Protein AF-0000000076490836 (afdb_homodimer)

Solvent-accessible surface area (backbone atoms only — not comparable to full-atom values): 36967 Å² total; per-residue (Å²): 139,89,66,68,87,55,79,69,68,41,72,25,64,56,75,35,36,38,58,40,69,50,40,54,50,41,48,34,65,55,42,20,59,80,69,51,51,68,46,54,51,51,40,53,52,51,47,42,70,72,69,33,59,68,54,46,70,53,52,45,46,50,48,51,45,45,52,50,45,50,49,47,47,52,34,52,70,63,72,42,79,63,63,78,66,74,75,49,62,52,65,58,53,40,53,67,57,44,74,59,74,85,67,63,65,61,57,55,49,30,70,70,36,69,66,46,39,51,29,46,50,37,19,53,64,11,57,73,65,12,30,50,28,42,54,39,46,52,42,44,51,48,39,37,69,70,40,89,53,60,71,66,62,57,66,65,51,64,71,35,62,42,64,47,101,49,76,52,57,51,53,48,50,45,51,30,51,51,40,49,54,56,65,40,42,35,34,38,33,37,47,42,54,45,28,63,60,55,47,46,47,49,69,43,30,54,93,85,18,38,34,40,34,28,24,71,50,57,70,42,31,57,69,24,42,63,37,34,50,74,66,67,45,49,90,29,54,48,77,44,77,38,55,62,68,62,49,54,50,49,40,52,74,64,68,42,52,47,58,24,36,33,34,42,40,51,65,72,52,82,47,45,60,62,50,49,62,54,44,67,49,28,36,20,75,64,13,39,42,36,37,53,52,61,32,52,52,45,51,68,42,49,66,83,81,52,77,79,58,56,68,73,69,45,66,52,35,56,38,33,48,52,40,52,55,52,57,58,67,40,83,61,40,53,62,37,67,39,58,44,66,38,14,35,31,42,31,32,31,97,139,88,68,71,84,57,79,70,63,38,70,21,62,60,87,30,36,40,56,41,72,50,40,54,49,42,48,33,65,54,42,18,59,82,68,52,50,66,45,55,51,52,40,52,51,50,46,42,68,74,68,33,56,70,51,45,72,59,52,45,46,49,48,50,46,46,51,51,46,49,49,49,47,52,34,50,68,63,72,42,79,61,62,75,65,73,75,48,64,52,64,56,53,42,51,67,60,46,75,59,73,84,69,64,65,58,57,56,48,30,72,70,35,69,66,47,39,52,24,46,52,36,16,56,60,7,51,76,66,19,26,50,31,41,56,39,45,53,40,42,50,47,40,37,69,71,40,89,54,60,70,66,62,56,66,66,51,64,71,37,62,43,64,48,100,49,76,51,58,52,55,47,50,44,51,28,50,50,38,48,54,54,63,38,42,35,35,40,33,37,47,44,52,43,28,63,60,55,46,46,46,48,70,45,29,54,93,83,18,38,34,40,34,28,27,72,51,57,69,41,32,57,69,23,42,63,37,36,50,72,66,68,43,49,90,29,54,47,78,42,75,39,57,64,69,62,51,52,49,49,39,53,75,66,68,42,51,47,57,25,36,34,35,42,38,51,64,70,50,80,46,45,61,63,49,48,61,55,44,64,49,27,36,20,74,64,13,38,41,35,36,54,52,60,32,52,56,45,51,67,43,49,67,82,82,53,79,79,59,56,66,74,69,45,68,51,36,57,37,34,48,53,40,51,55,51,56,58,67,42,83,61,38,53,64,38,68,38,59,42,66,40,14,36,31,43,30,33,31,98

Radius of gyration: 26.85 Å; Cα contacts (8 Å, |Δi|>4): 1106; chains: 2; bounding box: 80×76×58 Å

Organism: Glycine soja (NCBI:txid3848)

Structure (mmCIF, N/CA/C/O backbone):
data_AF-0000000076490836-model_v1
#
loop_
_entity.id
_entity.type
_entity.pdbx_description
1 polymer 'Flavonoid 3,5-methyltransferase'
#
loop_
_atom_site.group_PDB
_atom_site.id
_atom_site.type_symbol
_atom_site.label_atom_id
_atom_site.label_alt_id
_atom_site.label_comp_id
_atom_site.label_asym_id
_atom_site.label_entity_id
_atom_site.label_seq_id
_atom_site.pdbx_PDB_ins_code
_atom_site.Cartn_x
_atom_site.Cartn_y
_atom_site.Cartn_z
_atom_site.occupancy
_atom_site.B_iso_or_equiv
_atom_site.auth_seq_id
_atom_site.auth_comp_id
_atom_site.auth_asym_id
_atom_site.auth_atom_id
_atom_site.pdbx_PDB_model_num
ATOM 1 N N . MET A 1 1 ? 37.094 25.766 -9.523 1 16.77 1 MET A N 1
ATOM 2 C CA . MET A 1 1 ? 36.312 26.891 -9.016 1 16.77 1 MET A CA 1
ATOM 3 C C . MET A 1 1 ? 34.938 26.453 -8.539 1 16.77 1 MET A C 1
ATOM 5 O O . MET A 1 1 ? 34.156 27.25 -7.996 1 16.77 1 MET A O 1
ATOM 9 N N . ASP A 1 2 ? 34.469 25.391 -9.156 1 17.55 2 ASP A N 1
ATOM 10 C CA . ASP A 1 2 ? 33.344 24.484 -9.406 1 17.55 2 ASP A CA 1
ATOM 11 C C . ASP A 1 2 ? 32.938 23.781 -8.117 1 17.55 2 ASP A C 1
ATOM 13 O O . ASP A 1 2 ? 32.156 22.812 -8.164 1 17.55 2 ASP A O 1
ATOM 17 N N . GLU A 1 3 ? 33.625 24.047 -6.965 1 18.22 3 GLU A N 1
ATOM 18 C CA . GLU A 1 3 ? 33.938 23.312 -5.738 1 18.22 3 GLU A CA 1
ATOM 19 C C . GLU A 1 3 ? 32.781 23.391 -4.746 1 18.22 3 GLU A C 1
ATOM 21 O O . GLU A 1 3 ? 32.875 22.891 -3.623 1 18.22 3 GLU A O 1
ATOM 26 N N . LEU A 1 4 ? 32 24.469 -4.859 1 18.47 4 LEU A N 1
ATOM 27 C CA . LEU A 1 4 ? 31.25 25 -3.723 1 18.47 4 LEU A CA 1
ATOM 28 C C . LEU A 1 4 ? 30.188 24.016 -3.254 1 18.47 4 LEU A C 1
ATOM 30 O O . LEU A 1 4 ? 29.797 24.031 -2.086 1 18.47 4 LEU A O 1
ATOM 34 N N . PHE A 1 5 ? 29.328 23.719 -4.238 1 22.41 5 PHE A N 1
ATOM 35 C CA . PHE A 1 5 ? 28.141 22.953 -3.918 1 22.41 5 PHE A CA 1
ATOM 36 C C . PHE A 1 5 ? 28.5 21.609 -3.307 1 22.41 5 PHE A C 1
ATOM 38 O O . PHE A 1 5 ? 27.844 20.594 -3.562 1 22.41 5 PHE A O 1
ATOM 45 N N . SER A 1 6 ? 29.734 21.578 -2.789 1 20.94 6 SER A N 1
ATOM 46 C CA . SER A 1 6 ? 30.281 20.281 -2.404 1 20.94 6 SER A CA 1
ATOM 47 C C . SER A 1 6 ? 29.562 19.734 -1.17 1 20.94 6 SER A C 1
ATOM 49 O O . SER A 1 6 ? 30.078 18.828 -0.507 1 20.94 6 SER A O 1
ATOM 51 N N . ASN A 1 7 ? 28.766 20.625 -0.567 1 22.7 7 ASN A N 1
ATOM 52 C CA . ASN A 1 7 ? 28.328 20.234 0.771 1 22.7 7 ASN A CA 1
ATOM 53 C C . ASN A 1 7 ? 27.594 18.906 0.76 1 22.7 7 ASN A C 1
ATOM 55 O O . ASN A 1 7 ? 26.469 18.812 0.248 1 22.7 7 ASN A O 1
ATOM 59 N N . ARG A 1 8 ? 28.281 17.859 0.769 1 23.92 8 ARG A N 1
ATOM 60 C CA . ARG A 1 8 ? 28.188 16.406 0.656 1 23.92 8 ARG A CA 1
ATOM 61 C C . ARG A 1 8 ? 27.328 15.82 1.763 1 23.92 8 ARG A C 1
ATOM 63 O O . ARG A 1 8 ? 27.844 15.227 2.713 1 23.92 8 ARG A O 1
ATOM 70 N N . GLU A 1 9 ? 26.562 16.688 2.445 1 24.72 9 GLU A N 1
ATOM 71 C CA . GLU A 1 9 ? 25.781 16.156 3.562 1 24.72 9 GLU A CA 1
ATOM 72 C C . GLU A 1 9 ? 25.016 14.906 3.156 1 24.72 9 GLU A C 1
ATOM 74 O O . GLU A 1 9 ? 24.219 14.938 2.225 1 24.72 9 GLU A O 1
ATOM 79 N N . GLY A 1 10 ? 25.719 13.836 3.178 1 25.77 10 GLY A N 1
ATOM 80 C CA . GLY A 1 10 ? 25.406 12.445 2.865 1 25.77 10 GLY A CA 1
ATOM 81 C C . GLY A 1 10 ? 24.062 12 3.389 1 25.77 10 GLY A C 1
ATOM 82 O O . GLY A 1 10 ? 23.938 11.586 4.547 1 25.77 10 GLY A O 1
ATOM 83 N N . SER A 1 11 ? 23.047 12.734 3.18 1 25.17 11 SER A N 1
ATOM 84 C CA . SER A 1 11 ? 21.672 12.398 3.502 1 25.17 11 SER A CA 1
ATOM 85 C C . SER A 1 11 ? 21.375 10.922 3.232 1 25.17 11 SER A C 1
ATOM 87 O O . SER A 1 11 ? 21.484 10.461 2.094 1 25.17 11 SER A O 1
ATOM 89 N N . SER A 1 12 ? 22 10.016 4.125 1 27.31 12 SER A N 1
ATOM 90 C CA . SER A 1 12 ? 21.797 8.57 4.086 1 27.31 12 SER A CA 1
ATOM 91 C C . SER A 1 12 ? 20.391 8.227 3.584 1 27.31 12 SER A C 1
ATOM 93 O O . SER A 1 12 ? 19.406 8.766 4.078 1 27.31 12 SER A O 1
ATOM 95 N N . ALA A 1 13 ? 20.234 7.863 2.441 1 29.39 13 ALA A N 1
ATOM 96 C CA . ALA A 1 13 ? 19.062 7.453 1.688 1 29.39 13 ALA A CA 1
ATOM 97 C C . ALA A 1 13 ? 18.203 6.484 2.498 1 29.39 13 ALA A C 1
ATOM 99 O O . ALA A 1 13 ? 18.656 5.398 2.859 1 29.39 13 ALA A O 1
ATOM 100 N N . GLN A 1 14 ? 17.484 6.672 3.605 1 32.97 14 GLN A N 1
ATOM 101 C CA . GLN A 1 14 ? 16.453 5.922 4.309 1 32.97 14 GLN A CA 1
ATOM 102 C C . GLN A 1 14 ? 15.766 4.922 3.381 1 32.97 14 GLN A C 1
ATOM 104 O O . GLN A 1 14 ? 15.211 5.305 2.348 1 32.97 14 GLN A O 1
ATOM 109 N N . LYS A 1 15 ? 16.359 3.52 3.412 1 39.44 15 LYS A N 1
ATOM 110 C CA . LYS A 1 15 ? 15.922 2.408 2.572 1 39.44 15 LYS A CA 1
ATOM 111 C C . LYS A 1 15 ? 14.406 2.203 2.674 1 39.44 15 LYS A C 1
ATOM 113 O O . LYS A 1 15 ? 13.852 1.319 2.018 1 39.44 15 LYS A O 1
ATOM 118 N N . GLY A 1 16 ? 13.844 2.945 3.055 1 50.78 16 GLY A N 1
ATOM 119 C CA . GLY A 1 16 ? 12.391 2.867 3.02 1 50.78 16 GLY A CA 1
ATOM 120 C C . GLY A 1 16 ? 11.75 4.051 2.32 1 50.78 16 GLY A C 1
ATOM 121 O O . GLY A 1 16 ? 12.438 4.988 1.915 1 50.78 16 GLY A O 1
ATOM 122 N N . LEU A 1 17 ? 10.734 3.65 1.93 1 67.31 17 LEU A N 1
ATOM 123 C CA . LEU A 1 17 ? 9.984 4.68 1.217 1 67.31 17 LEU A CA 1
ATOM 124 C C . LEU A 1 17 ? 9.375 5.68 2.191 1 67.31 17 LEU A C 1
ATOM 126 O O . LEU A 1 17 ? 8.961 6.77 1.789 1 67.31 17 LEU A O 1
ATOM 130 N N . LEU A 1 18 ? 9.523 5.18 3.527 1 70.06 18 LEU A N 1
ATOM 131 C CA . LEU A 1 18 ? 8.766 5.965 4.5 1 70.06 18 LEU A CA 1
ATOM 132 C C . LEU A 1 18 ? 9.641 7.062 5.105 1 70.06 18 LEU A C 1
ATOM 134 O O . LEU A 1 18 ? 10.867 6.953 5.105 1 70.06 18 LEU A O 1
ATOM 138 N N . LYS A 1 19 ? 9.008 8.031 5.652 1 64.44 19 LYS A N 1
ATOM 139 C CA . LYS A 1 19 ? 9.672 9.242 6.117 1 64.44 19 LYS A CA 1
ATOM 140 C C . LYS A 1 19 ? 10.531 8.961 7.348 1 64.44 19 LYS A C 1
ATOM 142 O O . LYS A 1 19 ? 11.492 9.68 7.617 1 64.44 19 LYS A O 1
ATOM 147 N N . SER A 1 20 ? 10.094 7.922 8.125 1 63.91 20 SER A N 1
ATOM 148 C CA . SER A 1 20 ? 10.891 7.598 9.297 1 63.91 20 SER A CA 1
ATOM 149 C C . SER A 1 20 ? 10.93 6.094 9.547 1 63.91 20 SER A C 1
ATOM 151 O O . SER A 1 20 ? 9.945 5.395 9.289 1 63.91 20 SER A O 1
ATOM 153 N N . PRO A 1 21 ? 12.086 5.664 10.008 1 66.62 21 PRO A N 1
ATOM 154 C CA . PRO A 1 21 ? 12.156 4.258 10.406 1 66.62 21 PRO A CA 1
ATOM 155 C C . PRO A 1 21 ? 11.164 3.912 11.516 1 66.62 21 PRO A C 1
ATOM 157 O O . PRO A 1 21 ? 10.695 2.775 11.602 1 66.62 21 PRO A O 1
ATOM 160 N N . ALA A 1 22 ? 10.891 4.887 12.359 1 70.31 22 ALA A N 1
ATOM 161 C CA . ALA A 1 22 ? 9.93 4.676 13.445 1 70.31 22 ALA A CA 1
ATOM 162 C C . ALA A 1 22 ? 8.555 4.309 12.898 1 70.31 22 ALA A C 1
ATOM 164 O O . ALA A 1 22 ? 7.836 3.508 13.5 1 70.31 22 ALA A O 1
ATOM 165 N N . LEU A 1 23 ? 8.266 4.906 11.844 1 80.56 23 LEU A N 1
ATOM 166 C CA . LEU A 1 23 ? 6.973 4.617 11.227 1 80.56 23 LEU A CA 1
ATOM 167 C C . LEU A 1 23 ? 6.926 3.18 10.719 1 80.56 23 LEU A C 1
ATOM 169 O O . LEU A 1 23 ? 5.938 2.473 10.93 1 80.56 23 LEU A O 1
ATOM 173 N N . LEU A 1 24 ? 7.969 2.742 10.07 1 81.88 24 LEU A N 1
ATOM 174 C CA . LEU A 1 24 ? 8.039 1.359 9.609 1 81.88 24 LEU A CA 1
ATOM 175 C C . LEU A 1 24 ? 7.988 0.39 10.781 1 81.88 24 LEU A C 1
ATOM 177 O O . LEU A 1 24 ? 7.27 -0.61 10.742 1 81.88 24 LEU A O 1
ATOM 181 N N . LYS A 1 25 ? 8.75 0.669 11.789 1 78.75 25 LYS A N 1
ATOM 182 C CA . LYS A 1 25 ? 8.734 -0.146 13.008 1 78.75 25 LYS A CA 1
ATOM 183 C C . LYS A 1 25 ? 7.332 -0.234 13.594 1 78.75 25 LYS A C 1
ATOM 185 O O . LYS A 1 25 ? 6.895 -1.309 14.008 1 78.75 25 LYS A O 1
ATOM 190 N N . TYR A 1 26 ? 6.699 0.881 13.656 1 86 26 TYR A N 1
ATOM 191 C CA . TYR A 1 26 ? 5.332 0.913 14.164 1 86 26 TYR A CA 1
ATOM 192 C C . TYR A 1 26 ? 4.438 -0.04 13.375 1 86 26 TYR A C 1
ATOM 194 O O . TYR A 1 26 ? 3.699 -0.833 13.969 1 86 26 TYR A O 1
ATOM 202 N N . ILE A 1 27 ? 4.461 -0.032 12.109 1 88.81 27 ILE A N 1
ATOM 203 C CA . ILE A 1 27 ? 3.639 -0.875 11.25 1 88.81 27 ILE A CA 1
ATOM 204 C C . ILE A 1 27 ? 3.982 -2.344 11.484 1 88.81 27 ILE A C 1
ATOM 206 O O . ILE A 1 27 ? 3.09 -3.182 11.633 1 88.81 27 ILE A O 1
ATOM 210 N N . PHE A 1 28 ? 5.281 -2.674 11.555 1 86.38 28 PHE A N 1
ATOM 211 C CA . PHE A 1 28 ? 5.727 -4.047 11.758 1 86.38 28 PHE A CA 1
ATOM 212 C C . PHE A 1 28 ? 5.262 -4.574 13.109 1 86.38 28 PHE A C 1
ATOM 214 O O . PHE A 1 28 ? 4.719 -5.676 13.195 1 86.38 28 PHE A O 1
ATOM 221 N N . GLU A 1 29 ? 5.391 -3.797 14.109 1 86 29 GLU A N 1
ATOM 222 C CA . GLU A 1 29 ? 5.117 -4.246 15.469 1 86 29 GLU A CA 1
ATOM 223 C C . GLU A 1 29 ? 3.617 -4.258 15.758 1 86 29 GLU A C 1
ATOM 225 O O . GLU A 1 29 ? 3.139 -5.066 16.547 1 86 29 GLU A O 1
ATOM 230 N N . ARG A 1 30 ? 2.916 -3.375 15.094 1 88.06 30 ARG A N 1
ATOM 231 C CA . ARG A 1 30 ? 1.485 -3.264 15.359 1 88.06 30 ARG A CA 1
ATOM 232 C C . ARG A 1 30 ? 0.689 -4.234 14.492 1 88.06 30 ARG A C 1
ATOM 234 O O . ARG A 1 30 ? -0.3 -4.812 14.945 1 88.06 30 ARG A O 1
ATOM 241 N N . SER A 1 31 ? 1.143 -4.43 13.32 1 89.38 31 SER A N 1
ATOM 242 C CA . SER A 1 31 ? 0.328 -5.176 12.367 1 89.38 31 SER A CA 1
ATOM 243 C C . SER A 1 31 ? 1.079 -6.387 11.828 1 89.38 31 SER A C 1
ATOM 245 O O . SER A 1 31 ? 0.502 -7.469 11.688 1 89.38 31 SER A O 1
ATOM 247 N N . GLY A 1 32 ? 2.34 -6.312 11.633 1 88.88 32 GLY A N 1
ATOM 248 C CA . GLY A 1 32 ? 3.105 -7.332 10.93 1 88.88 32 GLY A CA 1
ATOM 249 C C . GLY A 1 32 ? 3.502 -8.5 11.82 1 88.88 32 GLY A C 1
ATOM 250 O O . GLY A 1 32 ? 2.861 -9.547 11.789 1 88.88 32 GLY A O 1
ATOM 251 N N . TYR A 1 33 ? 4.34 -8.273 12.719 1 86.88 33 TYR A N 1
ATOM 252 C CA . TYR A 1 33 ? 5.027 -9.312 13.484 1 86.88 33 TYR A CA 1
ATOM 253 C C . TYR A 1 33 ? 4.043 -10.102 14.344 1 86.88 33 TYR A C 1
ATOM 255 O O . TYR A 1 33 ? 4.129 -11.328 14.43 1 86.88 33 TYR A O 1
ATOM 263 N N . PRO A 1 34 ? 3.053 -9.484 14.953 1 88.19 34 PRO A N 1
ATOM 264 C CA . PRO A 1 34 ? 2.168 -10.258 15.828 1 88.19 34 PRO A CA 1
ATOM 265 C C . PRO A 1 34 ? 1.361 -11.312 15.078 1 88.19 34 PRO A C 1
ATOM 267 O O . PRO A 1 34 ? 0.928 -12.305 15.672 1 88.19 34 PRO A O 1
ATOM 270 N N . LYS A 1 35 ? 1.208 -11.141 13.797 1 91.38 35 LYS A N 1
ATOM 271 C CA . LYS A 1 35 ? 0.373 -12.039 13.016 1 91.38 35 LYS A CA 1
ATOM 272 C C . LYS A 1 35 ? 1.224 -12.922 12.102 1 91.38 35 LYS A C 1
ATOM 274 O O . LYS A 1 35 ? 0.69 -13.688 11.297 1 91.38 35 LYS A O 1
ATOM 279 N N . GLU A 1 36 ? 2.473 -12.797 12.211 1 92.62 36 GLU A N 1
ATOM 280 C CA . GLU A 1 36 ? 3.385 -13.586 11.391 1 92.62 36 GLU A CA 1
ATOM 281 C C . GLU A 1 36 ? 3.387 -15.047 11.82 1 92.62 36 GLU A C 1
ATOM 283 O O . GLU A 1 36 ? 3.568 -15.359 13 1 92.62 36 GLU A O 1
ATOM 288 N N . HIS A 1 37 ? 3.066 -15.977 10.859 1 94.5 37 HIS A N 1
ATOM 289 C CA . HIS A 1 37 ? 3.125 -17.406 11.141 1 94.5 37 HIS A CA 1
ATOM 290 C C . HIS A 1 37 ? 4.484 -17.812 11.711 1 94.5 37 HIS A C 1
ATOM 292 O O . HIS A 1 37 ? 5.52 -17.312 11.258 1 94.5 37 HIS A O 1
ATOM 298 N N . GLU A 1 38 ? 4.441 -18.719 12.586 1 95.25 38 GLU A N 1
ATOM 299 C CA . GLU A 1 38 ? 5.656 -19.094 13.297 1 95.25 38 GLU A CA 1
ATOM 300 C C . GLU A 1 38 ? 6.738 -19.562 12.328 1 95.25 38 GLU A C 1
ATOM 302 O O . GLU A 1 38 ? 7.906 -19.203 12.477 1 95.25 38 GLU A O 1
ATOM 307 N N . GLN A 1 39 ? 6.379 -20.375 11.359 1 95.75 39 GLN A N 1
ATOM 308 C CA . GLN A 1 39 ? 7.363 -20.891 10.406 1 95.75 39 GLN A CA 1
ATOM 309 C C . GLN A 1 39 ? 7.883 -19.781 9.5 1 95.75 39 GLN A C 1
ATOM 311 O O . GLN A 1 39 ? 9.031 -19.812 9.055 1 95.75 39 GLN A O 1
ATOM 316 N N . LEU A 1 40 ? 7.062 -18.766 9.195 1 95.12 40 LEU A N 1
ATOM 317 C CA . LEU A 1 40 ? 7.535 -17.594 8.469 1 95.12 40 LEU A CA 1
ATOM 318 C C . LEU A 1 40 ? 8.562 -16.828 9.297 1 95.12 40 LEU A C 1
ATOM 320 O O . LEU A 1 40 ? 9.594 -16.406 8.766 1 95.12 40 LEU A O 1
ATOM 324 N N . LYS A 1 41 ? 8.273 -16.656 10.57 1 91.62 41 LYS A N 1
ATOM 325 C CA . LYS A 1 41 ? 9.188 -15.953 11.477 1 91.62 41 LYS A CA 1
ATOM 326 C C . LYS A 1 41 ? 10.547 -16.641 11.531 1 91.62 41 LYS A C 1
ATOM 328 O O . LYS A 1 41 ? 11.586 -15.992 11.383 1 91.62 41 LYS A O 1
ATOM 333 N N . GLN A 1 42 ? 10.492 -17.922 11.664 1 91.75 42 GLN A N 1
ATOM 334 C CA . GLN A 1 42 ? 11.734 -18.672 11.742 1 91.75 42 GLN A CA 1
ATOM 335 C C . GLN A 1 42 ? 12.492 -18.625 10.414 1 91.75 42 GLN A C 1
ATOM 337 O O . GLN A 1 42 ? 13.719 -18.531 10.391 1 91.75 42 GLN A O 1
ATOM 342 N N . LEU A 1 43 ? 11.773 -18.766 9.367 1 93.75 43 LEU A N 1
ATOM 343 C CA . LEU A 1 43 ? 12.383 -18.672 8.047 1 93.75 43 LEU A CA 1
ATOM 344 C C . LEU A 1 43 ? 13.039 -17.312 7.844 1 93.75 43 LEU A C 1
ATOM 346 O O . LEU A 1 43 ? 14.148 -17.234 7.309 1 93.75 43 LEU A O 1
ATOM 350 N N . ARG A 1 44 ? 12.328 -16.234 8.188 1 88.69 44 ARG A N 1
ATOM 351 C CA . ARG A 1 44 ? 12.898 -14.898 8.109 1 88.69 44 ARG A CA 1
ATOM 352 C C . ARG A 1 44 ? 14.188 -14.797 8.906 1 88.69 44 ARG A C 1
ATOM 354 O O . ARG A 1 44 ? 15.195 -14.273 8.422 1 88.69 44 ARG A O 1
ATOM 361 N N . GLU A 1 45 ? 14.227 -15.344 10.125 1 82.38 45 GLU A N 1
ATOM 362 C CA . GLU A 1 45 ? 15.383 -15.266 11.008 1 82.38 45 GLU A CA 1
ATOM 363 C C . GLU A 1 45 ? 16.578 -16.031 10.43 1 82.38 45 GLU A C 1
ATOM 365 O O . GLU A 1 45 ? 17.703 -15.531 10.43 1 82.38 45 GLU A O 1
ATOM 370 N N . ILE A 1 46 ? 16.281 -17.234 9.891 1 85.44 46 ILE A N 1
ATOM 371 C CA . ILE A 1 46 ? 17.359 -18.047 9.352 1 85.44 46 ILE A CA 1
ATOM 372 C C . ILE A 1 46 ? 17.906 -17.391 8.078 1 85.44 46 ILE A C 1
ATOM 374 O O . ILE A 1 46 ? 19.094 -17.453 7.797 1 85.44 46 ILE A O 1
ATOM 378 N N . THR A 1 47 ? 16.984 -16.844 7.293 1 85.44 47 THR A N 1
ATOM 379 C CA . THR A 1 47 ? 17.406 -16.141 6.082 1 85.44 47 THR A CA 1
ATOM 380 C C . THR A 1 47 ? 18.391 -15.016 6.418 1 85.44 47 THR A C 1
ATOM 382 O O . THR A 1 47 ? 19.422 -14.875 5.762 1 85.44 47 THR A O 1
ATOM 385 N N . VAL A 1 48 ? 18.094 -14.219 7.434 1 75.56 48 VAL A N 1
ATOM 386 C CA . VAL A 1 48 ? 18.953 -13.117 7.859 1 75.56 48 VAL A CA 1
ATOM 387 C C . VAL A 1 48 ? 20.281 -13.664 8.375 1 75.56 48 VAL A C 1
ATOM 389 O O . VAL A 1 48 ? 21.344 -13.102 8.094 1 75.56 48 VAL A O 1
ATOM 392 N N . GLN A 1 49 ? 20.234 -14.703 9.094 1 75.44 49 GLN A N 1
ATOM 393 C CA . GLN A 1 49 ? 21.438 -15.312 9.656 1 75.44 49 GLN A CA 1
ATOM 394 C C . GLN A 1 49 ? 22.375 -15.789 8.555 1 75.44 49 GLN A C 1
ATOM 396 O O . GLN A 1 49 ? 23.594 -15.586 8.633 1 75.44 49 GLN A O 1
ATOM 401 N N . LYS A 1 50 ? 21.844 -16.391 7.582 1 77.25 50 LYS A N 1
ATOM 402 C CA . LYS A 1 50 ? 22.672 -17.047 6.562 1 77.25 50 LYS A CA 1
ATOM 403 C C . LYS A 1 50 ? 23.062 -16.062 5.469 1 77.25 50 LYS A C 1
ATOM 405 O O . LYS A 1 50 ? 24.172 -16.141 4.934 1 77.25 50 LYS A O 1
ATOM 410 N N . TYR A 1 51 ? 22.203 -15.242 5.098 1 71.88 51 TYR A N 1
ATOM 411 C CA . TYR A 1 51 ? 22.422 -14.438 3.902 1 71.88 51 TYR A CA 1
ATOM 412 C C . TYR A 1 51 ? 22.484 -12.953 4.246 1 71.88 51 TYR A C 1
ATOM 414 O O . TYR A 1 51 ? 22.688 -12.117 3.365 1 71.88 51 TYR A O 1
ATOM 422 N N . GLY A 1 52 ? 22.188 -12.648 5.469 1 59.19 52 GLY A N 1
ATOM 423 C CA . GLY A 1 52 ? 22.203 -11.258 5.891 1 59.19 52 GLY A CA 1
ATOM 424 C C . GLY A 1 52 ? 23.594 -10.656 5.914 1 59.19 52 GLY A C 1
ATOM 425 O O . GLY A 1 52 ? 24.578 -11.383 5.93 1 59.19 52 GLY A O 1
ATOM 426 N N . VAL A 1 53 ? 23.703 -9.383 5.379 1 44.81 53 VAL A N 1
ATOM 427 C CA . VAL A 1 53 ? 24.984 -8.68 5.402 1 44.81 53 VAL A CA 1
ATOM 428 C C . VAL A 1 53 ? 25.609 -8.797 6.789 1 44.81 53 VAL A C 1
ATOM 430 O O . VAL A 1 53 ? 24.984 -8.414 7.789 1 44.81 53 VAL A O 1
ATOM 433 N N . LYS A 1 54 ? 26.594 -9.781 6.863 1 40.81 54 LYS A N 1
ATOM 434 C CA . LYS A 1 54 ? 27.375 -9.883 8.094 1 40.81 54 LYS A CA 1
ATOM 435 C C . LYS A 1 54 ? 28.203 -8.617 8.328 1 40.81 54 LYS A C 1
ATOM 437 O O . LYS A 1 54 ? 28.844 -8.109 7.406 1 40.81 54 LYS A O 1
ATOM 442 N N . LEU A 1 55 ? 27.578 -7.695 9.086 1 36.41 55 LEU A N 1
ATOM 443 C CA . LEU A 1 55 ? 28.5 -6.621 9.43 1 36.41 55 LEU A CA 1
ATOM 444 C C . LEU A 1 55 ? 29.891 -7.18 9.742 1 36.41 55 LEU A C 1
ATOM 446 O O . LEU A 1 55 ? 30.016 -8.094 10.562 1 36.41 55 LEU A O 1
ATOM 450 N N . ASP A 1 56 ? 30.578 -7.188 8.844 1 37.31 56 ASP A N 1
ATOM 451 C CA . ASP A 1 56 ? 31.938 -7.543 9.203 1 37.31 56 ASP A CA 1
ATOM 452 C C . ASP A 1 56 ? 32.312 -7 10.586 1 37.31 56 ASP A C 1
ATOM 454 O O . ASP A 1 56 ? 31.75 -5.992 11.031 1 37.31 56 ASP A O 1
ATOM 458 N N . GLU A 1 57 ? 32.812 -7.871 11.406 1 39.81 57 GLU A N 1
ATOM 459 C CA . GLU A 1 57 ? 33.312 -7.492 12.711 1 39.81 57 GLU A CA 1
ATOM 460 C C . GLU A 1 57 ? 33.875 -6.07 12.695 1 39.81 57 GLU A C 1
ATOM 462 O O . GLU A 1 57 ? 33.688 -5.32 13.664 1 39.81 57 GLU A O 1
ATOM 467 N N . SER A 1 58 ? 34.5 -5.766 11.68 1 38.16 58 SER A N 1
ATOM 468 C CA . SER A 1 58 ? 35.125 -4.461 11.562 1 38.16 58 SER A CA 1
ATOM 469 C C . SER A 1 58 ? 34.094 -3.348 11.398 1 38.16 58 SER A C 1
ATOM 471 O O . SER A 1 58 ? 34.219 -2.293 12.023 1 38.16 58 SER A O 1
ATOM 473 N N . LEU A 1 59 ? 33.062 -3.559 10.672 1 38.94 59 LEU A N 1
ATOM 474 C CA . LEU A 1 59 ? 32.062 -2.543 10.422 1 38.94 59 LEU A CA 1
ATOM 475 C C . LEU A 1 59 ? 31.141 -2.379 11.641 1 38.94 59 LEU A C 1
ATOM 477 O O . LEU A 1 59 ? 30.703 -1.268 11.945 1 38.94 59 LEU A O 1
ATOM 481 N N . SER A 1 60 ? 31 -3.512 12.328 1 39.78 60 SER A N 1
ATOM 482 C CA . SER A 1 60 ? 30.281 -3.484 13.602 1 39.78 60 SER A CA 1
ATOM 483 C C . SER A 1 60 ? 31 -2.605 14.617 1 39.78 60 SER A C 1
ATOM 485 O O . SER A 1 60 ? 30.375 -1.808 15.312 1 39.78 60 SER A O 1
ATOM 487 N N . HIS A 1 61 ? 32.281 -2.82 14.594 1 38.97 61 HIS A N 1
ATOM 488 C CA . HIS A 1 61 ? 33.094 -2.002 15.492 1 38.97 61 HIS A CA 1
ATOM 489 C C . HIS A 1 61 ? 33 -0.527 15.109 1 38.97 61 HIS A C 1
ATOM 491 O O . HIS A 1 61 ? 32.906 0.337 15.984 1 38.97 61 HIS A O 1
ATOM 497 N N . ILE A 1 62 ? 33 -0.32 13.875 1 39.97 62 ILE A N 1
ATOM 498 C CA . ILE A 1 62 ? 32.938 1.059 13.398 1 39.97 62 ILE A CA 1
ATOM 499 C C . ILE A 1 62 ? 31.562 1.649 13.711 1 39.97 62 ILE A C 1
ATOM 501 O O . ILE A 1 62 ? 31.469 2.783 14.188 1 39.97 62 ILE A O 1
ATOM 505 N N . PHE A 1 63 ? 30.625 0.929 13.523 1 41.94 63 PHE A N 1
ATOM 506 C CA . PHE A 1 63 ? 29.266 1.361 13.797 1 41.94 63 PHE A CA 1
ATOM 507 C C . PHE A 1 63 ? 29.078 1.658 15.281 1 41.94 63 PHE A C 1
ATOM 509 O O . PHE A 1 63 ? 28.578 2.725 15.648 1 41.94 63 PHE A O 1
ATOM 516 N N . TRP A 1 64 ? 29.609 0.739 16.078 1 45.12 64 TRP A N 1
ATOM 517 C CA . TRP A 1 64 ? 29.453 0.907 17.516 1 45.12 64 TRP A CA 1
ATOM 518 C C . TRP A 1 64 ? 30.25 2.102 18.016 1 45.12 64 TRP A C 1
ATOM 520 O O . TRP A 1 64 ? 29.828 2.805 18.938 1 45.12 64 TRP A O 1
ATOM 530 N N . ASN A 1 65 ? 31.219 2.201 17.281 1 40.53 65 ASN A N 1
ATOM 531 C CA . ASN A 1 65 ? 32.062 3.342 17.625 1 40.53 65 ASN A CA 1
ATOM 532 C C . ASN A 1 65 ? 31.391 4.664 17.25 1 40.53 65 ASN A C 1
ATOM 534 O O . ASN A 1 65 ? 31.469 5.633 18.016 1 40.53 65 ASN A O 1
ATOM 538 N N . CYS A 1 66 ? 30.672 4.574 16.266 1 41.25 66 CYS A N 1
ATOM 539 C CA . CYS A 1 66 ? 29.984 5.773 15.805 1 41.25 66 CYS A CA 1
ATOM 540 C C . CYS A 1 66 ? 28.781 6.094 16.688 1 41.25 66 CYS A C 1
ATOM 542 O O . CYS A 1 66 ? 28.562 7.258 17.047 1 41.25 66 CYS A O 1
ATOM 544 N N . VAL A 1 67 ? 28.125 5.094 17.078 1 43.81 67 VAL A N 1
ATOM 545 C CA . VAL A 1 67 ? 27 5.258 17.984 1 43.81 67 VAL A CA 1
ATOM 546 C C . VAL A 1 67 ? 27.484 5.809 19.328 1 43.81 67 VAL A C 1
ATOM 548 O O . VAL A 1 67 ? 26.906 6.738 19.875 1 43.81 67 VAL A O 1
ATOM 551 N N . ALA A 1 68 ? 28.578 5.191 19.703 1 41.75 68 ALA A N 1
ATOM 552 C CA . ALA A 1 68 ? 29.156 5.633 20.969 1 41.75 68 ALA A CA 1
ATOM 553 C C . ALA A 1 68 ? 29.578 7.098 20.891 1 41.75 68 ALA A C 1
ATOM 555 O O . ALA A 1 68 ? 29.344 7.867 21.828 1 41.75 68 ALA A O 1
ATOM 556 N N . LEU A 1 69 ? 30.031 7.391 19.812 1 41.44 69 LEU A N 1
ATOM 557 C CA . LEU A 1 69 ? 30.516 8.758 19.656 1 41.44 69 LEU A CA 1
ATOM 558 C C . LEU A 1 69 ? 29.359 9.742 19.578 1 41.44 69 LEU A C 1
ATOM 560 O O . LEU A 1 69 ? 29.406 10.82 20.172 1 41.44 69 LEU A O 1
ATOM 564 N N . THR A 1 70 ? 28.344 9.32 18.828 1 41.5 70 THR A N 1
ATOM 565 C CA . THR A 1 70 ? 27.172 10.172 18.703 1 41.5 70 THR A CA 1
ATOM 566 C C . THR A 1 70 ? 26.516 10.367 20.078 1 41.5 70 THR A C 1
ATOM 568 O O . THR A 1 70 ? 26.109 11.477 20.422 1 41.5 70 THR A O 1
ATOM 571 N N . LEU A 1 71 ? 26.484 9.266 20.703 1 42.06 71 LEU A N 1
ATOM 572 C CA . LEU A 1 71 ? 25.922 9.344 22.047 1 42.06 71 LEU A CA 1
ATOM 573 C C . LEU A 1 71 ? 26.781 10.219 22.953 1 42.06 71 LEU A C 1
ATOM 575 O O . LEU A 1 71 ? 26.25 11 23.75 1 42.06 71 LEU A O 1
ATOM 579 N N . ALA A 1 72 ? 28.047 10.062 22.719 1 41.62 72 ALA A N 1
ATOM 580 C CA . ALA A 1 72 ? 28.953 10.883 23.5 1 41.62 72 ALA A CA 1
ATOM 581 C C . ALA A 1 72 ? 28.781 12.367 23.188 1 41.62 72 ALA A C 1
ATOM 583 O O . ALA A 1 72 ? 28.766 13.203 24.078 1 41.62 72 ALA A O 1
ATOM 584 N N . GLN A 1 73 ? 28.562 12.562 21.953 1 39.34 73 GLN A N 1
ATOM 585 C CA . GLN A 1 73 ? 28.406 13.953 21.547 1 39.34 73 GLN A CA 1
ATOM 586 C C . GLN A 1 73 ? 27.078 14.516 22.031 1 39.34 73 GLN A C 1
ATOM 588 O O . GLN A 1 73 ? 27 15.664 22.484 1 39.34 73 GLN A O 1
ATOM 593 N N . LEU A 1 74 ? 26.109 13.719 21.828 1 39.28 74 LEU A N 1
ATOM 594 C CA . LEU A 1 74 ? 24.797 14.117 22.328 1 39.28 74 LEU A CA 1
ATOM 595 C C . LEU A 1 74 ? 24.844 14.375 23.844 1 39.28 74 LEU A C 1
ATOM 597 O O . LEU A 1 74 ? 24.266 15.336 24.328 1 39.28 74 LEU A O 1
ATOM 601 N N . TRP A 1 75 ? 25.562 13.453 24.422 1 38 75 TRP A N 1
ATOM 602 C CA . TRP A 1 75 ? 25.719 13.625 25.859 1 38 75 TRP A CA 1
ATOM 603 C C . TRP A 1 75 ? 26.453 14.922 26.172 1 38 75 TRP A C 1
ATOM 605 O O . TRP A 1 75 ? 26.094 15.641 27.109 1 38 75 TRP A O 1
ATOM 615 N N . LYS A 1 76 ? 27.453 15.148 25.406 1 42.88 76 LYS A N 1
ATOM 616 C CA . LYS A 1 76 ? 28.188 16.391 25.625 1 42.88 76 LYS A CA 1
ATOM 617 C C . LYS A 1 76 ? 27.281 17.609 25.438 1 42.88 76 LYS A C 1
ATOM 619 O O . LYS A 1 76 ? 27.406 18.594 26.156 1 42.88 76 LYS A O 1
ATOM 624 N N . SER A 1 77 ? 26.422 17.453 24.516 1 37.16 77 SER A N 1
ATOM 625 C CA . SER A 1 77 ? 25.562 18.609 24.266 1 37.16 77 SER A CA 1
ATOM 626 C C . SER A 1 77 ? 24.531 18.797 25.375 1 37.16 77 SER A C 1
ATOM 628 O O . SER A 1 77 ? 24.016 19.891 25.562 1 37.16 77 SER A O 1
ATOM 630 N N . LEU A 1 78 ? 24.188 17.672 26.031 1 38.31 78 LEU A N 1
ATOM 631 C CA . LEU A 1 78 ? 23.234 17.734 27.141 1 38.31 78 LEU A CA 1
ATOM 632 C C . LEU A 1 78 ? 23.922 18.234 28.406 1 38.31 78 LEU A C 1
ATOM 634 O O . LEU A 1 78 ? 23.25 18.453 29.422 1 38.31 78 LEU A O 1
ATOM 638 N N . ASN A 1 79 ? 24.984 18.969 28.234 1 37.94 79 ASN A N 1
ATOM 639 C CA . ASN A 1 79 ? 25.766 19.516 29.344 1 37.94 79 ASN A CA 1
ATOM 640 C C . ASN A 1 79 ? 25.766 18.578 30.547 1 37.94 79 ASN A C 1
ATOM 642 O O . ASN A 1 79 ? 25.672 19.031 31.688 1 37.94 79 ASN A O 1
ATOM 646 N N . VAL A 1 80 ? 25.406 17.406 30.484 1 34.5 80 VAL A N 1
ATOM 647 C CA . VAL A 1 80 ? 25.547 16.484 31.609 1 34.5 80 VAL A CA 1
ATOM 648 C C . VAL A 1 80 ? 26.922 15.812 31.531 1 34.5 80 VAL A C 1
ATOM 650 O O . VAL A 1 80 ? 27.5 15.672 30.453 1 34.5 80 VAL A O 1
ATOM 653 N N . PRO A 1 81 ? 27.656 15.875 32.688 1 36.09 81 PRO A N 1
ATOM 654 C CA . PRO A 1 81 ? 28.969 15.227 32.719 1 36.09 81 PRO A CA 1
ATOM 655 C C . PRO A 1 81 ? 28.984 13.898 31.953 1 36.09 81 PRO A C 1
ATOM 657 O O . PRO A 1 81 ? 27.984 13.188 31.938 1 36.09 81 PRO A O 1
ATOM 660 N N . PRO A 1 82 ? 29.812 13.914 30.891 1 37.41 82 PRO A N 1
ATOM 661 C CA . PRO A 1 82 ? 29.844 12.672 30.125 1 37.41 82 PRO A CA 1
ATOM 662 C C . PRO A 1 82 ? 29.875 11.43 31.016 1 37.41 82 PRO A C 1
ATOM 664 O O . PRO A 1 82 ? 30.5 11.445 32.094 1 37.41 82 PRO A O 1
ATOM 667 N N . PRO A 1 83 ? 28.938 10.695 31.047 1 32.38 83 PRO A N 1
ATOM 668 C CA . PRO A 1 83 ? 29.234 9.516 31.859 1 32.38 83 PRO A CA 1
ATOM 669 C C . PRO A 1 83 ? 30.641 8.977 31.625 1 32.38 83 PRO A C 1
ATOM 671 O O . PRO A 1 83 ? 31.266 9.281 30.594 1 32.38 83 PRO A O 1
ATOM 674 N N . ASP A 1 84 ? 31.391 8.469 32.594 1 30.84 84 ASP A N 1
ATOM 675 C CA . ASP A 1 84 ? 32.719 7.871 32.562 1 30.84 84 ASP A CA 1
ATOM 676 C C . ASP A 1 84 ? 32.906 7.09 31.25 1 30.84 84 ASP A C 1
ATOM 678 O O . ASP A 1 84 ? 33.844 6.297 31.125 1 30.84 84 ASP A O 1
ATOM 682 N N . PHE A 1 85 ? 32.062 7.129 30.375 1 31.89 85 PHE A N 1
ATOM 683 C CA . PHE A 1 85 ? 32.25 6.391 29.125 1 31.89 85 PHE A CA 1
ATOM 684 C C . PHE A 1 85 ? 33.469 6.953 28.359 1 31.89 85 PHE A C 1
ATOM 686 O O . PHE A 1 85 ? 33.938 6.332 27.406 1 31.89 85 PHE A O 1
ATOM 693 N N . TYR A 1 86 ? 33.906 8.141 28.547 1 30.67 86 TYR A N 1
ATOM 694 C CA . TYR A 1 86 ? 35.094 8.734 27.938 1 30.67 86 TYR A CA 1
ATOM 695 C C . TYR A 1 86 ? 36.344 7.988 28.359 1 30.67 86 TYR A C 1
ATOM 697 O O . TYR A 1 86 ? 37.375 8.086 27.703 1 30.67 86 TYR A O 1
ATOM 705 N N . GLN A 1 87 ? 36.406 7.574 29.594 1 31.05 87 GLN A N 1
ATOM 706 C CA . GLN A 1 87 ? 37.656 6.883 30 1 31.05 87 GLN A CA 1
ATOM 707 C C . GLN A 1 87 ? 37.812 5.566 29.234 1 31.05 87 GLN A C 1
ATOM 709 O O . GLN A 1 87 ? 38.812 4.883 29.375 1 31.05 87 GLN A O 1
ATOM 714 N N . LEU A 1 88 ? 36.75 4.949 28.703 1 29.86 88 LEU A N 1
ATOM 715 C CA . LEU A 1 88 ? 37.031 3.705 28 1 29.86 88 LEU A CA 1
ATOM 716 C C . LEU A 1 88 ? 37.719 3.984 26.672 1 29.86 88 LEU A C 1
ATOM 718 O O . LEU A 1 88 ? 37.406 4.973 26 1 29.86 88 LEU A O 1
ATOM 722 N N . ASP A 1 89 ? 38.969 3.521 26.484 1 31.34 89 ASP A N 1
ATOM 723 C CA . ASP A 1 89 ? 39.844 3.398 25.328 1 31.34 89 ASP A CA 1
ATOM 724 C C . ASP A 1 89 ? 39.031 3.162 24.047 1 31.34 89 ASP A C 1
ATOM 726 O O . ASP A 1 89 ? 39.156 2.098 23.438 1 31.34 89 ASP A O 1
ATOM 730 N N . VAL A 1 90 ? 37.875 3.529 24.062 1 32.25 90 VAL A N 1
ATOM 731 C CA . VAL A 1 90 ? 37.031 3.305 22.891 1 32.25 90 VAL A CA 1
ATOM 732 C C . VAL A 1 90 ? 37.625 3.979 21.672 1 32.25 90 VAL A C 1
ATOM 734 O O . VAL A 1 90 ? 37.625 3.416 20.562 1 32.25 90 VAL A O 1
ATOM 737 N N . LYS A 1 91 ? 38.281 5.082 21.828 1 33.59 91 LYS A N 1
ATOM 738 C CA . LYS A 1 91 ? 39.031 5.66 20.719 1 33.59 91 LYS A CA 1
ATOM 739 C C . LYS A 1 91 ? 40.156 4.734 20.266 1 33.59 91 LYS A C 1
ATOM 741 O O . LYS A 1 91 ? 40.312 4.484 19.078 1 33.59 91 LYS A O 1
ATOM 746 N N . GLU A 1 92 ? 41 4.332 21.203 1 35.47 92 GLU A N 1
ATOM 747 C CA . GLU A 1 92 ? 42.125 3.465 20.875 1 35.47 92 GLU A CA 1
ATOM 748 C C . GLU A 1 92 ? 41.656 2.117 20.344 1 35.47 92 GLU A C 1
ATOM 750 O O . GLU A 1 92 ? 42.219 1.582 19.391 1 35.47 92 GLU A O 1
ATOM 755 N N . ARG A 1 93 ? 40.594 1.565 20.875 1 32.88 93 ARG A N 1
ATOM 756 C CA . ARG A 1 93 ? 40.094 0.28 20.391 1 32.8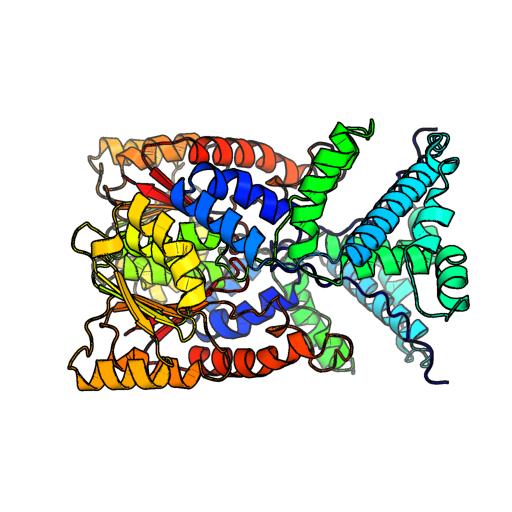8 93 ARG A CA 1
ATOM 757 C C . ARG A 1 93 ? 39.406 0.434 19.031 1 32.88 93 ARG A C 1
ATOM 759 O O . ARG A 1 93 ? 39.531 -0.424 18.156 1 32.88 93 ARG A O 1
ATOM 766 N N . ILE A 1 94 ? 38.75 1.545 18.828 1 34.88 94 ILE A N 1
ATOM 767 C CA . ILE A 1 94 ? 38.156 1.833 17.516 1 34.88 94 ILE A CA 1
ATOM 768 C C . ILE A 1 94 ? 39.312 2.045 16.5 1 34.88 94 ILE A C 1
ATOM 770 O O . ILE A 1 94 ? 39.25 1.507 15.398 1 34.88 94 ILE A O 1
ATOM 774 N N . PHE A 1 95 ? 40.219 2.828 16.891 1 34.88 95 PHE A N 1
ATOM 775 C CA . PHE A 1 95 ? 41.312 3.115 15.977 1 34.88 95 PHE A CA 1
ATOM 776 C C . PHE A 1 95 ? 42.125 1.859 15.695 1 34.88 95 PHE A C 1
ATOM 778 O O . PHE A 1 95 ? 42.656 1.683 14.594 1 34.88 95 PHE A O 1
ATOM 785 N N . LYS A 1 96 ? 42.375 1.121 16.734 1 34.78 96 LYS A N 1
ATOM 786 C CA . LYS A 1 96 ? 43.219 -0.045 16.484 1 34.78 96 LYS A CA 1
ATOM 787 C C . LYS A 1 96 ? 42.531 -1.027 15.547 1 34.78 96 LYS A C 1
ATOM 789 O O . LYS A 1 96 ? 43.188 -1.703 14.758 1 34.78 96 LYS A O 1
ATOM 794 N N . ASN A 1 97 ? 41.25 -1.197 15.727 1 30.64 97 ASN A N 1
ATOM 795 C CA . ASN A 1 97 ? 40.625 -2.227 14.898 1 30.64 97 ASN A CA 1
ATOM 796 C C . ASN A 1 97 ? 40.125 -1.65 13.586 1 30.64 97 ASN A C 1
ATOM 798 O O . ASN A 1 97 ? 39.625 -2.391 12.727 1 30.64 97 ASN A O 1
ATOM 802 N N . ILE A 1 98 ? 39.781 -0.329 13.508 1 31.2 98 ILE A N 1
ATOM 803 C CA . ILE A 1 98 ? 39.5 0.223 12.195 1 31.2 98 ILE A CA 1
ATOM 804 C C . ILE A 1 98 ? 40.75 0.305 11.359 1 31.2 98 ILE A C 1
ATOM 806 O O . ILE A 1 98 ? 41.656 1.085 11.672 1 31.2 98 ILE A O 1
ATOM 810 N N . ARG A 1 99 ? 41.125 -0.695 10.836 1 27.64 99 ARG A N 1
ATOM 811 C CA . ARG A 1 99 ? 42.094 -0.561 9.758 1 27.64 99 ARG A CA 1
ATOM 812 C C . ARG A 1 99 ? 41.594 0.406 8.688 1 27.64 99 ARG A C 1
ATOM 814 O O . ARG A 1 99 ? 40.844 0.013 7.785 1 27.64 99 ARG A O 1
ATOM 821 N N . PHE A 1 100 ? 41.125 1.606 9.086 1 29.06 100 PHE A N 1
ATOM 822 C CA . PHE A 1 100 ? 40.938 2.525 7.969 1 29.06 100 PHE A CA 1
ATOM 823 C C . PHE A 1 100 ? 42.188 2.547 7.082 1 29.06 100 PHE A C 1
ATOM 825 O O . PHE A 1 100 ? 43.312 2.373 7.566 1 29.06 100 PHE A O 1
ATOM 832 N N . PRO A 1 101 ? 42.031 2.223 5.781 1 27.98 101 PRO A N 1
ATOM 833 C CA . PRO A 1 101 ? 43.312 2.525 5.133 1 27.98 101 PRO A CA 1
ATOM 834 C C . PRO A 1 101 ? 43.969 3.809 5.656 1 27.98 101 PRO A C 1
ATOM 836 O O . PRO A 1 101 ? 43.281 4.641 6.258 1 27.98 101 PRO A O 1
ATOM 839 N N . SER A 1 102 ? 45.25 4.082 5.449 1 27.77 102 SER A N 1
ATOM 840 C CA . SER A 1 102 ? 46.281 5.059 5.816 1 27.77 102 SER A CA 1
ATOM 841 C C . SER A 1 102 ? 45.75 6.484 5.688 1 27.77 102 SER A C 1
ATOM 843 O O . SER A 1 102 ? 46.5 7.445 5.762 1 27.77 102 SER A O 1
ATOM 845 N N . HIS A 1 103 ? 44.5 6.789 5.137 1 26.28 103 HIS A N 1
ATOM 846 C CA . HIS A 1 103 ? 44.531 8.242 4.98 1 26.28 103 HIS A CA 1
ATOM 847 C C . HIS A 1 103 ? 44.156 8.938 6.281 1 26.28 103 HIS A C 1
ATOM 849 O O . HIS A 1 103 ? 42.969 8.93 6.68 1 26.28 103 HIS A O 1
ATOM 855 N N . PRO A 1 104 ? 45.031 9.258 7.211 1 31.64 104 PRO A N 1
ATOM 856 C CA . PRO A 1 104 ? 45.062 9.906 8.523 1 31.64 104 PRO A CA 1
ATOM 857 C C . PRO A 1 104 ? 44.188 11.156 8.578 1 31.64 104 PRO A C 1
ATOM 859 O O . PRO A 1 104 ? 43.5 11.391 9.586 1 31.64 104 PRO A O 1
ATOM 862 N N . PRO A 1 105 ? 44.25 12.039 7.508 1 30.55 105 PRO A N 1
ATOM 863 C CA . PRO A 1 105 ? 43.688 13.383 7.656 1 30.55 105 PRO A CA 1
ATOM 864 C C . PRO A 1 105 ? 42.156 13.383 7.715 1 30.55 105 PRO A C 1
ATOM 866 O O . PRO A 1 105 ? 41.562 14.297 8.289 1 30.55 105 PRO A O 1
ATOM 869 N N . LEU A 1 106 ? 41.562 12.352 7.137 1 31.41 106 LEU A N 1
ATOM 870 C CA . LEU A 1 106 ? 40.094 12.438 7.086 1 31.41 106 LEU A CA 1
ATOM 871 C C . LEU A 1 106 ? 39.5 12.242 8.477 1 31.41 106 LEU A C 1
ATOM 873 O O . LEU A 1 106 ? 38.531 12.922 8.836 1 31.41 106 LEU A O 1
ATOM 877 N N . LEU A 1 107 ? 40.156 11.414 9.266 1 32.84 107 LEU A N 1
ATOM 878 C CA . LEU A 1 107 ? 39.625 11.164 10.594 1 32.84 107 LEU A CA 1
ATOM 879 C C . LEU A 1 107 ? 39.781 12.391 11.492 1 32.84 107 LEU A C 1
ATOM 881 O O . LEU A 1 107 ? 38.875 12.734 12.25 1 32.84 107 LEU A O 1
ATOM 885 N N . ASP A 1 108 ? 40.938 13.016 11.406 1 32.72 108 ASP A N 1
ATOM 886 C CA . ASP A 1 108 ? 41.188 14.219 12.203 1 32.72 108 ASP A CA 1
ATOM 887 C C . ASP A 1 108 ? 40.188 15.32 11.867 1 32.72 108 ASP A C 1
ATOM 889 O O . ASP A 1 108 ? 39.719 16.031 12.75 1 32.72 108 ASP A O 1
ATOM 893 N N . THR A 1 109 ? 39.875 15.484 10.547 1 30.03 109 THR A N 1
ATOM 894 C CA . THR A 1 109 ? 38.938 16.516 10.125 1 30.03 109 THR A CA 1
ATOM 895 C C . THR A 1 109 ? 37.531 16.156 10.57 1 30.03 109 THR A C 1
ATOM 897 O O . THR A 1 109 ? 36.781 17.031 11.008 1 30.03 109 THR A O 1
ATOM 900 N N . ILE A 1 110 ? 37.188 14.906 10.547 1 36.78 110 ILE A N 1
ATOM 901 C CA . ILE A 1 110 ? 35.844 14.516 10.961 1 36.78 110 ILE A CA 1
ATOM 902 C C . ILE A 1 110 ? 35.656 14.797 12.453 1 36.78 110 ILE A C 1
ATOM 904 O O . ILE A 1 110 ? 34.625 15.305 12.875 1 36.78 110 ILE A O 1
ATOM 908 N N . PHE A 1 111 ? 36.688 14.523 13.211 1 35.53 111 PHE A N 1
ATOM 909 C CA . PHE A 1 111 ? 36.594 14.719 14.656 1 35.53 111 PHE A CA 1
ATOM 910 C C . PHE A 1 111 ? 36.719 16.203 15.008 1 35.53 111 PHE A C 1
ATOM 912 O O . PHE A 1 111 ? 36.312 16.609 16.094 1 35.53 111 PHE A O 1
ATOM 919 N N . SER A 1 112 ? 37.438 16.938 14.219 1 31.91 112 SER A N 1
ATOM 920 C CA . SER A 1 112 ? 37.625 18.344 14.562 1 31.91 112 SER A CA 1
ATOM 921 C C . SER A 1 112 ? 36.375 19.172 14.188 1 31.91 112 SER A C 1
ATOM 923 O O . SER A 1 112 ? 36.219 20.297 14.648 1 31.91 112 SER A O 1
ATOM 925 N N . TRP A 1 113 ? 35.594 18.812 13.07 1 28.81 113 TRP A N 1
ATOM 926 C CA . TRP A 1 113 ? 34.406 19.594 12.734 1 28.81 113 TRP A CA 1
ATOM 927 C C . TRP A 1 113 ? 33.156 18.812 13.055 1 28.81 113 TRP A C 1
ATOM 929 O O . TRP A 1 113 ? 32.875 17.75 12.469 1 28.81 113 TRP A O 1
ATOM 939 N N . PRO A 1 114 ? 32.469 19.094 14.227 1 32.38 114 PRO A N 1
ATOM 940 C CA . PRO A 1 114 ? 31.219 18.484 14.711 1 32.38 114 PRO A CA 1
ATOM 941 C C . PRO A 1 114 ? 30.219 18.219 13.578 1 32.38 114 PRO A C 1
ATOM 943 O O . PRO A 1 114 ? 29.531 17.203 13.586 1 32.38 114 PRO A O 1
ATOM 946 N N . SER A 1 115 ? 30.344 19.094 12.586 1 31.02 115 SER A N 1
ATOM 947 C CA . SER A 1 115 ? 29.406 18.969 11.477 1 31.02 115 SER A CA 1
ATOM 948 C C . SER A 1 115 ? 29.703 17.75 10.617 1 31.02 115 SER A C 1
ATOM 950 O O . SER A 1 115 ? 28.797 17.094 10.117 1 31.02 115 SER A O 1
ATOM 952 N N . LEU A 1 116 ? 31 17.469 10.461 1 34.19 116 LEU A N 1
ATOM 953 C CA . LEU A 1 116 ? 31.359 16.344 9.594 1 34.19 116 LEU A CA 1
ATOM 954 C C . LEU A 1 116 ? 31.062 15.016 10.273 1 34.19 116 LEU A C 1
ATOM 956 O O . LEU A 1 116 ? 30.656 14.055 9.617 1 34.19 116 LEU A O 1
ATOM 960 N N . PHE A 1 117 ? 31.25 15.031 11.609 1 36.31 117 PHE A N 1
ATOM 961 C CA . PHE A 1 117 ? 30.922 13.836 12.375 1 36.31 117 PHE A CA 1
ATOM 962 C C . PHE A 1 117 ? 29.438 13.523 12.273 1 36.31 117 PHE A C 1
ATOM 964 O O . PHE A 1 117 ? 29.062 12.383 12.008 1 36.31 117 PHE A O 1
ATOM 971 N N . VAL A 1 118 ? 28.656 14.523 12.461 1 33.81 118 VAL A N 1
ATOM 972 C CA . VAL A 1 118 ? 27.203 14.391 12.32 1 33.81 118 VAL A CA 1
ATOM 973 C C . VAL A 1 118 ? 26.875 13.938 10.898 1 33.81 118 VAL A C 1
ATOM 975 O O . VAL A 1 118 ? 26.016 13.062 10.711 1 33.81 118 VAL A O 1
ATOM 978 N N . ALA A 1 119 ? 27.719 14.422 10.039 1 33.38 119 ALA A N 1
ATOM 979 C CA . ALA A 1 119 ? 27.484 14.039 8.656 1 33.38 119 ALA A CA 1
ATOM 980 C C . ALA A 1 119 ? 27.875 12.586 8.414 1 33.38 119 ALA A C 1
ATOM 982 O O . ALA A 1 119 ? 27.172 11.844 7.727 1 33.38 119 ALA A O 1
ATOM 983 N N . ALA A 1 120 ? 28.953 12.133 9.016 1 35.91 120 ALA A N 1
ATOM 984 C CA . ALA A 1 120 ? 29.391 10.75 8.844 1 35.91 120 ALA A CA 1
ATOM 985 C C . ALA A 1 120 ? 28.422 9.781 9.523 1 35.91 120 ALA A C 1
ATOM 987 O O . ALA A 1 120 ? 28.062 8.75 8.953 1 35.91 120 ALA A O 1
ATOM 988 N N . VAL A 1 121 ? 28.016 10.188 10.766 1 37.72 121 VAL A N 1
ATOM 989 C CA . VAL A 1 121 ? 27.016 9.391 11.469 1 37.72 121 VAL A CA 1
ATOM 990 C C . VAL A 1 121 ? 25.703 9.383 10.664 1 37.72 121 VAL A C 1
ATOM 992 O O . VAL A 1 121 ? 25.062 8.344 10.523 1 37.72 121 VAL A O 1
ATOM 995 N N . TYR A 1 122 ? 25.422 10.57 10.188 1 33.16 122 TYR A N 1
ATOM 996 C CA . TYR A 1 122 ? 24.266 10.711 9.32 1 33.16 122 TYR A CA 1
ATOM 997 C C . TYR A 1 122 ? 24.438 9.891 8.047 1 33.16 122 TYR A C 1
ATOM 999 O O . TYR A 1 122 ? 23.5 9.203 7.617 1 33.16 122 TYR A O 1
ATOM 1007 N N . GLU A 1 123 ? 25.688 10.008 7.445 1 33.41 123 GLU A N 1
ATOM 1008 C CA . GLU A 1 123 ? 25.953 9.211 6.25 1 33.41 123 GLU A CA 1
ATOM 1009 C C . GLU A 1 123 ? 25.969 7.723 6.578 1 33.41 123 GLU A C 1
ATOM 1011 O O . GLU A 1 123 ? 25.453 6.906 5.812 1 33.41 123 GLU A O 1
ATOM 1016 N N . ILE A 1 124 ? 26.703 7.426 7.555 1 35.12 124 ILE A N 1
ATOM 1017 C CA . ILE A 1 124 ? 26.688 6.027 7.98 1 35.12 124 ILE A CA 1
ATOM 1018 C C . ILE A 1 124 ? 25.266 5.605 8.32 1 35.12 124 ILE A C 1
ATOM 1020 O O . ILE A 1 124 ? 24.844 4.5 7.973 1 35.12 124 ILE A O 1
ATOM 1024 N N . TRP A 1 125 ? 24.578 6.52 9.047 1 33.12 125 TRP A N 1
ATOM 1025 C CA . TRP A 1 125 ? 23.156 6.312 9.281 1 33.12 125 TRP A CA 1
ATOM 1026 C C . TRP A 1 125 ? 22.391 6.262 7.965 1 33.12 125 TRP A C 1
ATOM 1028 O O . TRP A 1 125 ? 21.5 5.422 7.789 1 33.12 125 TRP A O 1
ATOM 1038 N N . HIS A 1 126 ? 22.656 7.18 7.145 1 30.62 126 HIS A N 1
ATOM 1039 C CA . HIS A 1 126 ? 22.031 7.277 5.84 1 30.62 126 HIS A CA 1
ATOM 1040 C C . HIS A 1 126 ? 22.531 6.191 4.895 1 30.62 126 HIS A C 1
ATOM 1042 O O . HIS A 1 126 ? 21.844 5.832 3.934 1 30.62 126 HIS A O 1
ATOM 1048 N N . MET A 1 127 ? 23.875 6.004 4.832 1 27.92 127 MET A N 1
ATOM 1049 C CA . MET A 1 127 ? 24.344 4.957 3.92 1 27.92 127 MET A CA 1
ATOM 1050 C C . MET A 1 127 ? 23.656 3.629 4.23 1 27.92 127 MET A C 1
ATOM 1052 O O . MET A 1 127 ? 23.172 2.953 3.328 1 27.92 127 MET A O 1
ATOM 1056 N N . ARG A 1 128 ? 24.562 2.619 4.891 1 28.44 128 ARG A N 1
ATOM 1057 C CA . ARG A 1 128 ? 24.359 1.188 4.68 1 28.44 128 ARG A CA 1
ATOM 1058 C C . ARG A 1 128 ? 23.031 0.72 5.27 1 28.44 128 ARG A C 1
ATOM 1060 O O . ARG A 1 128 ? 22.484 1.377 6.148 1 28.44 128 ARG A O 1
ATOM 1067 N N . ASN A 1 129 ? 22.812 -0.885 5.094 1 28.64 129 ASN A N 1
ATOM 1068 C CA . ASN A 1 129 ? 21.984 -2.088 5.027 1 28.64 129 ASN A CA 1
ATOM 1069 C C . ASN A 1 129 ? 21.312 -2.383 6.363 1 28.64 129 ASN A C 1
ATOM 1071 O O . ASN A 1 129 ? 21.844 -2.031 7.422 1 28.64 129 ASN A O 1
ATOM 1075 N N . TYR A 1 130 ? 20.141 -2.955 6.23 1 28.78 130 TYR A N 1
ATOM 1076 C CA . TYR A 1 130 ? 19.281 -3.773 7.078 1 28.78 130 TYR A CA 1
ATOM 1077 C C . TYR A 1 130 ? 20.109 -4.578 8.078 1 28.78 130 TYR A C 1
ATOM 1079 O O . TYR A 1 130 ? 19.625 -4.938 9.148 1 28.78 130 TYR A O 1
ATOM 1087 N N . ILE A 1 131 ? 21.281 -5.023 7.66 1 28.31 131 ILE A N 1
ATOM 1088 C CA . ILE A 1 131 ? 22.031 -6.043 8.383 1 28.31 131 ILE A CA 1
ATOM 1089 C C . ILE A 1 131 ? 22.594 -5.449 9.68 1 28.31 131 ILE A C 1
ATOM 1091 O O . ILE A 1 131 ? 22.625 -6.117 10.719 1 28.31 131 ILE A O 1
ATOM 1095 N N . VAL A 1 132 ? 23.047 -4.359 9.641 1 31.06 132 VAL A N 1
ATOM 1096 C CA . VAL A 1 132 ? 23.781 -3.875 10.812 1 31.06 132 VAL A CA 1
ATOM 1097 C C . VAL A 1 132 ? 22.797 -3.555 11.938 1 31.06 132 VAL A C 1
ATOM 1099 O O . VAL A 1 132 ? 23.141 -3.639 13.117 1 31.06 132 VAL A O 1
ATOM 1102 N N . TYR A 1 133 ? 21.594 -3.422 11.523 1 32.03 133 TYR A N 1
ATOM 1103 C CA . TYR A 1 133 ? 20.609 -2.994 12.523 1 32.03 133 TYR A CA 1
ATOM 1104 C C . TYR A 1 133 ? 20.25 -4.141 13.461 1 32.03 133 TYR A C 1
ATOM 1106 O O . TYR A 1 133 ? 20.188 -3.959 14.68 1 32.03 133 TYR A O 1
ATOM 1114 N N . SER A 1 134 ? 20.031 -5.316 12.797 1 31.31 134 SER A N 1
ATOM 1115 C CA . SER A 1 134 ? 19.688 -6.469 13.625 1 31.31 134 SER A CA 1
ATOM 1116 C C . SER A 1 134 ? 20.797 -6.758 14.641 1 31.31 134 SER A C 1
ATOM 1118 O O . SER A 1 134 ? 20.5 -7.035 15.812 1 31.31 134 SER A O 1
ATOM 1120 N N . GLN A 1 135 ? 21.891 -6.766 14.148 1 30.95 135 GLN A N 1
ATOM 1121 C CA . GLN A 1 135 ? 23 -7.113 15.031 1 30.95 135 GLN A CA 1
ATOM 1122 C C . GLN A 1 135 ? 23.266 -6.012 16.047 1 30.95 135 GLN A C 1
ATOM 1124 O O . GLN A 1 135 ? 23.641 -6.289 17.188 1 30.95 135 GLN A O 1
ATOM 1129 N N . MET A 1 136 ? 22.75 -4.855 15.695 1 34.12 136 MET A N 1
ATOM 1130 C CA . MET A 1 136 ? 22.922 -3.766 16.656 1 34.12 136 MET A CA 1
ATOM 1131 C C . MET A 1 136 ? 21.938 -3.895 17.812 1 34.12 136 MET A C 1
ATOM 1133 O O . MET A 1 136 ? 22.297 -3.703 18.969 1 34.12 136 MET A O 1
ATOM 1137 N N . GLN A 1 137 ? 20.797 -4.227 17.344 1 35.16 137 GLN A N 1
ATOM 1138 C CA . GLN A 1 137 ? 19.812 -4.453 18.391 1 35.16 137 GLN A CA 1
ATOM 1139 C C . GLN A 1 137 ? 20.266 -5.555 19.344 1 35.16 137 GLN A C 1
ATOM 1141 O O . GLN A 1 137 ? 20.141 -5.418 20.562 1 35.16 137 GLN A O 1
ATOM 1146 N N . TYR A 1 138 ? 20.641 -6.613 18.672 1 34.31 138 TYR A N 1
ATOM 1147 C CA . TYR A 1 138 ? 21.125 -7.727 19.469 1 34.31 138 TYR A CA 1
ATOM 1148 C C . TYR A 1 138 ? 22.297 -7.289 20.344 1 34.31 138 TYR A C 1
ATOM 1150 O O . TYR A 1 138 ? 22.328 -7.602 21.547 1 34.31 138 TYR A O 1
ATOM 1158 N N . ASN A 1 139 ? 23.125 -6.543 19.797 1 33.56 139 ASN A N 1
ATOM 1159 C CA . ASN A 1 139 ? 24.312 -6.191 20.578 1 33.56 139 ASN A CA 1
ATOM 1160 C C . ASN A 1 139 ? 24.031 -5.082 21.578 1 33.56 139 ASN A C 1
ATOM 1162 O O . ASN A 1 139 ? 24.547 -5.094 22.703 1 33.56 139 ASN A O 1
ATOM 1166 N N . VAL A 1 140 ? 23.172 -4.152 21.141 1 36.78 140 VAL A N 1
ATOM 1167 C CA . VAL A 1 140 ? 22.781 -3.156 22.125 1 36.78 140 VAL A CA 1
ATOM 1168 C C . VAL A 1 140 ? 22.062 -3.838 23.297 1 36.78 140 VAL A C 1
ATOM 1170 O O . VAL A 1 140 ? 22.312 -3.514 24.453 1 36.78 140 VAL A O 1
ATOM 1173 N N . GLU A 1 141 ? 21.172 -4.711 22.812 1 36.56 141 GLU A N 1
ATOM 1174 C CA . GLU A 1 141 ? 20.547 -5.496 23.891 1 36.56 141 GLU A CA 1
ATOM 1175 C C . GLU A 1 141 ? 21.609 -6.215 24.719 1 36.56 141 GLU A C 1
ATOM 1177 O O . GLU A 1 141 ? 21.5 -6.273 25.953 1 36.56 141 GLU A O 1
ATOM 1182 N N . ARG A 1 142 ? 22.531 -6.77 24.016 1 33.94 142 ARG A N 1
ATOM 1183 C CA . ARG A 1 142 ? 23.594 -7.465 24.734 1 33.94 142 ARG A CA 1
ATOM 1184 C C . ARG A 1 142 ? 24.469 -6.48 25.516 1 33.94 142 ARG A C 1
ATOM 1186 O O . ARG A 1 142 ? 24.875 -6.766 26.641 1 33.94 142 ARG A O 1
ATOM 1193 N N . ILE A 1 143 ? 24.719 -5.402 24.781 1 33.62 143 ILE A N 1
ATOM 1194 C CA . ILE A 1 143 ? 25.516 -4.398 25.469 1 33.62 143 ILE A CA 1
ATOM 1195 C C . ILE A 1 143 ? 24.672 -3.744 26.562 1 33.62 143 ILE A C 1
ATOM 1197 O O . ILE A 1 143 ? 25.172 -3.461 27.656 1 33.62 143 ILE A O 1
ATOM 1201 N N . SER A 1 144 ? 23.438 -3.459 26.188 1 34.22 144 SER A N 1
ATOM 1202 C CA . SER A 1 144 ? 22.578 -2.928 27.25 1 34.22 144 SER A CA 1
ATOM 1203 C C . SER A 1 144 ? 22.516 -3.875 28.438 1 34.22 144 SER A C 1
ATOM 1205 O O . SER A 1 144 ? 22.5 -3.432 29.594 1 34.22 144 SER A O 1
ATOM 1207 N N . LYS A 1 145 ? 22.344 -5.09 28.109 1 36.81 145 LYS A N 1
ATOM 1208 C CA . LYS A 1 145 ? 22.375 -6.031 29.219 1 36.81 145 LYS A CA 1
ATOM 1209 C C . LYS A 1 145 ? 23.703 -5.969 29.953 1 36.81 145 LYS A C 1
ATOM 1211 O O . LYS A 1 145 ? 23.75 -6.148 31.172 1 36.81 145 LYS A O 1
ATOM 1216 N N . SER A 1 146 ? 24.703 -5.996 29.141 1 34.03 146 SER A N 1
ATOM 1217 C CA . SER A 1 146 ? 25.984 -6.035 29.875 1 34.03 146 SER A CA 1
ATOM 1218 C C . SER A 1 146 ? 26.328 -4.664 30.438 1 34.03 146 SER A C 1
ATOM 1220 O O . SER A 1 146 ? 27.031 -4.57 31.453 1 34.03 146 SER A O 1
ATOM 1222 N N . HIS A 1 147 ? 26.234 -3.566 29.562 1 33.38 147 HIS A N 1
ATOM 1223 C CA . HIS A 1 147 ? 26.562 -2.266 30.125 1 33.38 147 HIS A CA 1
ATOM 1224 C C . HIS A 1 147 ? 25.312 -1.46 30.453 1 33.38 147 HIS A C 1
ATOM 1226 O O . HIS A 1 147 ? 24.266 -1.665 29.844 1 33.38 147 HIS A O 1
ATOM 1232 N N . ALA A 1 148 ? 25.109 -0.834 31.625 1 31.64 148 ALA A N 1
ATOM 1233 C CA . ALA A 1 148 ? 24.047 -0.002 32.156 1 31.64 148 ALA A CA 1
ATOM 1234 C C . ALA A 1 148 ? 23.562 1.024 31.141 1 31.64 148 ALA A C 1
ATOM 1236 O O . ALA A 1 148 ? 23.922 2.203 31.234 1 31.64 148 ALA A O 1
ATOM 1237 N N . ALA A 1 149 ? 23.688 0.848 29.922 1 34.75 149 ALA A N 1
ATOM 1238 C CA . ALA A 1 149 ? 23.203 1.844 28.969 1 34.75 149 ALA A CA 1
ATOM 1239 C C . ALA A 1 149 ? 21.734 2.176 29.219 1 34.75 149 ALA A C 1
ATOM 1241 O O . ALA A 1 149 ? 20.938 1.289 29.547 1 34.75 149 ALA A O 1
ATOM 1242 N N . PRO A 1 150 ? 21.406 3.539 29.531 1 32.94 150 PRO A N 1
ATOM 1243 C CA . PRO A 1 150 ? 20 3.855 29.812 1 32.94 150 PRO A CA 1
ATOM 1244 C C . PRO A 1 150 ? 19.047 3.338 28.734 1 32.94 150 PRO A C 1
ATOM 1246 O O . PRO A 1 150 ? 19.438 3.225 27.562 1 32.94 150 PRO A O 1
ATOM 1249 N N . PRO A 1 151 ? 17.984 2.717 29.141 1 36.16 151 PRO A N 1
ATOM 1250 C CA . PRO A 1 151 ? 16.953 2.201 28.25 1 36.16 151 PRO A CA 1
ATOM 1251 C C . PRO A 1 151 ? 16.609 3.172 27.125 1 36.16 151 PRO A C 1
ATOM 1253 O O . PRO A 1 151 ? 16.172 2.748 26.047 1 36.16 151 PRO A O 1
ATOM 1256 N N . SER A 1 152 ? 16.891 4.398 27.406 1 33.94 152 SER A N 1
ATOM 1257 C CA . SER A 1 152 ? 16.5 5.422 26.438 1 33.94 152 SER A CA 1
ATOM 1258 C C . SER A 1 152 ? 17.328 5.336 25.172 1 33.94 152 SER A C 1
ATOM 1260 O O . SER A 1 152 ? 16.859 5.68 24.078 1 33.94 152 SER A O 1
ATOM 1262 N N . LEU A 1 153 ? 18.594 5.035 25.359 1 34.78 153 LEU A N 1
ATOM 1263 C CA . LEU A 1 153 ? 19.469 4.926 24.188 1 34.78 153 LEU A CA 1
ATOM 1264 C C . LEU A 1 153 ? 19.016 3.777 23.281 1 34.78 153 LEU A C 1
ATOM 1266 O O . LEU A 1 153 ? 19.156 3.855 22.062 1 34.78 153 LEU A O 1
ATOM 1270 N N . ILE A 1 154 ? 18.453 2.793 23.984 1 35.47 154 ILE A N 1
ATOM 1271 C CA . ILE A 1 154 ? 17.969 1.606 23.297 1 35.47 154 ILE A CA 1
ATOM 1272 C C . ILE A 1 154 ? 16.828 1.994 22.359 1 35.47 154 ILE A C 1
ATOM 1274 O O . ILE A 1 154 ? 16.688 1.417 21.281 1 35.47 154 ILE A O 1
ATOM 1278 N N . ARG A 1 155 ? 16.156 2.896 22.828 1 33.69 155 ARG A N 1
ATOM 1279 C CA . ARG A 1 155 ? 14.984 3.305 22.062 1 33.69 155 ARG A CA 1
ATOM 1280 C C . ARG A 1 155 ? 15.406 4.02 20.781 1 33.69 155 ARG A C 1
ATOM 1282 O O . ARG A 1 155 ? 14.594 4.203 19.875 1 33.69 155 ARG A O 1
ATOM 1289 N N . LEU A 1 156 ? 16.625 4.477 20.859 1 32.62 156 LEU A N 1
ATOM 1290 C CA . LEU A 1 156 ? 17.062 5.262 19.719 1 32.62 156 LEU A CA 1
ATOM 1291 C C . LEU A 1 156 ? 17.484 4.355 18.562 1 32.62 156 LEU A C 1
ATOM 1293 O O . LEU A 1 156 ? 17.688 4.824 17.453 1 32.62 156 LEU A O 1
ATOM 1297 N N . VAL A 1 157 ? 17.766 3.1 19.031 1 32.12 157 VAL A N 1
ATOM 1298 C CA . VAL A 1 157 ? 18.234 2.232 17.953 1 32.12 157 VAL A CA 1
ATOM 1299 C C . VAL A 1 157 ? 17.047 1.656 17.203 1 32.12 157 VAL A C 1
ATOM 1301 O O . VAL A 1 157 ? 16.203 0.962 17.781 1 32.12 157 VAL A O 1
ATOM 1304 N N . PRO A 1 158 ? 16.594 2.348 16.234 1 33.62 158 PRO A N 1
ATOM 1305 C CA . PRO A 1 158 ? 15.469 1.727 15.523 1 33.62 158 PRO A CA 1
ATOM 1306 C C . PRO A 1 158 ? 15.68 0.235 15.273 1 33.62 158 PRO A C 1
ATOM 1308 O O . PRO A 1 158 ? 16.828 -0.225 15.211 1 33.62 158 PRO A O 1
ATOM 1311 N N . PRO A 1 159 ? 14.812 -0.569 15.531 1 32.81 159 PRO A N 1
ATOM 1312 C CA . PRO A 1 159 ? 14.898 -2.006 15.258 1 32.81 159 PRO A CA 1
ATOM 1313 C C . PRO A 1 159 ? 15.562 -2.314 13.922 1 32.81 159 PRO A C 1
ATOM 1315 O O . PRO A 1 159 ? 15.555 -1.48 13.016 1 32.81 159 PRO A O 1
ATOM 1318 N N . PRO A 1 160 ? 16.5 -3.309 13.852 1 31.64 160 PRO A N 1
ATOM 1319 C CA . PRO A 1 160 ? 17.141 -3.779 12.625 1 31.64 160 PRO A CA 1
ATOM 1320 C C . PRO A 1 160 ? 16.172 -3.871 11.453 1 31.64 160 PRO A C 1
ATOM 1322 O O . PRO A 1 160 ? 15.133 -4.535 11.547 1 31.64 160 PRO A O 1
ATOM 1325 N N . ILE A 1 161 ? 15.852 -2.822 10.812 1 35.38 161 ILE A N 1
ATOM 1326 C CA . ILE A 1 161 ? 15.141 -3.076 9.562 1 35.38 161 ILE A CA 1
ATOM 1327 C C . ILE A 1 161 ? 16.047 -3.822 8.594 1 35.38 161 ILE A C 1
ATOM 1329 O O . ILE A 1 161 ? 16.984 -3.242 8.039 1 35.38 161 ILE A O 1
ATOM 1333 N N . GLY A 1 162 ? 16.812 -4.867 8.875 1 33.72 162 GLY A N 1
ATOM 1334 C CA . GLY A 1 162 ? 17.594 -5.688 7.957 1 33.72 162 GLY A CA 1
ATOM 1335 C C . GLY A 1 162 ? 17 -5.73 6.562 1 33.72 162 GLY A C 1
ATOM 1336 O O . GLY A 1 162 ? 15.781 -5.797 6.398 1 33.72 162 GLY A O 1
ATOM 1337 N N . SER A 1 163 ? 17.734 -4.926 5.586 1 40.09 163 SER A N 1
ATOM 1338 C CA . SER A 1 163 ? 17.438 -5.105 4.172 1 40.09 163 SER A CA 1
ATOM 1339 C C . SER A 1 163 ? 17.234 -6.578 3.832 1 40.09 163 SER A C 1
ATOM 1341 O O . SER A 1 163 ? 18.188 -7.352 3.805 1 40.09 163 SER A O 1
ATOM 1343 N N . THR A 1 164 ? 16.5 -7.309 4.508 1 50.16 164 THR A N 1
ATOM 1344 C CA . THR A 1 164 ? 16.328 -8.703 4.121 1 50.16 164 THR A CA 1
ATOM 1345 C C . THR A 1 164 ? 15.82 -8.812 2.689 1 50.16 164 THR A C 1
ATOM 1347 O O . THR A 1 164 ? 14.922 -8.07 2.289 1 50.16 164 THR A O 1
ATOM 1350 N N . MET A 1 165 ? 16.812 -9.312 1.739 1 58.5 165 MET A N 1
ATOM 1351 C CA . MET A 1 165 ? 16.469 -9.742 0.385 1 58.5 165 MET A CA 1
ATOM 1352 C C . MET A 1 165 ? 15.086 -10.375 0.341 1 58.5 165 MET A C 1
ATOM 1354 O O . MET A 1 165 ? 14.57 -10.672 -0.737 1 58.5 165 MET A O 1
ATOM 1358 N N . SER A 1 166 ? 14.555 -10.391 1.539 1 75.06 166 SER A N 1
ATOM 1359 C CA . SER A 1 166 ? 13.234 -11.016 1.559 1 75.06 166 SER A CA 1
ATOM 1360 C C . SER A 1 166 ? 12.125 -9.977 1.645 1 75.06 166 SER A C 1
ATOM 1362 O O . SER A 1 166 ? 12.359 -8.844 2.072 1 75.06 166 SER A O 1
ATOM 1364 N N . VAL A 1 167 ? 10.992 -10.383 1.144 1 88.62 167 VAL A N 1
ATOM 1365 C CA . VAL A 1 167 ? 9.789 -9.562 1.252 1 88.62 167 VAL A CA 1
ATOM 1366 C C . VAL A 1 167 ? 9.531 -9.211 2.717 1 88.62 167 VAL A C 1
ATOM 1368 O O . VAL A 1 167 ? 9.57 -10.086 3.586 1 88.62 167 VAL A O 1
ATOM 1371 N N . PRO A 1 168 ? 9.414 -7.914 3.02 1 87.75 168 PRO A N 1
ATOM 1372 C CA . PRO A 1 168 ? 9.117 -7.539 4.402 1 87.75 168 PRO A CA 1
ATOM 1373 C C . PRO A 1 168 ? 7.73 -7.996 4.852 1 87.75 168 PRO A C 1
ATOM 1375 O O . PRO A 1 168 ? 6.863 -8.258 4.02 1 87.75 168 PRO A O 1
ATOM 1378 N N . VAL A 1 169 ? 7.516 -8.055 6.145 1 89.88 169 VAL A N 1
ATOM 1379 C CA . VAL A 1 169 ? 6.352 -8.68 6.762 1 89.88 169 VAL A CA 1
ATOM 1380 C C . VAL A 1 169 ? 5.086 -7.926 6.363 1 89.88 169 VAL A C 1
ATOM 1382 O O . VAL A 1 169 ? 4.027 -8.531 6.172 1 89.88 169 VAL A O 1
ATOM 1385 N N . ASP A 1 170 ? 5.105 -6.613 6.277 1 90.88 170 ASP A N 1
ATOM 1386 C CA . ASP A 1 170 ? 3.918 -5.848 5.922 1 90.88 170 ASP A CA 1
ATOM 1387 C C . ASP A 1 170 ? 3.488 -6.141 4.484 1 90.88 170 ASP A C 1
ATOM 1389 O O . ASP A 1 170 ? 2.299 -6.316 4.211 1 90.88 170 ASP A O 1
ATOM 1393 N N . GLU A 1 171 ? 4.434 -6.227 3.598 1 93.94 171 GLU A N 1
ATOM 1394 C CA . GLU A 1 171 ? 4.133 -6.594 2.215 1 93.94 171 GLU A CA 1
ATOM 1395 C C . GLU A 1 171 ? 3.568 -8.008 2.129 1 93.94 171 GLU A C 1
ATOM 1397 O O . GLU A 1 171 ? 2.586 -8.25 1.427 1 93.94 171 GLU A O 1
ATOM 1402 N N . ALA A 1 172 ? 4.191 -8.953 2.848 1 95.38 172 ALA A N 1
ATOM 1403 C CA . ALA A 1 172 ? 3.709 -10.328 2.852 1 95.38 172 ALA A CA 1
ATOM 1404 C C . ALA A 1 172 ? 2.281 -10.414 3.385 1 95.38 172 ALA A C 1
ATOM 1406 O O . ALA A 1 172 ? 1.45 -11.141 2.84 1 95.38 172 ALA A O 1
ATOM 1407 N N . GLN A 1 173 ? 2.023 -9.719 4.406 1 95.44 173 GLN A N 1
ATOM 1408 C CA . GLN A 1 173 ? 0.691 -9.695 5 1 95.44 173 GLN A CA 1
ATOM 1409 C C . GLN A 1 173 ? -0.34 -9.156 4.012 1 95.44 173 GLN A C 1
ATOM 1411 O O . GLN A 1 173 ? -1.419 -9.734 3.855 1 95.44 173 GLN A O 1
ATOM 1416 N N . PHE A 1 174 ? 0.002 -8.078 3.4 1 97.25 174 PHE A N 1
ATOM 1417 C CA . PHE A 1 174 ? -0.881 -7.492 2.4 1 97.25 174 PHE A CA 1
ATOM 1418 C C . PHE A 1 174 ? -1.15 -8.477 1.27 1 97.25 174 PHE A C 1
ATOM 1420 O O . PHE A 1 174 ? -2.305 -8.711 0.909 1 97.25 174 PHE A O 1
ATOM 1427 N N . LEU A 1 175 ? -0.116 -9.031 0.719 1 97.88 175 LEU A N 1
ATOM 1428 C CA . LEU A 1 175 ? -0.261 -9.945 -0.408 1 97.88 175 LEU A CA 1
ATOM 1429 C C . LEU A 1 175 ? -1.049 -11.188 -0.003 1 97.88 175 LEU A C 1
ATOM 1431 O O . LEU A 1 175 ? -1.798 -11.742 -0.81 1 97.88 175 LEU A O 1
ATOM 1435 N N . SER A 1 176 ? -0.86 -11.656 1.195 1 97.88 176 SER A N 1
ATOM 1436 C CA . SER A 1 176 ? -1.638 -12.781 1.706 1 97.88 176 SER A CA 1
ATOM 1437 C C . SER A 1 176 ? -3.131 -12.477 1.684 1 97.88 176 SER A C 1
ATOM 1439 O O . SER A 1 176 ? -3.93 -13.289 1.218 1 97.88 176 SER A O 1
ATOM 1441 N N . ILE A 1 177 ? -3.508 -11.32 2.131 1 97.5 177 ILE A N 1
ATOM 1442 C CA . ILE A 1 177 ? -4.91 -10.914 2.15 1 97.5 177 ILE A CA 1
ATOM 1443 C C . ILE A 1 177 ? -5.426 -10.773 0.72 1 97.5 177 ILE A C 1
ATOM 1445 O O . ILE A 1 177 ? -6.547 -11.188 0.411 1 97.5 177 ILE A O 1
ATOM 1449 N N . LEU A 1 178 ? -4.605 -10.203 -0.134 1 98.38 178 LEU A N 1
ATOM 1450 C CA . LEU A 1 178 ? -4.977 -10.047 -1.536 1 98.38 178 LEU A CA 1
ATOM 1451 C C . LEU A 1 178 ? -5.293 -11.398 -2.168 1 98.38 178 LEU A C 1
ATOM 1453 O O . LEU A 1 178 ? -6.297 -11.531 -2.873 1 98.38 178 LEU A O 1
ATOM 1457 N N . LEU A 1 179 ? -4.457 -12.414 -1.894 1 98.56 179 LEU A N 1
ATOM 1458 C CA . LEU A 1 179 ? -4.66 -13.758 -2.436 1 98.56 179 LEU A CA 1
ATOM 1459 C C . LEU A 1 179 ? -5.992 -14.336 -1.967 1 98.56 179 LEU A C 1
ATOM 1461 O O . LEU A 1 179 ? -6.691 -14.992 -2.738 1 98.56 179 LEU A O 1
ATOM 1465 N N . LYS A 1 180 ? -6.324 -14.102 -0.782 1 98 180 LYS A N 1
ATOM 1466 C CA . LYS A 1 180 ? -7.566 -14.617 -0.218 1 98 180 LYS A CA 1
ATOM 1467 C C . LYS A 1 180 ? -8.781 -13.906 -0.809 1 98 180 LYS A C 1
ATOM 1469 O O . LYS A 1 180 ? -9.797 -14.539 -1.096 1 98 180 LYS A O 1
ATOM 1474 N N . ILE A 1 181 ? -8.617 -12.602 -0.965 1 97 181 ILE A N 1
ATOM 1475 C CA . ILE A 1 181 ? -9.68 -11.82 -1.599 1 97 181 ILE A CA 1
ATOM 1476 C C . ILE A 1 181 ? -9.93 -12.344 -3.012 1 97 181 ILE A C 1
ATOM 1478 O O . ILE A 1 181 ? -11.078 -12.445 -3.447 1 97 181 ILE A O 1
ATOM 1482 N N . MET A 1 182 ? -8.922 -12.758 -3.689 1 97 182 MET A N 1
ATOM 1483 C CA . MET A 1 182 ? -8.969 -13.234 -5.07 1 97 182 MET A CA 1
ATOM 1484 C C . MET A 1 182 ? -9.5 -14.664 -5.141 1 97 182 MET A C 1
ATOM 1486 O O . MET A 1 182 ? -9.844 -15.148 -6.219 1 97 182 MET A O 1
ATOM 1490 N N . ASN A 1 183 ? -9.5 -15.328 -4.074 1 96.88 183 ASN A N 1
ATOM 1491 C CA . ASN A 1 183 ? -9.703 -16.766 -4.078 1 96.88 183 ASN A CA 1
ATOM 1492 C C . ASN A 1 183 ? -8.734 -17.469 -5.016 1 96.88 183 ASN A C 1
ATOM 1494 O O . ASN A 1 183 ? -9.141 -18.297 -5.836 1 96.88 183 ASN A O 1
ATOM 1498 N N . ALA A 1 184 ? -7.449 -17.094 -4.879 1 98.31 184 ALA A N 1
ATOM 1499 C CA . ALA A 1 184 ? -6.426 -17.625 -5.773 1 98.31 184 ALA A CA 1
ATOM 1500 C C . ALA A 1 184 ? -6.164 -19.109 -5.488 1 98.31 184 ALA A C 1
ATOM 1502 O O . ALA A 1 184 ? -6.137 -19.516 -4.328 1 98.31 184 ALA A O 1
ATOM 1503 N N . LYS A 1 185 ? -5.898 -19.844 -6.59 1 98.62 185 LYS A N 1
ATOM 1504 C CA . LYS A 1 185 ? -5.645 -21.281 -6.457 1 98.62 185 LYS A CA 1
ATOM 1505 C C . LYS A 1 185 ? -4.348 -21.688 -7.148 1 98.62 185 LYS A C 1
ATOM 1507 O O . LYS A 1 185 ? -3.604 -22.531 -6.648 1 98.62 185 LYS A O 1
ATOM 1512 N N . LYS A 1 186 ? -4.145 -21.172 -8.32 1 98.81 186 LYS A N 1
ATOM 1513 C CA . LYS A 1 186 ? -2.934 -21.453 -9.086 1 98.81 186 LYS A CA 1
ATOM 1514 C C . LYS A 1 186 ? -2.07 -20.203 -9.234 1 98.81 186 LYS A C 1
ATOM 1516 O O . LYS A 1 186 ? -2.488 -19.219 -9.859 1 98.81 186 LYS A O 1
ATOM 1521 N N . THR A 1 187 ? -0.86 -20.266 -8.633 1 98.88 187 THR A N 1
ATOM 1522 C CA . THR A 1 187 ? -0.013 -19.078 -8.625 1 98.88 187 THR A CA 1
ATOM 1523 C C . THR A 1 187 ? 1.398 -19.406 -9.094 1 98.88 187 THR A C 1
ATOM 1525 O O . THR A 1 187 ? 1.751 -20.578 -9.219 1 98.88 187 THR A O 1
ATOM 1528 N N . LEU A 1 188 ? 2.154 -18.391 -9.438 1 98.88 188 LEU A N 1
ATOM 1529 C CA . LEU A 1 188 ? 3.523 -18.484 -9.93 1 98.88 188 LEU A CA 1
ATOM 1530 C C . LEU A 1 188 ? 4.422 -17.469 -9.242 1 98.88 188 LEU A C 1
ATOM 1532 O O . LEU A 1 188 ? 4.02 -16.312 -9.031 1 98.88 188 LEU A O 1
ATOM 1536 N N . GLU A 1 189 ? 5.582 -17.906 -8.82 1 98.75 189 GLU A N 1
ATOM 1537 C CA . GLU A 1 189 ? 6.574 -17.016 -8.227 1 98.75 189 GLU A CA 1
ATOM 1538 C C . GLU A 1 189 ? 7.891 -17.062 -9 1 98.75 189 GLU A C 1
ATOM 1540 O O . GLU A 1 189 ? 8.469 -18.141 -9.188 1 98.75 189 GLU A O 1
ATOM 1545 N N . ILE A 1 190 ? 8.281 -15.922 -9.492 1 98.62 190 ILE A N 1
ATOM 1546 C CA . ILE A 1 190 ? 9.578 -15.758 -10.148 1 98.62 190 ILE A CA 1
ATOM 1547 C C . ILE A 1 190 ? 10.562 -15.102 -9.188 1 98.62 190 ILE A C 1
ATOM 1549 O O . ILE A 1 190 ? 10.414 -13.93 -8.836 1 98.62 190 ILE A O 1
ATOM 1553 N N . GLY A 1 191 ? 11.656 -15.773 -8.82 1 97.31 191 GLY A N 1
ATOM 1554 C CA . GLY A 1 191 ? 12.539 -15.344 -7.746 1 97.31 191 GLY A CA 1
ATOM 1555 C C . GLY A 1 191 ? 12.062 -15.789 -6.375 1 97.31 191 GLY A C 1
ATOM 1556 O O . GLY A 1 191 ? 11.242 -15.117 -5.75 1 97.31 191 GLY A O 1
ATOM 1557 N N . VAL A 1 192 ? 12.656 -16.953 -5.914 1 96.69 192 VAL A N 1
ATOM 1558 C CA . VAL A 1 192 ? 12.164 -17.562 -4.688 1 96.69 192 VAL A CA 1
ATOM 1559 C C . VAL A 1 192 ? 13.102 -17.25 -3.531 1 96.69 192 VAL A C 1
ATOM 1561 O O . VAL A 1 192 ? 12.656 -16.969 -2.416 1 96.69 192 VAL A O 1
ATOM 1564 N N . PHE A 1 193 ? 14.453 -17.312 -3.779 1 93.94 193 PHE A N 1
ATOM 1565 C CA . PHE A 1 193 ? 15.453 -17.188 -2.73 1 93.94 193 PHE A CA 1
ATOM 1566 C C . PHE A 1 193 ? 15.211 -18.188 -1.613 1 93.94 193 PHE A C 1
ATOM 1568 O O . PHE A 1 193 ? 15.141 -19.391 -1.862 1 93.94 193 PHE A O 1
ATOM 1575 N N . THR A 1 194 ? 15.078 -17.781 -0.389 1 93.56 194 THR A N 1
ATOM 1576 C CA . THR A 1 194 ? 14.898 -18.75 0.691 1 93.56 194 THR A CA 1
ATOM 1577 C C . THR A 1 194 ? 13.43 -19.125 0.83 1 93.56 194 THR A C 1
ATOM 1579 O O . THR A 1 194 ? 13.094 -20.094 1.52 1 93.56 194 THR A O 1
ATOM 1582 N N . GLY A 1 195 ? 12.547 -18.438 0.252 1 96.81 195 GLY A N 1
ATOM 1583 C CA . GLY A 1 195 ? 11.164 -18.891 0.125 1 96.81 195 GLY A CA 1
ATOM 1584 C C . GLY A 1 195 ? 10.227 -18.203 1.093 1 96.81 195 GLY A C 1
ATOM 1585 O O . GLY A 1 195 ? 9.156 -18.734 1.416 1 96.81 195 GLY A O 1
ATOM 1586 N N . TYR A 1 196 ? 10.531 -17 1.59 1 95.38 196 TYR A N 1
ATOM 1587 C CA . TYR A 1 196 ? 9.641 -16.312 2.52 1 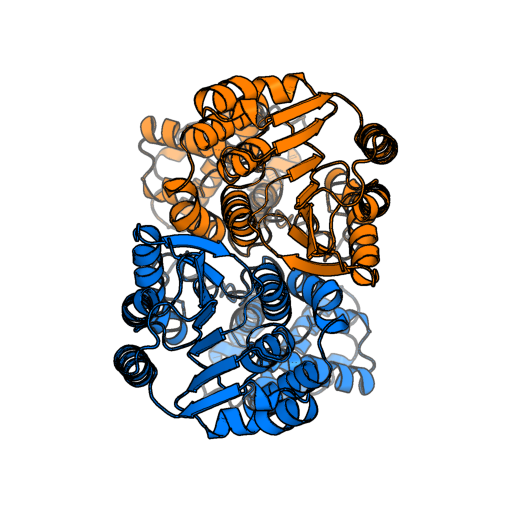95.38 196 TYR A CA 1
ATOM 1588 C C . TYR A 1 196 ? 8.312 -15.977 1.854 1 95.38 196 TYR A C 1
ATOM 1590 O O . TYR A 1 196 ? 7.246 -16.312 2.375 1 95.38 196 TYR A O 1
ATOM 1598 N N . SER A 1 197 ? 8.375 -15.305 0.69 1 97.06 197 SER A N 1
ATOM 1599 C CA . SER A 1 197 ? 7.141 -14.977 -0.02 1 97.06 197 SER A CA 1
ATOM 1600 C C . SER A 1 197 ? 6.445 -16.234 -0.525 1 97.06 197 SER A C 1
ATOM 1602 O O . SER A 1 197 ? 5.215 -16.297 -0.549 1 97.06 197 SER A O 1
ATOM 1604 N N . LEU A 1 198 ? 7.176 -17.234 -0.876 1 98.19 198 LEU A N 1
ATOM 1605 C CA . LEU A 1 198 ? 6.625 -18.5 -1.333 1 98.19 198 LEU A CA 1
ATOM 1606 C C . LEU A 1 198 ? 5.809 -19.172 -0.23 1 98.19 198 LEU A C 1
ATOM 1608 O O . LEU A 1 198 ? 4.68 -19.609 -0.465 1 98.19 198 LEU A O 1
ATOM 1612 N N . LEU A 1 199 ? 6.402 -19.266 0.907 1 98.44 199 LEU A N 1
ATOM 1613 C CA . LEU A 1 199 ? 5.715 -19.844 2.055 1 98.44 199 LEU A CA 1
ATOM 1614 C C . LEU A 1 199 ? 4.48 -19.031 2.42 1 98.44 199 LEU A C 1
ATOM 1616 O O . LEU A 1 199 ? 3.42 -19.594 2.699 1 98.44 199 LEU A O 1
ATOM 1620 N N . SER A 1 200 ? 4.629 -17.688 2.453 1 98.25 200 SER A N 1
ATOM 1621 C CA . SER A 1 200 ? 3.486 -16.828 2.73 1 98.25 200 SER A CA 1
ATOM 1622 C C . SER A 1 200 ? 2.338 -17.094 1.764 1 98.25 200 SER A C 1
ATOM 1624 O O . SER A 1 200 ? 1.183 -17.203 2.178 1 98.25 200 SER A O 1
ATOM 1626 N N . THR A 1 201 ? 2.656 -17.219 0.492 1 98.69 201 THR A N 1
ATOM 1627 C CA . THR A 1 201 ? 1.659 -17.516 -0.529 1 98.69 201 THR A CA 1
ATOM 1628 C C . THR A 1 201 ? 1.021 -18.891 -0.28 1 98.69 201 THR A C 1
ATOM 1630 O O . THR A 1 201 ? -0.205 -19.016 -0.305 1 98.69 201 THR A O 1
ATOM 1633 N N . ALA A 1 202 ? 1.823 -19.859 -0.027 1 98.75 202 ALA A N 1
ATOM 1634 C CA . ALA A 1 202 ? 1.317 -21.203 0.2 1 98.75 202 ALA A CA 1
ATOM 1635 C C . ALA A 1 202 ? 0.344 -21.234 1.375 1 98.75 202 ALA A C 1
ATOM 1637 O O . ALA A 1 202 ? -0.688 -21.906 1.317 1 98.75 202 ALA A O 1
ATOM 1638 N N . LEU A 1 203 ? 0.676 -20.531 2.396 1 98.31 203 LEU A N 1
ATOM 1639 C CA . LEU A 1 203 ? -0.164 -20.484 3.588 1 98.31 203 LEU A CA 1
ATOM 1640 C C . LEU A 1 203 ? -1.483 -19.781 3.293 1 98.31 203 LEU A C 1
ATOM 1642 O O . LEU A 1 203 ? -2.502 -20.062 3.924 1 98.31 203 LEU A O 1
ATOM 1646 N N . ALA A 1 204 ? -1.464 -18.859 2.375 1 98.25 204 ALA A N 1
ATOM 1647 C CA . ALA A 1 204 ? -2.652 -18.078 2.049 1 98.25 204 ALA A CA 1
ATOM 1648 C C . ALA A 1 204 ? -3.586 -18.859 1.126 1 98.25 204 ALA A C 1
ATOM 1650 O O . ALA A 1 204 ? -4.793 -18.609 1.099 1 98.25 204 ALA A O 1
ATOM 1651 N N . LEU A 1 205 ? -3.092 -19.812 0.368 1 98.56 205 LEU A N 1
ATOM 1652 C CA . LEU A 1 205 ? -3.881 -20.578 -0.598 1 98.56 205 LEU A CA 1
ATOM 1653 C C . LEU A 1 205 ? -4.73 -21.625 0.102 1 98.56 205 LEU A C 1
ATOM 1655 O O . LEU A 1 205 ? -4.383 -22.078 1.194 1 98.56 205 LEU A O 1
ATOM 1659 N N . PRO A 1 206 ? -5.859 -22 -0.54 1 98.06 206 PRO A N 1
ATOM 1660 C CA . PRO A 1 206 ? -6.613 -23.141 -0.013 1 98.06 206 PRO A CA 1
ATOM 1661 C C . PRO A 1 206 ? -5.828 -24.453 -0.086 1 98.06 206 PRO A C 1
ATOM 1663 O O . PRO A 1 206 ? -4.746 -24.5 -0.677 1 98.06 206 PRO A O 1
ATOM 1666 N N . SER A 1 207 ? -6.387 -25.469 0.447 1 97.62 207 SER A N 1
ATOM 1667 C CA . SER A 1 207 ? -5.668 -26.719 0.596 1 97.62 207 SER A CA 1
ATOM 1668 C C . SER A 1 207 ? -5.309 -27.328 -0.761 1 97.62 207 SER A C 1
ATOM 1670 O O . SER A 1 207 ? -4.293 -28.016 -0.894 1 97.62 207 SER A O 1
ATOM 1672 N N . ASP A 1 208 ? -6.062 -26.984 -1.719 1 98 208 ASP A N 1
ATOM 1673 C CA . ASP A 1 208 ? -5.816 -27.547 -3.043 1 98 208 ASP A CA 1
ATOM 1674 C C . ASP A 1 208 ? -5.098 -26.547 -3.939 1 98 208 ASP A C 1
ATOM 1676 O O . ASP A 1 208 ? -4.98 -26.75 -5.148 1 98 208 ASP A O 1
ATOM 1680 N N . GLY A 1 209 ? -4.676 -25.438 -3.346 1 98.56 209 GLY A N 1
ATOM 1681 C CA . GLY A 1 209 ? -3.922 -24.453 -4.105 1 98.56 209 GLY A CA 1
ATOM 1682 C C . GLY A 1 209 ? -2.555 -24.953 -4.535 1 98.56 209 GLY A C 1
ATOM 1683 O O . GLY A 1 209 ? -1.996 -25.859 -3.92 1 98.56 209 GLY A O 1
ATOM 1684 N N . LYS A 1 210 ? -2.035 -24.391 -5.648 1 98.69 210 LYS A N 1
ATOM 1685 C CA . LYS A 1 210 ? -0.734 -24.766 -6.191 1 98.69 210 LYS A CA 1
ATOM 1686 C C . LYS A 1 210 ? 0.112 -23.531 -6.5 1 98.69 210 LYS A C 1
ATOM 1688 O O . LYS A 1 210 ? -0.405 -22.531 -6.977 1 98.69 210 LYS A O 1
ATOM 1693 N N . ILE A 1 211 ? 1.393 -23.734 -6.285 1 98.75 211 ILE A N 1
ATOM 1694 C CA . ILE A 1 211 ? 2.354 -22.688 -6.59 1 98.75 211 ILE A CA 1
ATOM 1695 C C . ILE A 1 211 ? 3.537 -23.266 -7.355 1 98.75 211 ILE A C 1
ATOM 1697 O O . ILE A 1 211 ? 4.133 -24.266 -6.926 1 98.75 211 ILE A O 1
ATOM 1701 N N . ILE A 1 212 ? 3.861 -22.672 -8.43 1 98.81 212 ILE A N 1
ATOM 1702 C CA . ILE A 1 212 ? 5.129 -22.938 -9.102 1 98.81 212 ILE A CA 1
ATOM 1703 C C . ILE A 1 212 ? 6.145 -21.859 -8.742 1 98.81 212 ILE A C 1
ATOM 1705 O O . ILE A 1 212 ? 5.875 -20.672 -8.898 1 98.81 212 ILE A O 1
ATOM 1709 N N . GLY A 1 213 ? 7.219 -22.25 -8.094 1 98.75 213 GLY A N 1
ATOM 1710 C CA . GLY A 1 213 ? 8.312 -21.344 -7.785 1 98.75 213 GLY A CA 1
ATOM 1711 C C . GLY A 1 213 ? 9.531 -21.562 -8.664 1 98.75 213 GLY A C 1
ATOM 1712 O O . GLY A 1 213 ? 10.008 -22.688 -8.812 1 98.75 213 GLY A O 1
ATOM 1713 N N . ILE A 1 214 ? 10.023 -20.5 -9.234 1 98.69 214 ILE A N 1
ATOM 1714 C CA . ILE A 1 214 ? 11.148 -20.578 -10.148 1 98.69 214 ILE A CA 1
ATOM 1715 C C . ILE A 1 214 ? 12.336 -19.797 -9.578 1 98.69 214 ILE A C 1
ATOM 1717 O O . ILE A 1 214 ? 12.203 -18.641 -9.211 1 98.69 214 ILE A O 1
ATOM 1721 N N . ASP A 1 215 ? 13.438 -20.438 -9.508 1 97.88 215 ASP A N 1
ATOM 1722 C CA . ASP A 1 215 ? 14.688 -19.812 -9.109 1 97.88 215 ASP A CA 1
ATOM 1723 C C . ASP A 1 215 ? 15.891 -20.594 -9.617 1 97.88 215 ASP A C 1
ATOM 1725 O O . ASP A 1 215 ? 15.812 -21.812 -9.797 1 97.88 215 ASP A O 1
ATOM 1729 N N . VAL A 1 216 ? 16.984 -19.875 -9.805 1 96.5 216 VAL A N 1
ATOM 1730 C CA . VAL A 1 216 ? 18.188 -20.531 -10.273 1 96.5 216 VAL A CA 1
ATOM 1731 C C . VAL A 1 216 ? 18.953 -21.109 -9.078 1 96.5 216 VAL A C 1
ATOM 1733 O O . VAL A 1 216 ? 19.797 -22 -9.242 1 96.5 216 VAL A O 1
ATOM 1736 N N . ASP A 1 217 ? 18.672 -20.609 -7.918 1 94.19 217 ASP A N 1
ATOM 1737 C CA . ASP A 1 217 ? 19.422 -20.969 -6.719 1 94.19 217 ASP A CA 1
ATOM 1738 C C . ASP A 1 217 ? 18.656 -21.969 -5.859 1 94.19 217 ASP A C 1
ATOM 1740 O O . ASP A 1 217 ? 17.953 -21.562 -4.918 1 94.19 217 ASP A O 1
ATOM 1744 N N . ARG A 1 218 ? 18.875 -23.266 -6.043 1 96.38 218 ARG A N 1
ATOM 1745 C CA . ARG A 1 218 ? 18.203 -24.281 -5.262 1 96.38 218 ARG A CA 1
ATOM 1746 C C . ARG A 1 218 ? 18.703 -24.312 -3.822 1 96.38 218 ARG A C 1
ATOM 1748 O O . ARG A 1 218 ? 17.938 -24.594 -2.896 1 96.38 218 ARG A O 1
ATOM 1755 N N . GLN A 1 219 ? 19.953 -24.016 -3.676 1 94.25 219 GLN A N 1
ATOM 1756 C CA . GLN A 1 219 ? 20.531 -24.016 -2.332 1 94.25 219 GLN A CA 1
ATOM 1757 C C . GLN A 1 219 ? 19.812 -23.031 -1.422 1 94.25 219 GLN A C 1
ATOM 1759 O O . GLN A 1 219 ? 19.547 -23.328 -0.256 1 94.25 219 GLN A O 1
ATOM 1764 N N . ALA A 1 220 ? 19.547 -21.875 -1.901 1 92.75 220 ALA A N 1
ATOM 1765 C CA . ALA A 1 220 ? 18.797 -20.891 -1.121 1 92.75 220 ALA A CA 1
ATOM 1766 C C . ALA A 1 220 ? 17.422 -21.406 -0.756 1 92.75 220 ALA A C 1
ATOM 1768 O O . ALA A 1 220 ? 17 -21.328 0.399 1 92.75 220 ALA A O 1
ATOM 1769 N N . TYR A 1 221 ? 16.766 -22.031 -1.69 1 96.56 221 TYR A N 1
ATOM 1770 C CA . TYR A 1 221 ? 15.445 -22.578 -1.457 1 96.56 221 TYR A CA 1
ATOM 1771 C C . TYR A 1 221 ? 15.484 -23.656 -0.38 1 96.56 221 TYR A C 1
ATOM 1773 O O . TYR A 1 221 ? 14.602 -23.734 0.477 1 96.56 221 TYR A O 1
ATOM 1781 N N . GLU A 1 222 ? 16.438 -24.422 -0.422 1 97.25 222 GLU A N 1
ATOM 1782 C CA . GLU A 1 222 ? 16.562 -25.531 0.515 1 97.25 222 GLU A CA 1
ATOM 1783 C C . GLU A 1 222 ? 16.766 -25.031 1.941 1 97.25 222 GLU A C 1
ATOM 1785 O O . GLU A 1 222 ? 16.5 -25.766 2.904 1 97.25 222 GLU A O 1
ATOM 1790 N N . THR A 1 223 ? 17.266 -23.812 2.016 1 93.69 223 THR A N 1
ATOM 1791 C CA . THR A 1 223 ? 17.359 -23.203 3.332 1 93.69 223 THR A CA 1
ATOM 1792 C C . THR A 1 223 ? 15.984 -23.031 3.957 1 93.69 223 THR A C 1
ATOM 1794 O O . THR A 1 223 ? 15.82 -23.188 5.168 1 93.69 223 THR A O 1
ATOM 1797 N N . GLY A 1 224 ? 15.016 -22.719 3.188 1 96.56 224 GLY A N 1
ATOM 1798 C CA . GLY A 1 224 ? 13.68 -22.469 3.688 1 96.56 224 GLY A CA 1
ATOM 1799 C C . GLY A 1 224 ? 12.797 -23.703 3.689 1 96.56 224 GLY A C 1
ATOM 1800 O O . GLY A 1 224 ? 11.766 -23.734 4.367 1 96.56 224 GLY A O 1
ATOM 1801 N N . LEU A 1 225 ? 13.195 -24.797 3.039 1 97.88 225 LEU A N 1
ATOM 1802 C CA . LEU A 1 225 ? 12.383 -25.984 2.809 1 97.88 225 LEU A CA 1
ATOM 1803 C C . LEU A 1 225 ? 11.953 -26.609 4.133 1 97.88 225 LEU A C 1
ATOM 1805 O O . LEU A 1 225 ? 10.797 -27.016 4.285 1 97.88 225 LEU A O 1
ATOM 1809 N N . PRO A 1 226 ? 12.781 -26.688 5.156 1 97.94 226 PRO A N 1
ATOM 1810 C CA . PRO A 1 226 ? 12.352 -27.281 6.418 1 97.94 226 PRO A CA 1
ATOM 1811 C C . PRO A 1 226 ? 11.164 -26.547 7.047 1 97.94 226 PRO A C 1
ATOM 1813 O O . PRO A 1 226 ? 10.297 -27.172 7.656 1 97.94 226 PRO A O 1
ATOM 1816 N N . PHE A 1 227 ? 11.141 -25.25 6.891 1 97.19 227 PHE A N 1
ATOM 1817 C CA . PHE A 1 227 ? 10.055 -24.469 7.457 1 97.19 227 PHE A CA 1
ATOM 1818 C C . PHE A 1 227 ? 8.773 -24.641 6.652 1 97.19 227 PHE A C 1
ATOM 1820 O O . PHE A 1 227 ? 7.676 -24.672 7.219 1 97.19 227 PHE A O 1
ATOM 1827 N N . ILE A 1 228 ? 8.938 -24.797 5.383 1 98.31 228 ILE A N 1
ATOM 1828 C CA . ILE A 1 228 ? 7.805 -25.078 4.504 1 98.31 228 ILE A CA 1
ATOM 1829 C C . ILE A 1 228 ? 7.195 -26.422 4.879 1 98.31 228 ILE A C 1
ATOM 1831 O O . ILE A 1 228 ? 5.973 -26.547 4.992 1 98.31 228 ILE A O 1
ATOM 1835 N N . GLN A 1 229 ? 8.047 -27.391 5.066 1 98.56 229 GLN A N 1
ATOM 1836 C CA . GLN A 1 229 ? 7.605 -28.719 5.449 1 98.56 229 GLN A CA 1
ATOM 1837 C C . GLN A 1 229 ? 6.934 -28.703 6.82 1 98.56 229 GLN A C 1
ATOM 1839 O O . GLN A 1 229 ? 5.867 -29.297 6.996 1 98.56 229 GLN A O 1
ATOM 1844 N N . LYS A 1 230 ? 7.516 -28.016 7.727 1 98.44 230 LYS A N 1
ATOM 1845 C CA . LYS A 1 230 ? 6.953 -27.938 9.07 1 98.44 230 LYS A CA 1
ATOM 1846 C C . LYS A 1 230 ? 5.602 -27.219 9.055 1 98.44 230 LYS A C 1
ATOM 1848 O O . LYS A 1 230 ? 4.723 -27.547 9.859 1 98.44 230 LYS A O 1
ATOM 1853 N N . ALA A 1 231 ? 5.457 -26.297 8.148 1 98.19 231 ALA A N 1
ATOM 1854 C CA . ALA A 1 231 ? 4.195 -25.562 8.023 1 98.19 231 ALA A CA 1
ATOM 1855 C C . ALA A 1 231 ? 3.121 -26.438 7.391 1 98.19 231 ALA A C 1
ATOM 1857 O O . ALA A 1 231 ? 1.94 -26.094 7.387 1 98.19 231 ALA A O 1
ATOM 1858 N N . GLY A 1 232 ? 3.494 -27.562 6.762 1 98.25 232 GLY A N 1
ATOM 1859 C CA . GLY A 1 232 ? 2.549 -28.516 6.207 1 98.25 232 GLY A CA 1
ATOM 1860 C C . GLY A 1 232 ? 2.018 -28.109 4.848 1 98.25 232 GLY A C 1
ATOM 1861 O O . GLY A 1 232 ? 0.91 -28.5 4.465 1 98.25 232 GLY A O 1
ATOM 1862 N N . VAL A 1 233 ? 2.785 -27.344 4.074 1 98.56 233 VAL A N 1
ATOM 1863 C CA . VAL A 1 233 ? 2.221 -26.828 2.826 1 98.56 233 VAL A CA 1
ATOM 1864 C C . VAL A 1 233 ? 3.135 -27.203 1.659 1 98.56 233 VAL A C 1
ATOM 1866 O O . VAL A 1 233 ? 3.002 -26.656 0.562 1 98.56 233 VAL A O 1
ATOM 1869 N N . GLU A 1 234 ? 4.082 -28.047 1.811 1 98.38 234 GLU A N 1
ATOM 1870 C CA . GLU A 1 234 ? 5.004 -28.438 0.749 1 98.38 234 GLU A CA 1
ATOM 1871 C C . GLU A 1 234 ? 4.254 -29.031 -0.447 1 98.38 234 GLU A C 1
ATOM 1873 O O . GLU A 1 234 ? 4.664 -28.844 -1.594 1 98.38 234 GLU A O 1
ATOM 1878 N N . HIS A 1 235 ? 3.18 -29.688 -0.162 1 98.5 235 HIS A N 1
ATOM 1879 C CA . HIS A 1 235 ? 2.412 -30.344 -1.215 1 98.5 235 HIS A CA 1
ATOM 1880 C C . HIS A 1 235 ? 1.854 -29.328 -2.205 1 98.5 235 HIS A C 1
ATOM 1882 O O . HIS A 1 235 ? 1.479 -29.688 -3.324 1 98.5 235 HIS A O 1
ATOM 1888 N N . LYS A 1 236 ? 1.751 -28.078 -1.866 1 98.75 236 LYS A N 1
ATOM 1889 C CA . LYS A 1 236 ? 1.22 -27.031 -2.736 1 98.75 236 LYS A CA 1
ATOM 1890 C C . LYS A 1 236 ? 2.303 -26.484 -3.664 1 98.75 236 LYS A C 1
ATOM 1892 O O . LYS A 1 236 ? 2.002 -25.781 -4.629 1 98.75 236 LYS A O 1
ATOM 1897 N N . ILE A 1 237 ? 3.59 -26.766 -3.381 1 98.81 237 ILE A N 1
ATOM 1898 C CA . ILE A 1 237 ? 4.688 -26.047 -4.008 1 98.81 237 ILE A CA 1
ATOM 1899 C C . ILE A 1 237 ? 5.422 -26.953 -4.988 1 98.81 237 ILE A C 1
ATOM 1901 O O . ILE A 1 237 ? 5.812 -28.078 -4.629 1 98.81 237 ILE A O 1
ATOM 1905 N N . ASP A 1 238 ? 5.566 -26.547 -6.203 1 98.56 238 ASP A N 1
ATOM 1906 C CA . ASP A 1 238 ? 6.449 -27.141 -7.207 1 98.56 238 ASP A CA 1
ATOM 1907 C C . ASP A 1 238 ? 7.617 -26.203 -7.523 1 98.56 238 ASP A C 1
ATOM 1909 O O . ASP A 1 238 ? 7.449 -25.203 -8.227 1 98.56 238 ASP A O 1
ATOM 1913 N N . PHE A 1 239 ? 8.789 -26.516 -7.02 1 98.62 239 PHE A N 1
ATOM 1914 C CA . PHE A 1 239 ? 9.969 -25.688 -7.238 1 98.62 239 PHE A CA 1
ATOM 1915 C C . PHE A 1 239 ? 10.727 -26.141 -8.477 1 98.62 239 PHE A C 1
ATOM 1917 O O . PHE A 1 239 ? 11.047 -27.328 -8.617 1 98.62 239 PHE A O 1
ATOM 1924 N N . ILE A 1 240 ? 11.023 -25.219 -9.352 1 98.25 240 ILE A N 1
ATOM 1925 C CA . ILE A 1 240 ? 11.766 -25.469 -10.586 1 98.25 240 ILE A CA 1
ATOM 1926 C C . ILE A 1 240 ? 13.07 -24.672 -10.578 1 98.25 240 ILE A C 1
ATOM 1928 O O . ILE A 1 240 ? 13.055 -23.453 -10.477 1 98.25 240 ILE A O 1
ATOM 1932 N N . GLN A 1 241 ? 14.172 -25.375 -10.641 1 98.38 241 GLN A N 1
ATOM 1933 C CA . GLN A 1 241 ? 15.477 -24.734 -10.727 1 98.38 241 GLN A CA 1
ATOM 1934 C C . GLN A 1 241 ? 15.852 -24.422 -12.172 1 98.38 241 GLN A C 1
ATOM 1936 O O . GLN A 1 241 ? 16.375 -25.281 -12.875 1 98.38 241 GLN A O 1
ATOM 1941 N N . THR A 1 242 ? 15.633 -23.266 -12.578 1 97.81 242 THR A N 1
ATOM 1942 C CA . THR A 1 242 ? 15.977 -22.812 -13.922 1 97.81 242 THR A CA 1
ATOM 1943 C C . THR A 1 242 ? 15.891 -21.281 -14.016 1 97.81 242 THR A C 1
ATOM 1945 O O . THR A 1 242 ? 15.508 -20.625 -13.055 1 97.81 242 THR A O 1
ATOM 1948 N N . ASP A 1 243 ? 16.391 -20.766 -15.094 1 97.06 243 ASP A N 1
ATOM 1949 C CA . ASP A 1 243 ? 16.203 -19.344 -15.328 1 97.06 243 ASP A CA 1
ATOM 1950 C C . ASP A 1 243 ? 14.75 -19.016 -15.68 1 97.06 243 ASP A C 1
ATOM 1952 O O . ASP A 1 243 ? 14.062 -19.844 -16.297 1 97.06 243 ASP A O 1
ATOM 1956 N N . ALA A 1 244 ? 14.297 -17.891 -15.375 1 97.88 244 ALA A N 1
ATOM 1957 C CA . ALA A 1 244 ? 12.883 -17.5 -15.422 1 97.88 244 ALA A CA 1
ATOM 1958 C C . ALA A 1 244 ? 12.367 -17.5 -16.859 1 97.88 244 ALA A C 1
ATOM 1960 O O . ALA A 1 244 ? 11.273 -18 -17.125 1 97.88 244 ALA A O 1
ATOM 1961 N N . LEU A 1 245 ? 13.156 -16.938 -17.766 1 98.19 245 LEU A N 1
ATOM 1962 C CA . LEU A 1 245 ? 12.688 -16.844 -19.141 1 98.19 245 LEU A CA 1
ATOM 1963 C C . LEU A 1 245 ? 12.469 -18.219 -19.734 1 98.19 245 LEU A C 1
ATOM 1965 O O . LEU A 1 245 ? 11.438 -18.469 -20.375 1 98.19 245 LEU A O 1
ATOM 1969 N N . SER A 1 246 ? 13.406 -19.125 -19.516 1 97.94 246 SER A N 1
ATOM 1970 C CA . SER A 1 246 ? 13.266 -20.5 -19.984 1 97.94 246 SER A CA 1
ATOM 1971 C C . SER A 1 246 ? 12.047 -21.172 -19.375 1 97.94 246 SER A C 1
ATOM 1973 O O . SER A 1 246 ? 11.281 -21.828 -20.094 1 97.94 246 SER A O 1
ATOM 1975 N N . ALA A 1 247 ? 11.867 -20.984 -18.125 1 98 247 ALA A N 1
ATOM 1976 C CA . ALA A 1 247 ? 10.727 -21.594 -17.453 1 98 247 ALA A CA 1
ATOM 1977 C C . ALA A 1 247 ? 9.414 -21.062 -18 1 98 247 ALA A C 1
ATOM 1979 O O . ALA A 1 247 ? 8.469 -21.828 -18.203 1 98 247 ALA A O 1
ATOM 1980 N N . LEU A 1 248 ? 9.297 -19.75 -18.234 1 98.56 248 LEU A N 1
ATOM 1981 C CA . LEU A 1 248 ? 8.07 -19.141 -18.734 1 98.56 248 LEU A CA 1
ATOM 1982 C C . LEU A 1 248 ? 7.738 -19.656 -20.125 1 98.56 248 LEU A C 1
ATOM 1984 O O . LEU A 1 248 ? 6.578 -19.938 -20.438 1 98.56 248 LEU A O 1
ATOM 1988 N N . HIS A 1 249 ? 8.789 -19.828 -20.922 1 98.12 249 HIS A N 1
ATOM 1989 C CA . HIS A 1 249 ? 8.57 -20.406 -22.25 1 98.12 249 HIS A CA 1
ATOM 1990 C C . HIS A 1 249 ? 8.07 -21.844 -22.141 1 98.12 249 HIS A C 1
ATOM 1992 O O . HIS A 1 249 ? 7.164 -22.25 -22.875 1 98.12 249 HIS A O 1
ATOM 1998 N N . ASP A 1 250 ? 8.648 -22.562 -21.266 1 98.06 250 ASP A N 1
ATOM 1999 C CA . ASP A 1 250 ? 8.234 -23.938 -21.078 1 98.06 250 ASP A CA 1
ATOM 2000 C C . ASP A 1 250 ? 6.781 -24.016 -20.609 1 98.06 250 ASP A C 1
ATOM 2002 O O . ASP A 1 250 ? 6.039 -24.906 -21.031 1 98.06 250 ASP A O 1
ATOM 2006 N N . LEU A 1 251 ? 6.41 -23.125 -19.734 1 98.06 251 LEU A N 1
ATOM 2007 C CA . LEU A 1 251 ? 5.035 -23.109 -19.234 1 98.06 251 LEU A CA 1
ATOM 2008 C C . LEU A 1 251 ? 4.059 -22.797 -20.359 1 98.06 251 LEU A C 1
ATOM 2010 O O . LEU A 1 251 ? 2.98 -23.375 -20.438 1 98.06 251 LEU A O 1
ATOM 2014 N N . ILE A 1 252 ? 4.434 -21.844 -21.203 1 97.69 252 ILE A N 1
ATOM 2015 C CA . ILE A 1 252 ? 3.586 -21.5 -22.344 1 97.69 252 ILE A CA 1
ATOM 2016 C C . ILE A 1 252 ? 3.473 -22.688 -23.281 1 97.69 252 ILE A C 1
ATOM 2018 O O . ILE A 1 252 ? 2.371 -23.047 -23.703 1 97.69 252 ILE A O 1
ATOM 2022 N N . ASN A 1 253 ? 4.586 -23.328 -23.547 1 96.25 253 ASN A N 1
ATOM 2023 C CA . ASN A 1 253 ? 4.609 -24.5 -24.422 1 96.25 253 ASN A CA 1
ATOM 2024 C C . ASN A 1 253 ? 3.846 -25.672 -23.812 1 96.25 253 ASN A C 1
ATOM 2026 O O . ASN A 1 253 ? 3.289 -26.5 -24.547 1 96.25 253 ASN A O 1
ATOM 2030 N N . GLY A 1 254 ? 3.828 -25.719 -22.516 1 94.5 254 GLY A N 1
ATOM 2031 C CA . GLY A 1 254 ? 3.139 -26.781 -21.797 1 94.5 254 GLY A CA 1
ATOM 2032 C C . GLY A 1 254 ? 1.659 -26.5 -21.609 1 94.5 254 GLY A C 1
ATOM 2033 O O . GLY A 1 254 ? 1.018 -27.109 -20.75 1 94.5 254 GLY A O 1
ATOM 2034 N N . LYS A 1 255 ? 1.113 -25.562 -22.219 1 92.62 255 LYS A N 1
ATOM 2035 C CA . LYS A 1 255 ? -0.309 -25.234 -22.281 1 92.62 255 LYS A CA 1
ATOM 2036 C C . LYS A 1 255 ? -0.812 -24.719 -20.938 1 92.62 255 LYS A C 1
ATOM 2038 O O . LYS A 1 255 ? -1.881 -25.125 -20.469 1 92.62 255 LYS A O 1
ATOM 2043 N N . HIS A 1 256 ? -0.047 -23.938 -20.297 1 94 256 HIS A N 1
ATOM 2044 C CA . HIS A 1 256 ? -0.468 -23.281 -19.062 1 94 256 HIS A CA 1
ATOM 2045 C C . HIS A 1 256 ? -0.997 -21.875 -19.328 1 94 256 HIS A C 1
ATOM 2047 O O . HIS A 1 256 ? -1.093 -21.062 -18.422 1 94 256 HIS A O 1
ATOM 2053 N N . GLU A 1 257 ? -1.378 -21.625 -20.547 1 95.25 257 GLU A N 1
ATOM 2054 C CA . GLU A 1 257 ? -1.866 -20.297 -20.891 1 95.25 257 GLU A CA 1
ATOM 2055 C C . GLU A 1 257 ? -3.166 -19.969 -20.156 1 95.25 257 GLU A C 1
ATOM 2057 O O . GLU A 1 257 ? -4.035 -20.828 -20.016 1 95.25 257 GLU A O 1
ATOM 2062 N N . GLU A 1 258 ? -3.207 -18.766 -19.672 1 96.75 258 GLU A N 1
ATOM 2063 C CA . GLU A 1 258 ? -4.383 -18.203 -19 1 96.75 258 GLU A CA 1
ATOM 2064 C C . GLU A 1 258 ? -4.879 -19.125 -17.891 1 96.75 258 GLU A C 1
ATOM 2066 O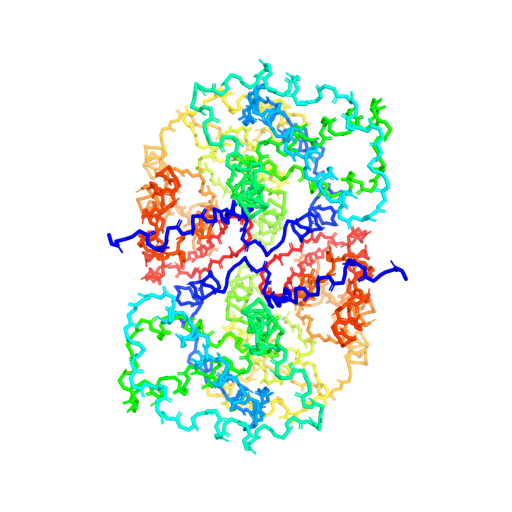 O . GLU A 1 258 ? -6.078 -19.391 -17.797 1 96.75 258 GLU A O 1
ATOM 2071 N N . THR A 1 259 ? -3.922 -19.625 -17.094 1 98 259 THR A N 1
ATOM 2072 C CA . THR A 1 259 ? -4.352 -20.531 -16.047 1 98 259 THR A CA 1
ATOM 2073 C C . THR A 1 259 ? -3.977 -20 -14.664 1 98 259 THR A C 1
ATOM 2075 O O . THR A 1 259 ? -4.484 -20.469 -13.641 1 98 259 THR A O 1
ATOM 2078 N N . PHE A 1 260 ? -3.09 -19.062 -14.625 1 98.81 260 PHE A N 1
ATOM 2079 C CA . PHE A 1 260 ? -2.617 -18.578 -13.336 1 98.81 260 PHE A CA 1
ATOM 2080 C C . PHE A 1 260 ? -3.5 -17.438 -12.828 1 98.81 260 PHE A C 1
ATOM 2082 O O . PHE A 1 260 ? -3.836 -16.531 -13.586 1 98.81 260 PHE A O 1
ATOM 2089 N N . ASP A 1 261 ? -3.859 -17.516 -11.562 1 98.81 261 ASP A N 1
ATOM 2090 C CA . ASP A 1 261 ? -4.625 -16.453 -10.914 1 98.81 261 ASP A CA 1
ATOM 2091 C C . ASP A 1 261 ? -3.729 -15.289 -10.523 1 98.81 261 ASP A C 1
ATOM 2093 O O . ASP A 1 261 ? -4.176 -14.141 -10.508 1 98.81 261 ASP A O 1
ATOM 2097 N N . TYR A 1 262 ? -2.537 -15.641 -10.18 1 98.81 262 TYR A N 1
ATOM 2098 C CA . TYR A 1 262 ? -1.639 -14.688 -9.547 1 98.81 262 TYR A CA 1
ATOM 2099 C C . TYR A 1 262 ? -0.182 -15.039 -9.812 1 98.81 262 TYR A C 1
ATOM 2101 O O . TYR A 1 262 ? 0.188 -16.219 -9.805 1 98.81 262 TYR A O 1
ATOM 2109 N N . VAL A 1 263 ? 0.635 -14.008 -10.086 1 98.94 263 VAL A N 1
ATOM 2110 C CA . VAL A 1 263 ? 2.076 -14.172 -10.242 1 98.94 263 VAL A CA 1
ATOM 2111 C C . VAL A 1 263 ? 2.811 -13.109 -9.422 1 98.94 263 VAL A C 1
ATOM 2113 O O . VAL A 1 263 ? 2.434 -11.938 -9.43 1 98.94 263 VAL A O 1
ATOM 2116 N N . PHE A 1 264 ? 3.799 -13.531 -8.68 1 98.81 264 PHE A N 1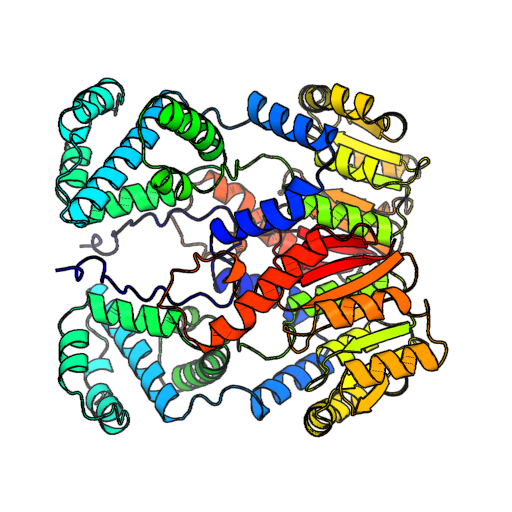
ATOM 2117 C CA . PHE A 1 264 ? 4.695 -12.633 -7.969 1 98.81 264 PHE A CA 1
ATOM 2118 C C . PHE A 1 264 ? 6.078 -12.617 -8.609 1 98.81 264 PHE A C 1
ATOM 2120 O O . PHE A 1 264 ? 6.688 -13.672 -8.797 1 98.81 264 PHE A O 1
ATOM 2127 N N . VAL A 1 265 ? 6.566 -11.438 -8.953 1 98.56 265 VAL A N 1
ATOM 2128 C CA . VAL A 1 265 ? 7.844 -11.305 -9.648 1 98.56 265 VAL A CA 1
ATOM 2129 C C . VAL A 1 265 ? 8.828 -10.531 -8.781 1 98.56 265 VAL A C 1
ATOM 2131 O O . VAL A 1 265 ? 8.648 -9.336 -8.547 1 98.56 265 VAL A O 1
ATOM 2134 N N . ASP A 1 266 ? 9.805 -11.117 -8.273 1 96.19 266 ASP A N 1
ATOM 2135 C CA . ASP A 1 266 ? 10.914 -10.547 -7.531 1 96.19 266 ASP A CA 1
ATOM 2136 C C . ASP A 1 266 ? 12.25 -11.094 -8.031 1 96.19 266 ASP A C 1
ATOM 2138 O O . ASP A 1 266 ? 12.875 -11.93 -7.375 1 96.19 266 ASP A O 1
ATOM 2142 N N . ALA A 1 267 ? 12.672 -10.578 -9.172 1 93.94 267 ALA A N 1
ATOM 2143 C CA . ALA A 1 267 ? 13.836 -11.094 -9.875 1 93.94 267 ALA A CA 1
ATOM 2144 C C . ALA A 1 267 ? 14.656 -9.961 -10.484 1 93.94 267 ALA A C 1
ATOM 2146 O O . ALA A 1 267 ? 14.672 -8.852 -9.961 1 93.94 267 ALA A O 1
ATOM 2147 N N . ASP A 1 268 ? 15.516 -10.328 -11.484 1 91.75 268 ASP A N 1
ATOM 2148 C CA . ASP A 1 268 ? 16.359 -9.312 -12.109 1 91.75 268 ASP A CA 1
ATOM 2149 C C . ASP A 1 268 ? 15.508 -8.273 -12.836 1 91.75 268 ASP A C 1
ATOM 2151 O O . ASP A 1 268 ? 14.711 -8.617 -13.703 1 91.75 268 ASP A O 1
ATOM 2155 N N . LYS A 1 269 ? 15.734 -7.008 -12.531 1 92.5 269 LYS A N 1
ATOM 2156 C CA . LYS A 1 269 ? 14.898 -5.906 -13.008 1 92.5 269 LYS A CA 1
ATOM 2157 C C . LYS A 1 269 ? 15.039 -5.715 -14.516 1 92.5 269 LYS A C 1
ATOM 2159 O O . LYS A 1 269 ? 14.078 -5.355 -15.188 1 92.5 269 LYS A O 1
ATOM 2164 N N . LYS A 1 270 ? 16.172 -6.039 -15.07 1 93.69 270 LYS A N 1
ATOM 2165 C CA . LYS A 1 270 ? 16.469 -5.82 -16.484 1 93.69 270 LYS A CA 1
ATOM 2166 C C . LYS A 1 270 ? 15.531 -6.641 -17.375 1 93.69 270 LYS A C 1
ATOM 2168 O O . LYS A 1 270 ? 15.273 -6.273 -18.531 1 93.69 270 LYS A O 1
ATOM 2173 N N . ASN A 1 271 ? 14.953 -7.699 -16.859 1 96.81 271 ASN A N 1
ATOM 2174 C CA . ASN A 1 271 ? 14.141 -8.594 -17.688 1 96.81 271 ASN A CA 1
ATOM 2175 C C . ASN A 1 271 ? 12.656 -8.438 -17.359 1 96.81 271 ASN A C 1
ATOM 2177 O O . ASN A 1 271 ? 11.828 -9.203 -17.875 1 96.81 271 ASN A O 1
ATOM 2181 N N . PHE A 1 272 ? 12.234 -7.469 -16.609 1 98.06 272 PHE A N 1
ATOM 2182 C CA . PHE A 1 272 ? 10.859 -7.316 -16.156 1 98.06 272 PHE A CA 1
ATOM 2183 C C . PHE A 1 272 ? 9.922 -7.16 -17.359 1 98.06 272 PHE A C 1
ATOM 2185 O O . PHE A 1 272 ? 8.836 -7.75 -17.375 1 98.06 272 PHE A O 1
ATOM 2192 N N . ILE A 1 273 ? 10.336 -6.395 -18.344 1 98.56 273 ILE A N 1
ATOM 2193 C CA . ILE A 1 273 ? 9.477 -6.172 -19.5 1 98.56 273 ILE A CA 1
ATOM 2194 C C . ILE A 1 273 ? 9.289 -7.48 -20.266 1 98.56 273 ILE A C 1
ATOM 2196 O O . ILE A 1 273 ? 8.172 -7.816 -20.672 1 98.56 273 ILE A O 1
ATOM 2200 N N . LYS A 1 274 ? 10.359 -8.234 -20.391 1 98.5 274 LYS A N 1
ATOM 2201 C CA . LYS A 1 274 ? 10.266 -9.531 -21.047 1 98.5 274 LYS A CA 1
ATOM 2202 C C . LYS A 1 274 ? 9.375 -10.484 -20.266 1 98.5 274 LYS A C 1
ATOM 2204 O O . LYS A 1 274 ? 8.539 -11.188 -20.828 1 98.5 274 LYS A O 1
ATOM 2209 N N . TYR A 1 275 ? 9.57 -10.547 -18.953 1 98.75 275 TYR A N 1
ATOM 2210 C CA . TYR A 1 275 ? 8.688 -11.352 -18.109 1 98.75 275 TYR A CA 1
ATOM 2211 C C . TYR A 1 275 ? 7.23 -10.961 -18.312 1 98.75 275 TYR A C 1
ATOM 2213 O O . TYR A 1 275 ? 6.363 -11.828 -18.469 1 98.75 275 TYR A O 1
ATOM 2221 N N . HIS A 1 276 ? 6.969 -9.656 -18.344 1 98.81 276 HIS A N 1
ATOM 2222 C CA . HIS A 1 276 ? 5.609 -9.133 -18.422 1 98.81 276 HIS A CA 1
ATOM 2223 C C . HIS A 1 276 ? 4.906 -9.625 -19.688 1 98.81 276 HIS A C 1
ATOM 2225 O O . HIS A 1 276 ? 3.766 -10.094 -19.625 1 98.81 276 HIS A O 1
ATOM 2231 N N . GLU A 1 277 ? 5.641 -9.617 -20.781 1 98.75 277 GLU A N 1
ATOM 2232 C CA . GLU A 1 277 ? 5.07 -10.047 -22.047 1 98.75 277 GLU A CA 1
ATOM 2233 C C . GLU A 1 277 ? 4.688 -11.523 -22 1 98.75 277 GLU A C 1
ATOM 2235 O O . GLU A 1 277 ? 3.631 -11.914 -22.516 1 98.75 277 GLU A O 1
ATOM 2240 N N . LEU A 1 278 ? 5.469 -12.312 -21.438 1 98.75 278 LEU A N 1
ATOM 2241 C CA . LEU A 1 278 ? 5.191 -13.734 -21.328 1 98.75 278 LEU A CA 1
ATOM 2242 C C . LEU A 1 278 ? 4.109 -14.008 -20.297 1 98.75 278 LEU A C 1
ATOM 2244 O O . LEU A 1 278 ? 3.238 -14.859 -20.516 1 98.75 278 LEU A O 1
ATOM 2248 N N . LEU A 1 279 ? 4.141 -13.281 -19.234 1 98.88 279 LEU A N 1
ATOM 2249 C CA . LEU A 1 279 ? 3.195 -13.5 -18.141 1 98.88 279 LEU A CA 1
ATOM 2250 C C . LEU A 1 279 ? 1.782 -13.117 -18.562 1 98.88 279 LEU A C 1
ATOM 2252 O O . LEU A 1 279 ? 0.808 -13.727 -18.125 1 98.88 279 LEU A O 1
ATOM 2256 N N . LEU A 1 280 ? 1.643 -12.102 -19.469 1 98.69 280 LEU A N 1
ATOM 2257 C CA . LEU A 1 280 ? 0.327 -11.711 -19.969 1 98.69 280 LEU A CA 1
ATOM 2258 C C . LEU A 1 280 ? -0.346 -12.875 -20.688 1 98.69 280 LEU A C 1
ATOM 2260 O O . LEU A 1 280 ? -1.575 -12.938 -20.766 1 98.69 280 LEU A O 1
ATOM 2264 N N . LYS A 1 281 ? 0.476 -13.852 -21.125 1 98.44 281 LYS A N 1
ATOM 2265 C CA . LYS A 1 281 ? -0.073 -15.031 -21.797 1 98.44 281 LYS A CA 1
ATOM 2266 C C . LYS A 1 281 ? -0.463 -16.094 -20.781 1 98.44 281 LYS A C 1
ATOM 2268 O O . LYS A 1 281 ? -1.308 -16.953 -21.062 1 98.44 281 LYS A O 1
ATOM 2273 N N . LEU A 1 282 ? 0.093 -16.062 -19.656 1 98.81 282 LEU A N 1
ATOM 2274 C CA . LEU A 1 282 ? -0.048 -17.156 -18.688 1 98.81 282 LEU A CA 1
ATOM 2275 C C . LEU A 1 282 ? -1.141 -16.828 -17.672 1 98.81 282 LEU A C 1
ATOM 2277 O O . LEU A 1 282 ? -1.788 -17.75 -17.156 1 98.81 282 LEU A O 1
ATOM 2281 N N . VAL A 1 283 ? -1.361 -15.555 -17.359 1 98.81 283 VAL A N 1
ATOM 2282 C CA . VAL A 1 283 ? -2.279 -15.141 -16.312 1 98.81 283 VAL A CA 1
ATOM 2283 C C . VAL A 1 283 ? -3.691 -15.008 -16.875 1 98.81 283 VAL A C 1
ATOM 2285 O O . VAL A 1 283 ? -3.877 -14.484 -17.984 1 98.81 283 VAL A O 1
ATOM 2288 N N . LYS A 1 284 ? -4.66 -15.398 -16.094 1 98.12 284 LYS A N 1
ATOM 2289 C CA . LYS A 1 284 ? -6.059 -15.312 -16.5 1 98.12 284 LYS A CA 1
ATOM 2290 C C . LYS A 1 284 ? -6.527 -13.867 -16.547 1 98.12 284 LYS A C 1
ATOM 2292 O O . LYS A 1 284 ? -5.934 -12.992 -15.914 1 98.12 284 LYS A O 1
ATOM 2297 N N . LYS A 1 285 ? -7.652 -13.727 -17.328 1 97.62 285 LYS A N 1
ATOM 2298 C CA . LYS A 1 285 ? -8.336 -12.438 -17.219 1 97.62 285 LYS A CA 1
ATOM 2299 C C . LYS A 1 285 ? -8.789 -12.172 -15.797 1 97.62 285 LYS A C 1
ATOM 2301 O O . LYS A 1 285 ? -9.367 -13.047 -15.148 1 97.62 285 LYS A O 1
ATOM 2306 N N . GLY A 1 286 ? -8.484 -10.992 -15.344 1 97.56 286 GLY A N 1
ATOM 2307 C CA . GLY A 1 286 ? -8.812 -10.648 -13.969 1 97.56 286 GLY A CA 1
ATOM 2308 C C . GLY A 1 286 ? -7.738 -11.039 -12.977 1 97.56 286 GLY A C 1
ATOM 2309 O O . GLY A 1 286 ? -7.781 -10.633 -11.812 1 97.56 286 GLY A O 1
ATOM 2310 N N . GLY A 1 287 ? -6.793 -11.883 -13.453 1 98.62 287 GLY A N 1
ATOM 2311 C CA . GLY A 1 287 ? -5.68 -12.258 -12.602 1 98.62 287 GLY A CA 1
ATOM 2312 C C . GLY A 1 287 ? -4.723 -11.117 -12.328 1 98.62 287 GLY A C 1
ATOM 2313 O O . GLY A 1 287 ? -4.848 -10.039 -12.922 1 98.62 287 GLY A O 1
ATOM 2314 N N . ILE A 1 288 ? -3.752 -11.32 -11.383 1 98.88 288 ILE A N 1
ATOM 2315 C CA . ILE A 1 288 ? -2.865 -10.25 -10.953 1 98.88 288 ILE A CA 1
ATOM 2316 C C . ILE A 1 288 ? -1.41 -10.664 -11.164 1 98.88 288 ILE A C 1
ATOM 2318 O O . ILE A 1 288 ? -1.034 -11.797 -10.867 1 98.88 288 ILE A O 1
ATOM 2322 N N . ILE A 1 289 ? -0.665 -9.789 -11.75 1 98.94 289 ILE A N 1
ATOM 2323 C CA . ILE A 1 289 ? 0.791 -9.859 -11.695 1 98.94 289 ILE A CA 1
ATOM 2324 C C . ILE A 1 289 ? 1.326 -8.797 -10.742 1 98.94 289 ILE A C 1
ATOM 2326 O O . ILE A 1 289 ? 1.066 -7.602 -10.922 1 98.94 289 ILE A O 1
ATOM 2330 N N . ALA A 1 290 ? 1.991 -9.195 -9.711 1 98.81 290 ALA A N 1
ATOM 2331 C CA . ALA A 1 290 ? 2.605 -8.281 -8.75 1 98.81 290 ALA A CA 1
ATOM 2332 C C . ALA A 1 290 ? 4.117 -8.219 -8.945 1 98.81 290 ALA A C 1
ATOM 2334 O O . ALA A 1 290 ? 4.805 -9.242 -8.883 1 98.81 290 ALA A O 1
ATOM 2335 N N . TYR A 1 291 ? 4.648 -7.043 -9.195 1 98.44 291 TYR A N 1
ATOM 2336 C CA . TYR A 1 291 ? 6.082 -6.812 -9.359 1 98.44 291 TYR A CA 1
ATOM 2337 C C . TYR A 1 291 ? 6.668 -6.145 -8.117 1 98.44 291 TYR A C 1
ATOM 2339 O O . TYR A 1 291 ? 6.164 -5.113 -7.664 1 98.44 291 TYR A O 1
ATOM 2347 N N . ASP A 1 292 ? 7.719 -6.695 -7.617 1 95.88 292 ASP A N 1
ATOM 2348 C CA . ASP A 1 292 ? 8.352 -6.203 -6.398 1 95.88 292 ASP A CA 1
ATOM 2349 C C . ASP A 1 292 ? 9.453 -5.195 -6.719 1 95.88 292 ASP A C 1
ATOM 2351 O O . ASP A 1 292 ? 9.984 -5.184 -7.832 1 95.88 292 ASP A O 1
ATOM 2355 N N . ASN A 1 293 ? 9.773 -4.254 -5.777 1 92 293 ASN A N 1
ATOM 2356 C CA . ASN A 1 293 ? 10.883 -3.303 -5.773 1 92 293 ASN A CA 1
ATOM 2357 C C . ASN A 1 293 ? 10.773 -2.312 -6.93 1 92 293 ASN A C 1
ATOM 2359 O O . ASN A 1 293 ? 11.773 -1.979 -7.562 1 92 293 ASN A O 1
ATOM 2363 N N . THR A 1 294 ? 9.594 -1.849 -7.211 1 95.38 294 THR A N 1
ATOM 2364 C CA . THR A 1 294 ? 9.406 -1.03 -8.406 1 95.38 294 THR A CA 1
ATOM 2365 C C . THR A 1 294 ? 9.633 0.445 -8.094 1 95.38 294 THR A C 1
ATOM 2367 O O . THR A 1 294 ? 9.539 1.297 -8.977 1 95.38 294 THR A O 1
ATOM 2370 N N . LEU A 1 295 ? 9.906 0.805 -6.832 1 90.38 295 LEU A N 1
ATOM 2371 C CA . LEU A 1 295 ? 10.289 2.176 -6.512 1 90.38 295 LEU A CA 1
ATOM 2372 C C . LEU A 1 295 ? 11.781 2.268 -6.199 1 90.38 295 LEU A C 1
ATOM 2374 O O . LEU A 1 295 ? 12.336 3.365 -6.117 1 90.38 295 LEU A O 1
ATOM 2378 N N . TRP A 1 296 ? 12.391 1.189 -6.078 1 87.81 296 TRP A N 1
ATOM 2379 C CA . TRP A 1 296 ? 13.836 1.001 -5.977 1 87.81 296 TRP A CA 1
ATOM 2380 C C . TRP A 1 296 ? 14.445 2.004 -5.004 1 87.81 296 TRP A C 1
ATOM 2382 O O . TRP A 1 296 ? 15.234 2.865 -5.402 1 87.81 296 TRP A O 1
ATOM 2392 N N . LEU A 1 297 ? 14.008 1.787 -3.756 1 75.56 297 LEU A N 1
ATOM 2393 C CA . LEU A 1 297 ? 14.516 2.576 -2.639 1 75.56 297 LEU A CA 1
ATOM 2394 C C . LEU A 1 297 ? 14.266 4.062 -2.865 1 75.56 297 LEU A C 1
ATOM 2396 O O . LEU A 1 297 ? 14.992 4.906 -2.332 1 75.56 297 LEU A O 1
ATOM 2400 N N . GLY A 1 298 ? 13.344 4.371 -3.699 1 79.56 298 GLY A N 1
ATOM 2401 C CA . GLY A 1 298 ? 12.969 5.754 -3.945 1 79.56 298 GLY A CA 1
ATOM 2402 C C . GLY A 1 298 ? 13.828 6.426 -5 1 79.56 298 GLY A C 1
ATOM 2403 O O . GLY A 1 298 ? 13.586 7.574 -5.371 1 79.56 298 GLY A O 1
ATOM 2404 N N . THR A 1 299 ? 14.766 5.73 -5.602 1 78.62 299 THR A N 1
ATOM 2405 C CA . THR A 1 299 ? 15.711 6.328 -6.535 1 78.62 299 THR A CA 1
ATOM 2406 C C . THR A 1 299 ? 15.031 6.68 -7.852 1 78.62 299 THR A C 1
ATOM 2408 O O . THR A 1 299 ? 15.531 7.504 -8.617 1 78.62 299 THR A O 1
ATOM 2411 N N . VAL A 1 300 ? 13.992 6.074 -8.148 1 86.44 300 VAL A N 1
ATOM 2412 C CA . VAL A 1 300 ? 13.266 6.352 -9.383 1 86.44 300 VAL A CA 1
ATOM 2413 C C . VAL A 1 300 ? 12.836 7.816 -9.406 1 86.44 300 VAL A C 1
ATOM 2415 O O . VAL A 1 300 ? 12.562 8.367 -10.477 1 86.44 300 VAL A O 1
ATOM 2418 N N . ALA A 1 301 ? 12.781 8.445 -8.258 1 80.19 301 ALA A N 1
ATOM 2419 C CA . ALA A 1 301 ? 12.312 9.82 -8.172 1 80.19 301 ALA A CA 1
ATOM 2420 C C . ALA A 1 301 ? 13.477 10.797 -8.07 1 80.19 301 ALA A C 1
ATOM 2422 O O . ALA A 1 301 ? 13.281 12.008 -7.996 1 80.19 301 ALA A O 1
ATOM 2423 N N . MET A 1 302 ? 14.664 10.258 -8.039 1 73.19 302 MET A N 1
ATOM 2424 C CA . MET A 1 302 ? 15.836 11.109 -7.879 1 73.19 302 MET A CA 1
ATOM 2425 C C . MET A 1 302 ? 16.344 11.602 -9.234 1 73.19 302 MET A C 1
ATOM 2427 O O . MET A 1 302 ? 16.141 10.938 -10.25 1 73.19 302 MET A O 1
ATOM 2431 N N . SER A 1 303 ? 16.828 12.852 -9.203 1 65.69 303 SER A N 1
ATOM 2432 C CA . SER A 1 303 ? 17.391 13.391 -10.43 1 65.69 303 SER A CA 1
ATOM 2433 C C . SER A 1 303 ? 18.656 12.625 -10.844 1 65.69 303 SER A C 1
ATOM 2435 O O . SER A 1 303 ? 19.344 12.062 -9.992 1 65.69 303 SER A O 1
ATOM 2437 N N . GLU A 1 304 ? 18.734 12.289 -12.117 1 59.69 304 GLU A N 1
ATOM 2438 C CA . GLU A 1 304 ? 19.859 11.547 -12.688 1 59.69 304 GLU A CA 1
ATOM 2439 C C . GLU A 1 304 ? 21.188 12.133 -12.242 1 59.69 304 GLU A C 1
ATOM 2441 O O . GLU A 1 304 ? 22.188 11.414 -12.156 1 59.69 304 GLU A O 1
ATOM 2446 N N . ASN A 1 305 ? 21.234 13.414 -12.109 1 49.88 305 ASN A N 1
ATOM 2447 C CA . ASN A 1 305 ? 22.516 14.047 -11.867 1 49.88 305 ASN A CA 1
ATOM 2448 C C . ASN A 1 305 ? 23.047 13.734 -10.477 1 49.88 305 ASN A C 1
ATOM 2450 O O . ASN A 1 305 ? 24 14.367 -10.008 1 49.88 305 ASN A O 1
ATOM 2454 N N . ASN A 1 306 ? 22.328 12.945 -9.867 1 48.97 306 ASN A N 1
ATOM 2455 C CA . ASN A 1 306 ? 22.812 12.734 -8.508 1 48.97 306 ASN A CA 1
ATOM 2456 C C . ASN A 1 306 ? 23.984 11.766 -8.469 1 48.97 306 ASN A C 1
ATOM 2458 O O . ASN A 1 306 ? 23.781 10.547 -8.453 1 48.97 306 ASN A O 1
ATOM 2462 N N . ASP A 1 307 ? 25.125 12.18 -8.906 1 44.62 307 ASP A N 1
ATOM 2463 C CA . ASP A 1 307 ? 26.422 11.531 -8.938 1 44.62 307 ASP A CA 1
ATOM 2464 C C . ASP A 1 307 ? 26.688 10.75 -7.652 1 44.62 307 ASP A C 1
ATOM 2466 O O . ASP A 1 307 ? 27.656 9.984 -7.57 1 44.62 307 ASP A O 1
ATOM 2470 N N . LYS A 1 308 ? 25.953 11.117 -6.59 1 44.41 308 LYS A N 1
ATOM 2471 C CA . LYS A 1 308 ? 26.469 10.578 -5.336 1 44.41 308 LYS A CA 1
ATOM 2472 C C . LYS A 1 308 ? 25.812 9.25 -4.992 1 44.41 308 LYS A C 1
ATOM 2474 O O . LYS A 1 308 ? 26.031 8.695 -3.914 1 44.41 308 LYS A O 1
ATOM 2479 N N . ILE A 1 309 ? 24.875 8.82 -5.844 1 50.91 309 ILE A N 1
ATOM 2480 C CA . ILE A 1 309 ? 24.297 7.551 -5.422 1 50.91 309 ILE A CA 1
ATOM 2481 C C . ILE A 1 309 ? 25.203 6.398 -5.859 1 50.91 309 ILE A C 1
ATOM 2483 O O . ILE A 1 309 ? 25.781 6.434 -6.949 1 50.91 309 ILE A O 1
ATOM 2487 N N . GLU A 1 310 ? 25.562 5.559 -4.918 1 50.31 310 GLU A N 1
ATOM 2488 C CA . GLU A 1 310 ? 26.422 4.398 -5.145 1 50.31 310 GLU A CA 1
ATOM 2489 C C . GLU A 1 310 ? 26.031 3.666 -6.426 1 50.31 310 GLU A C 1
ATOM 2491 O O . GLU A 1 310 ? 24.844 3.562 -6.75 1 50.31 310 GLU A O 1
ATOM 2496 N N . ASP A 1 311 ? 27.031 3.369 -7.184 1 51.91 311 ASP A N 1
ATOM 2497 C CA . ASP A 1 311 ? 26.953 2.727 -8.492 1 51.91 311 ASP A CA 1
ATOM 2498 C C . ASP A 1 311 ? 25.953 1.563 -8.469 1 51.91 311 ASP A C 1
ATOM 2500 O O . ASP A 1 311 ? 25.172 1.394 -9.406 1 51.91 311 ASP A O 1
ATOM 2504 N N . SER A 1 312 ? 26 0.764 -7.391 1 51.16 312 SER A N 1
ATOM 2505 C CA . SER A 1 312 ? 25.203 -0.454 -7.375 1 51.16 312 SER A CA 1
ATOM 2506 C C . SER A 1 312 ? 23.719 -0.133 -7.297 1 51.16 312 SER A C 1
ATOM 2508 O O . SER A 1 312 ? 22.891 -0.826 -7.898 1 51.16 312 SER A O 1
ATOM 2510 N N . LEU A 1 313 ? 23.422 0.868 -6.543 1 56.66 313 LEU A N 1
ATOM 2511 C CA . LEU A 1 313 ? 22.031 1.269 -6.48 1 56.66 313 LEU A CA 1
ATOM 2512 C C . LEU A 1 313 ? 21.562 1.834 -7.82 1 56.66 313 LEU A C 1
ATOM 2514 O O . LEU A 1 313 ? 20.406 1.67 -8.203 1 56.66 313 LEU A O 1
ATOM 2518 N N . TRP A 1 314 ? 22.516 2.061 -8.555 1 63.53 314 TRP A N 1
ATOM 2519 C CA . TRP A 1 314 ? 22.203 2.762 -9.797 1 63.53 314 TRP A CA 1
ATOM 2520 C C . TRP A 1 314 ? 21.938 1.772 -10.922 1 63.53 314 TRP A C 1
ATOM 2522 O O . TRP A 1 314 ? 21.156 2.059 -11.836 1 63.53 314 TRP A O 1
ATOM 2532 N N . GLN A 1 315 ? 22.531 0.662 -10.758 1 73.75 315 GLN A N 1
ATOM 2533 C CA . GLN A 1 315 ? 22.469 -0.239 -11.906 1 73.75 315 GLN A CA 1
ATOM 2534 C C . GLN A 1 315 ? 21.031 -0.66 -12.188 1 73.75 315 GLN A C 1
ATOM 2536 O O . GLN A 1 315 ? 20.625 -0.8 -13.344 1 73.75 315 GLN A O 1
ATOM 2541 N N . ASN A 1 316 ? 20.156 -0.739 -11.156 1 85.62 316 ASN A N 1
ATOM 2542 C CA . ASN A 1 316 ? 18.812 -1.237 -11.383 1 85.62 316 ASN A CA 1
ATOM 2543 C C . ASN A 1 316 ? 17.797 -0.098 -11.445 1 85.62 316 ASN A C 1
ATOM 2545 O O . ASN A 1 316 ? 16.609 -0.328 -11.711 1 85.62 316 ASN A O 1
ATOM 2549 N N . ARG A 1 317 ? 18.266 1.072 -11.289 1 84.69 317 ARG A N 1
ATOM 2550 C CA . ARG A 1 317 ? 17.359 2.215 -11.352 1 84.69 317 ARG A CA 1
ATOM 2551 C C . ARG A 1 317 ? 16.812 2.389 -12.766 1 84.69 317 ARG A C 1
ATOM 2553 O O . ARG A 1 317 ? 15.594 2.51 -12.945 1 84.69 317 ARG A O 1
ATOM 2560 N N . GLU A 1 318 ? 17.688 2.377 -13.742 1 88 318 GLU A N 1
ATOM 2561 C CA . GLU A 1 318 ? 17.266 2.633 -15.117 1 88 318 GLU A CA 1
ATOM 2562 C C . GLU A 1 318 ? 16.312 1.559 -15.609 1 88 318 GLU A C 1
ATOM 2564 O O . GLU A 1 318 ? 15.234 1.871 -16.125 1 88 318 GLU A O 1
ATOM 2569 N N . PRO A 1 319 ? 16.672 0.282 -15.43 1 93.38 319 PRO A N 1
ATOM 2570 C CA . PRO A 1 319 ? 15.695 -0.745 -15.812 1 93.38 319 PRO A CA 1
ATOM 2571 C C . PRO A 1 319 ? 14.352 -0.581 -15.102 1 93.38 319 PRO A C 1
ATOM 2573 O O . PRO A 1 319 ? 13.305 -0.856 -15.688 1 93.38 319 PRO A O 1
ATOM 2576 N N . THR A 1 320 ? 14.383 -0.167 -13.906 1 93.88 320 THR A N 1
ATOM 2577 C CA . THR A 1 320 ? 13.148 0.033 -13.148 1 93.88 320 THR A CA 1
ATOM 2578 C C . THR A 1 320 ? 12.336 1.186 -13.734 1 93.88 320 THR A C 1
ATOM 2580 O O . THR A 1 320 ? 11.117 1.08 -13.883 1 93.88 320 THR A O 1
ATOM 2583 N N . LEU A 1 321 ? 12.992 2.262 -14.07 1 92.44 321 LEU A N 1
ATOM 2584 C CA . LEU A 1 321 ? 12.328 3.395 -14.711 1 92.44 321 LEU A CA 1
ATOM 2585 C C . LEU A 1 321 ? 11.703 2.977 -16.031 1 92.44 321 LEU A C 1
ATOM 2587 O O . LEU A 1 321 ? 10.562 3.348 -16.328 1 92.44 321 LEU A O 1
ATOM 2591 N N . GLU A 1 322 ? 12.453 2.234 -16.781 1 94.19 322 GLU A N 1
ATOM 2592 C CA . GLU A 1 322 ? 11.953 1.749 -18.062 1 94.19 322 GLU A CA 1
ATOM 2593 C C . GLU A 1 322 ? 10.734 0.857 -17.875 1 94.19 322 GLU A C 1
ATOM 2595 O O . GLU A 1 322 ? 9.742 0.987 -18.594 1 94.19 322 GLU A O 1
ATOM 2600 N N . PHE A 1 323 ? 10.812 0.022 -16.984 1 97.56 323 PHE A N 1
ATOM 2601 C CA . PHE A 1 323 ? 9.695 -0.875 -16.688 1 97.56 323 PHE A CA 1
ATOM 2602 C C . PHE A 1 323 ? 8.469 -0.087 -16.266 1 97.56 323 PHE A C 1
ATOM 2604 O O . PHE A 1 323 ? 7.367 -0.329 -16.766 1 97.56 323 PHE A O 1
ATOM 2611 N N . ASN A 1 324 ? 8.648 0.843 -15.305 1 96.81 324 ASN A N 1
ATOM 2612 C CA . ASN A 1 324 ? 7.523 1.646 -14.828 1 96.81 324 ASN A CA 1
ATOM 2613 C C . ASN A 1 324 ? 6.859 2.406 -15.977 1 96.81 324 ASN A C 1
ATOM 2615 O O . ASN A 1 324 ? 5.629 2.51 -16.031 1 96.81 324 ASN A O 1
ATOM 2619 N N . ASN A 1 325 ? 7.676 2.943 -16.828 1 94.31 325 ASN A N 1
ATOM 2620 C CA . ASN A 1 325 ? 7.141 3.639 -18 1 94.31 325 ASN A CA 1
ATOM 2621 C C . ASN A 1 325 ? 6.363 2.689 -18.906 1 94.31 325 ASN A C 1
ATOM 2623 O O . ASN A 1 325 ? 5.293 3.039 -19.406 1 94.31 325 ASN A O 1
ATOM 2627 N N . TYR A 1 326 ? 6.883 1.527 -19.109 1 96.94 326 TYR A N 1
ATOM 2628 C CA . TYR A 1 326 ? 6.242 0.518 -19.938 1 96.94 326 TYR A CA 1
ATOM 2629 C C . TYR A 1 326 ? 4.879 0.131 -19.375 1 96.94 326 TYR A C 1
ATOM 2631 O O . TYR A 1 326 ? 3.881 0.128 -20.109 1 96.94 326 TYR A O 1
ATOM 2639 N N . ILE A 1 327 ? 4.797 -0.165 -18.094 1 97.44 327 ILE A N 1
ATOM 2640 C CA . ILE A 1 327 ? 3.576 -0.597 -17.422 1 97.44 327 ILE A CA 1
ATOM 2641 C C . ILE A 1 327 ? 2.545 0.529 -17.453 1 97.44 327 ILE A C 1
ATOM 2643 O O . ILE A 1 327 ? 1.354 0.282 -17.656 1 97.44 327 ILE A O 1
ATOM 2647 N N . ALA A 1 328 ? 3.027 1.74 -17.266 1 93.38 328 ALA A N 1
ATOM 2648 C CA . ALA A 1 328 ? 2.141 2.9 -17.25 1 93.38 328 ALA A CA 1
ATOM 2649 C C . ALA A 1 328 ? 1.394 3.047 -18.562 1 93.38 328 ALA A C 1
ATOM 2651 O O . ALA A 1 328 ? 0.272 3.559 -18.609 1 93.38 328 ALA A O 1
ATOM 2652 N N . ASN A 1 329 ? 1.903 2.5 -19.641 1 93.69 329 ASN A N 1
ATOM 2653 C CA . ASN A 1 329 ? 1.337 2.711 -20.969 1 93.69 329 ASN A CA 1
ATOM 2654 C C . ASN A 1 329 ? 0.756 1.42 -21.531 1 93.69 329 ASN A C 1
ATOM 2656 O O . ASN A 1 329 ? 0.314 1.389 -22.688 1 93.69 329 ASN A O 1
ATOM 2660 N N . ASP A 1 330 ? 0.765 0.355 -20.812 1 96.69 330 ASP A N 1
ATOM 2661 C CA . ASP A 1 330 ? 0.232 -0.913 -21.312 1 96.69 330 ASP A CA 1
ATOM 2662 C C . ASP A 1 330 ? -1.283 -0.977 -21.125 1 96.69 330 ASP A C 1
ATOM 2664 O O . ASP A 1 330 ? -1.778 -1.08 -20 1 96.69 330 ASP A O 1
ATOM 2668 N N . THR A 1 331 ? -2.066 -1.036 -22.172 1 96.19 331 THR A N 1
ATOM 2669 C CA . THR A 1 331 ? -3.523 -0.965 -22.141 1 96.19 331 THR A CA 1
ATOM 2670 C C . THR A 1 331 ? -4.125 -2.344 -21.875 1 96.19 331 THR A C 1
ATOM 2672 O O . THR A 1 331 ? -5.336 -2.473 -21.688 1 96.19 331 THR A O 1
ATOM 2675 N N . ARG A 1 332 ? -3.346 -3.42 -21.859 1 97.94 332 ARG A N 1
ATOM 2676 C CA . ARG A 1 332 ? -3.82 -4.781 -21.625 1 97.94 332 ARG A CA 1
ATOM 2677 C C . ARG A 1 332 ? -4.02 -5.043 -20.141 1 97.94 332 ARG A C 1
ATOM 2679 O O . ARG A 1 332 ? -4.594 -6.066 -19.75 1 97.94 332 ARG A O 1
ATOM 2686 N N . ILE A 1 333 ? -3.555 -4.043 -19.328 1 98.06 333 ILE A N 1
ATOM 2687 C CA . ILE A 1 333 ? -3.674 -4.207 -17.875 1 98.06 333 ILE A CA 1
ATOM 2688 C C . ILE A 1 333 ? -4.223 -2.926 -17.25 1 98.06 333 ILE A C 1
ATOM 2690 O O . ILE A 1 333 ? -4.227 -1.871 -17.891 1 98.06 333 ILE A O 1
ATOM 2694 N N . GLU A 1 334 ? -4.785 -3.041 -16.078 1 97 334 GLU A N 1
ATOM 2695 C CA . GLU A 1 334 ? -4.969 -1.965 -15.109 1 97 334 GLU A CA 1
ATOM 2696 C C . GLU A 1 334 ? -3.932 -2.045 -13.992 1 97 334 GLU A C 1
ATOM 2698 O O . GLU A 1 334 ? -3.854 -3.049 -13.281 1 97 334 GLU A O 1
ATOM 2703 N N . SER A 1 335 ? -3.117 -0.99 -13.891 1 96.81 335 SER A N 1
ATOM 2704 C CA . SER A 1 335 ? -1.99 -1.116 -12.969 1 96.81 335 SER A CA 1
ATOM 2705 C C . SER A 1 335 ? -1.997 -0.001 -11.93 1 96.81 335 SER A C 1
ATOM 2707 O O . SER A 1 335 ? -2.623 1.041 -12.133 1 96.81 335 SER A O 1
ATOM 2709 N N . THR A 1 336 ? -1.378 -0.223 -10.789 1 96.12 336 THR A N 1
ATOM 2710 C CA . THR A 1 336 ? -1.116 0.753 -9.734 1 96.12 336 THR A CA 1
ATOM 2711 C C . THR A 1 336 ? 0.221 0.472 -9.055 1 96.12 336 THR A C 1
ATOM 2713 O O . THR A 1 336 ? 0.628 -0.685 -8.93 1 96.12 336 THR A O 1
ATOM 2716 N N . ILE A 1 337 ? 0.93 1.545 -8.68 1 95.69 337 ILE A N 1
ATOM 2717 C CA . ILE A 1 337 ? 2.15 1.435 -7.891 1 95.69 337 ILE A CA 1
ATOM 2718 C C . ILE A 1 337 ? 1.842 1.728 -6.422 1 95.69 337 ILE A C 1
ATOM 2720 O O . ILE A 1 337 ? 1.351 2.809 -6.09 1 95.69 337 ILE A O 1
ATOM 2724 N N . LEU A 1 338 ? 2.094 0.75 -5.602 1 94.38 338 LEU A N 1
ATOM 2725 C CA . LEU A 1 338 ? 1.909 0.901 -4.164 1 94.38 338 LEU A CA 1
ATOM 2726 C C . LEU A 1 338 ? 3.236 1.2 -3.473 1 94.38 338 LEU A C 1
ATOM 2728 O O . LEU A 1 338 ? 4.242 0.539 -3.738 1 94.38 338 LEU A O 1
ATOM 2732 N N . SER A 1 339 ? 3.236 2.172 -2.555 1 91.38 339 SER A N 1
ATOM 2733 C CA . SER A 1 339 ? 4.449 2.57 -1.853 1 91.38 339 SER A CA 1
ATOM 2734 C C . SER A 1 339 ? 4.676 1.714 -0.61 1 91.38 339 SER A C 1
ATOM 2736 O O . SER A 1 339 ? 5.164 2.207 0.409 1 91.38 339 SER A O 1
ATOM 2738 N N . ILE A 1 340 ? 4.328 0.513 -0.662 1 89.88 340 ILE A N 1
ATOM 2739 C CA . ILE A 1 340 ? 4.609 -0.458 0.39 1 89.88 340 ILE A CA 1
ATOM 2740 C C . ILE A 1 340 ? 6.004 -1.048 0.185 1 89.88 340 ILE A C 1
ATOM 2742 O O . ILE A 1 340 ? 6.418 -1.296 -0.949 1 89.88 340 ILE A O 1
ATOM 2746 N N . ALA A 1 341 ? 6.77 -1.262 1.288 1 87.69 341 ALA A N 1
ATOM 2747 C CA . ALA A 1 341 ? 8.133 -1.787 1.202 1 87.69 341 ALA A CA 1
ATOM 2748 C C . ALA A 1 341 ? 8.969 -0.976 0.219 1 87.69 341 ALA A C 1
ATOM 2750 O O . ALA A 1 341 ? 9.102 0.242 0.361 1 87.69 341 ALA A O 1
ATOM 2751 N N . ASP A 1 342 ? 9.5 -1.6 -0.844 1 85.56 342 ASP A N 1
ATOM 2752 C CA . ASP A 1 342 ? 10.312 -0.908 -1.84 1 85.56 342 ASP A CA 1
ATOM 2753 C C . ASP A 1 342 ? 9.539 -0.704 -3.137 1 85.56 342 ASP A C 1
ATOM 2755 O O . ASP A 1 342 ? 10.117 -0.681 -4.223 1 85.56 342 ASP A O 1
ATOM 2759 N N . GLY A 1 343 ? 8.211 -0.659 -2.996 1 91.5 343 GLY A N 1
ATOM 2760 C CA . GLY A 1 343 ? 7.332 -0.497 -4.145 1 91.5 343 GLY A CA 1
ATOM 2761 C C . GLY A 1 343 ? 6.801 -1.813 -4.684 1 91.5 343 GLY A C 1
ATOM 2762 O O . GLY A 1 343 ? 7.57 -2.74 -4.941 1 91.5 343 GLY A O 1
ATOM 2763 N N . VAL A 1 344 ? 5.5 -1.902 -4.73 1 96.25 344 VAL A N 1
ATOM 2764 C CA . VAL A 1 344 ? 4.832 -3.049 -5.34 1 96.25 344 VAL A CA 1
ATOM 2765 C C . VAL A 1 344 ? 3.877 -2.572 -6.43 1 96.25 344 VAL A C 1
ATOM 2767 O O . VAL A 1 344 ? 2.967 -1.782 -6.168 1 96.25 344 VAL A O 1
ATOM 2770 N N . THR A 1 345 ? 4.125 -2.984 -7.645 1 98 345 THR A N 1
ATOM 2771 C CA . THR A 1 345 ? 3.203 -2.668 -8.734 1 98 345 THR A CA 1
ATOM 2772 C C . THR A 1 345 ? 2.238 -3.824 -8.977 1 98 345 THR A C 1
ATOM 2774 O O . THR A 1 345 ? 2.666 -4.953 -9.219 1 98 345 THR A O 1
ATOM 2777 N N . LEU A 1 346 ? 0.968 -3.559 -8.812 1 98.5 346 LEU A N 1
ATOM 2778 C CA . LEU A 1 346 ? -0.073 -4.523 -9.141 1 98.5 346 LEU A CA 1
ATOM 2779 C C . LEU A 1 346 ? -0.595 -4.297 -10.555 1 98.5 346 LEU A C 1
ATOM 2781 O O . LEU A 1 346 ? -0.938 -3.172 -10.922 1 98.5 346 LEU A O 1
ATOM 2785 N N . CYS A 1 347 ? -0.594 -5.363 -11.336 1 98.56 347 CYS A N 1
ATOM 2786 C CA . CYS A 1 347 ? -1.16 -5.359 -12.68 1 98.56 347 CYS A CA 1
ATOM 2787 C C . CYS A 1 347 ? -2.324 -6.34 -12.789 1 98.56 347 CYS A C 1
ATOM 2789 O O . CYS A 1 347 ? -2.127 -7.555 -12.727 1 98.56 347 CYS A O 1
ATOM 2791 N N . ARG A 1 348 ? -3.514 -5.84 -12.914 1 98.56 348 ARG A N 1
ATOM 2792 C CA . ARG A 1 348 ? -4.684 -6.668 -13.18 1 98.56 348 ARG A CA 1
ATOM 2793 C C . ARG A 1 348 ? -4.879 -6.875 -14.68 1 98.56 348 ARG A C 1
ATOM 2795 O O . ARG A 1 348 ? -5.031 -5.906 -15.43 1 98.56 348 ARG A O 1
ATOM 2802 N N . CYS A 1 349 ? -4.871 -8.125 -15.039 1 98.38 349 CYS A N 1
ATOM 2803 C CA . CYS A 1 349 ? -4.988 -8.438 -16.453 1 98.38 349 CYS A CA 1
ATOM 2804 C C . CYS A 1 349 ? -6.422 -8.25 -16.938 1 98.38 349 CYS A C 1
ATOM 2806 O O . CYS A 1 349 ? -7.367 -8.664 -16.266 1 98.38 349 CYS A O 1
ATOM 2808 N N . LEU A 1 350 ? -6.547 -7.562 -18.125 1 97.06 350 LEU A N 1
ATOM 2809 C CA . LEU A 1 350 ? -7.867 -7.25 -18.641 1 97.06 350 LEU A CA 1
ATOM 2810 C C . LEU A 1 350 ? -8.289 -8.273 -19.688 1 97.06 350 LEU A C 1
ATOM 2812 O O . LEU A 1 350 ? -7.449 -8.844 -20.391 1 97.06 350 LEU A O 1
ATOM 2816 N N . MET B 1 1 ? 18.844 27.812 33.281 1 16.47 1 MET B N 1
ATOM 2817 C CA . MET B 1 1 ? 19.828 26.766 33.094 1 16.47 1 MET B CA 1
ATOM 2818 C C . MET B 1 1 ? 19.438 25.828 31.969 1 16.47 1 MET B C 1
ATOM 2820 O O . MET B 1 1 ? 20.281 25.078 31.469 1 16.47 1 MET B O 1
ATOM 2824 N N . ASP B 1 2 ? 18.172 25.594 31.875 1 17.3 2 ASP B N 1
ATOM 2825 C CA . ASP B 1 2 ? 17.156 24.688 31.328 1 17.3 2 ASP B CA 1
ATOM 2826 C C . ASP B 1 2 ? 17.094 24.828 29.797 1 17.3 2 ASP B C 1
ATOM 2828 O O . ASP B 1 2 ? 16.156 24.312 29.172 1 17.3 2 ASP B O 1
ATOM 2832 N N . GLU B 1 3 ? 17.828 25.75 29.188 1 18.23 3 GLU B N 1
ATOM 2833 C CA . GLU B 1 3 ? 17.703 26.562 28 1 18.23 3 GLU B CA 1
ATOM 2834 C C . GLU B 1 3 ? 18.125 25.781 26.75 1 18.23 3 GLU B C 1
ATOM 2836 O O . GLU B 1 3 ? 18.188 26.344 25.656 1 18.23 3 GLU B O 1
ATOM 2841 N N . LEU B 1 4 ? 18.984 24.812 26.984 1 18.66 4 LEU B N 1
ATOM 2842 C CA . LEU B 1 4 ? 19.906 24.359 25.969 1 18.66 4 LEU B CA 1
ATOM 2843 C C . LEU B 1 4 ? 19.156 23.781 24.766 1 18.66 4 LEU B C 1
ATOM 2845 O O . LEU B 1 4 ? 19.625 23.875 23.625 1 18.66 4 LEU B O 1
ATOM 2849 N N . PHE B 1 5 ? 18.453 22.703 25.141 1 22.28 5 PHE B N 1
ATOM 2850 C CA . PHE B 1 5 ? 17.922 21.797 24.125 1 22.28 5 PHE B CA 1
ATOM 2851 C C . PHE B 1 5 ? 16.953 22.516 23.203 1 22.28 5 PHE B C 1
ATOM 2853 O O . PHE B 1 5 ? 16.031 21.891 22.672 1 22.28 5 PHE B O 1
ATOM 2860 N N . SER B 1 6 ? 16.984 23.844 23.25 1 20.58 6 SER B N 1
ATOM 2861 C CA . SER B 1 6 ? 15.859 24.547 22.656 1 20.58 6 SER B CA 1
ATOM 2862 C C . SER B 1 6 ? 15.867 24.438 21.141 1 20.58 6 SER B C 1
ATOM 2864 O O . SER B 1 6 ? 15.18 25.188 20.453 1 20.58 6 SER B O 1
ATOM 2866 N N . ASN B 1 7 ? 16.984 23.891 20.641 1 22.53 7 ASN B N 1
ATOM 2867 C CA . ASN B 1 7 ? 17.156 24.094 19.203 1 22.53 7 ASN B CA 1
ATOM 2868 C C . ASN B 1 7 ? 15.969 23.531 18.422 1 22.53 7 ASN B C 1
ATOM 2870 O O . ASN B 1 7 ? 15.789 22.312 18.359 1 22.53 7 ASN B O 1
ATOM 2874 N N . ARG B 1 8 ? 14.953 24.219 18.266 1 25.02 8 ARG B N 1
ATOM 2875 C CA . ARG B 1 8 ? 13.578 24.203 17.781 1 25.02 8 ARG B CA 1
ATOM 2876 C C . ARG B 1 8 ? 13.531 23.922 16.281 1 25.02 8 ARG B C 1
ATOM 2878 O O . ARG B 1 8 ? 13.031 24.75 15.508 1 25.02 8 ARG B O 1
ATOM 2885 N N . GLU B 1 9 ? 14.625 23.531 15.695 1 24.25 9 GLU B N 1
ATOM 2886 C CA . GLU B 1 9 ? 14.656 23.375 14.25 1 24.25 9 GLU B CA 1
ATOM 2887 C C . GLU B 1 9 ? 13.5 22.516 13.75 1 24.25 9 GLU B C 1
ATOM 2889 O O . GLU B 1 9 ? 13.383 21.359 14.133 1 24.25 9 GLU B O 1
ATOM 2894 N N . GLY B 1 10 ? 12.414 23.125 13.633 1 24.94 10 GLY B N 1
ATOM 2895 C CA . GLY B 1 10 ? 11.062 22.75 13.25 1 24.94 10 GLY B CA 1
ATOM 2896 C C . GLY B 1 10 ? 11.008 21.859 12.023 1 24.94 10 GLY B C 1
ATOM 2897 O O . GLY B 1 10 ? 11.047 22.359 10.891 1 24.94 10 GLY B O 1
ATOM 2898 N N . SER B 1 11 ? 11.789 20.875 11.914 1 24.95 11 SER B N 1
ATOM 2899 C CA . SER B 1 11 ? 11.797 19.875 10.859 1 24.95 11 SER B CA 1
ATOM 2900 C C . SER B 1 11 ? 10.375 19.562 10.383 1 24.95 11 SER B C 1
ATOM 2902 O O . SER B 1 11 ? 9.531 19.125 11.172 1 24.95 11 SER B O 1
ATOM 2904 N N . SER B 1 12 ? 9.812 20.531 9.547 1 27.09 12 SER B N 1
ATOM 2905 C CA . SER B 1 12 ? 8.492 20.438 8.938 1 27.09 12 SER B CA 1
ATOM 2906 C C . SER B 1 12 ? 8.109 19 8.625 1 27.09 12 SER B C 1
ATOM 2908 O O . SER B 1 12 ? 8.867 18.281 7.973 1 27.09 12 SER B O 1
ATOM 2910 N N . ALA B 1 13 ? 7.445 18.453 9.359 1 30.03 13 ALA B N 1
ATOM 2911 C CA . ALA B 1 13 ? 6.875 17.109 9.344 1 30.03 13 ALA B CA 1
ATOM 2912 C C . ALA B 1 13 ? 6.328 16.766 7.965 1 30.03 13 ALA B C 1
ATOM 2914 O O . ALA B 1 13 ? 5.41 17.422 7.469 1 30.03 13 ALA B O 1
ATOM 2915 N N . GLN B 1 14 ? 7.016 16.516 6.785 1 33.91 14 GLN B N 1
ATOM 2916 C CA . GLN B 1 14 ? 6.633 16 5.473 1 33.91 14 GLN B CA 1
ATOM 2917 C C . GLN B 1 14 ? 5.387 15.133 5.566 1 33.91 14 GLN B C 1
ATOM 2919 O O . GLN B 1 14 ? 5.359 14.148 6.312 1 33.91 14 GLN B O 1
ATOM 2924 N N . LYS B 1 15 ? 4.121 15.844 5.203 1 39.81 15 LYS B N 1
ATOM 2925 C CA . LYS B 1 15 ? 2.805 15.219 5.137 1 39.81 15 LYS B CA 1
ATOM 2926 C C . LYS B 1 15 ? 2.814 14.016 4.195 1 39.81 15 LYS B C 1
ATOM 2928 O O . LYS B 1 15 ? 3.109 14.156 3.006 1 39.81 15 LYS B O 1
ATOM 2933 N N . GLY B 1 16 ? 3.344 13.195 4.43 1 52.19 16 GLY B N 1
ATOM 2934 C CA . GLY B 1 16 ? 3.326 11.891 3.787 1 52.19 16 GLY B CA 1
ATOM 2935 C C . GLY B 1 16 ? 4.141 10.852 4.531 1 52.19 16 GLY B C 1
ATOM 2936 O O . GLY B 1 16 ? 4.785 11.156 5.535 1 52.19 16 GLY B O 1
ATOM 2937 N N . LEU B 1 17 ? 3.736 9.852 4.18 1 68.31 17 LEU B N 1
ATOM 2938 C CA . LEU B 1 17 ? 4.402 8.734 4.836 1 68.31 17 LEU B CA 1
ATOM 2939 C C . LEU B 1 17 ? 5.746 8.438 4.176 1 68.31 17 LEU B C 1
ATOM 2941 O O . LEU B 1 17 ? 6.59 7.75 4.754 1 68.31 17 LEU B O 1
ATOM 2945 N N . LEU B 1 18 ? 5.875 9.18 2.973 1 70.06 18 LEU B N 1
ATOM 2946 C CA . LEU B 1 18 ? 7.035 8.797 2.174 1 70.06 18 LEU B CA 1
ATOM 2947 C C . LEU B 1 18 ? 8.234 9.688 2.49 1 70.06 18 LEU B C 1
ATOM 2949 O O . LEU B 1 18 ? 8.062 10.812 2.955 1 70.06 18 LEU B O 1
ATOM 2953 N N . LYS B 1 19 ? 9.383 9.211 2.172 1 64.44 19 LYS B N 1
ATOM 2954 C CA . LYS B 1 19 ? 10.641 9.844 2.559 1 64.44 19 LYS B CA 1
ATOM 2955 C C . LYS B 1 19 ? 10.852 11.156 1.804 1 64.44 19 LYS B C 1
ATOM 2957 O O . LYS B 1 19 ? 11.555 12.047 2.283 1 64.44 19 LYS B O 1
ATOM 2962 N N . SER B 1 20 ? 10.281 11.203 0.583 1 63.53 20 SER B N 1
ATOM 2963 C CA . SER B 1 20 ? 10.438 12.445 -0.175 1 63.53 20 SER B CA 1
ATOM 2964 C C . SER B 1 20 ? 9.172 12.773 -0.959 1 63.53 20 SER B C 1
ATOM 2966 O O . SER B 1 20 ? 8.484 11.875 -1.45 1 63.53 20 SER B O 1
ATOM 2968 N N . PRO B 1 21 ? 8.914 14.062 -1.002 1 66.88 21 PRO B N 1
ATOM 2969 C CA . PRO B 1 21 ? 7.801 14.469 -1.862 1 66.88 21 PRO B CA 1
ATOM 2970 C C . PRO B 1 21 ? 8.008 14.07 -3.322 1 66.88 21 PRO B C 1
ATOM 2972 O O . PRO B 1 21 ? 7.035 13.836 -4.043 1 66.88 21 PRO B O 1
ATOM 2975 N N . ALA B 1 22 ? 9.258 14.031 -3.73 1 70.12 22 ALA B N 1
ATOM 2976 C CA . ALA B 1 22 ? 9.578 13.641 -5.102 1 70.12 22 ALA B CA 1
ATOM 2977 C C . ALA B 1 22 ? 9.086 12.219 -5.387 1 70.12 22 ALA B C 1
ATOM 2979 O O . ALA B 1 22 ? 8.656 11.922 -6.504 1 70.12 22 ALA B O 1
ATOM 2980 N N . LEU B 1 23 ? 9.195 11.445 -4.414 1 80.5 23 LEU B N 1
ATOM 2981 C CA . LEU B 1 23 ? 8.75 10.07 -4.582 1 80.5 23 LEU B CA 1
ATOM 2982 C C . LEU B 1 23 ? 7.234 10.008 -4.766 1 80.5 23 LEU B C 1
ATOM 2984 O O . LEU B 1 23 ? 6.738 9.297 -5.645 1 80.5 23 LEU B O 1
ATOM 2988 N N . LEU B 1 24 ? 6.504 10.75 -3.975 1 81.81 24 LEU B N 1
ATOM 2989 C CA . LEU B 1 24 ? 5.055 10.812 -4.125 1 81.81 24 LEU B CA 1
ATOM 2990 C C . LEU B 1 24 ? 4.672 11.375 -5.492 1 81.81 24 LEU B C 1
ATOM 2992 O O . LEU B 1 24 ? 3.789 10.836 -6.164 1 81.81 24 LEU B O 1
ATOM 2996 N N . LYS B 1 25 ? 5.32 12.445 -5.867 1 78.69 25 LYS B N 1
ATOM 2997 C CA . LYS B 1 25 ? 5.094 13.031 -7.188 1 78.69 25 LYS B CA 1
ATOM 2998 C C . LYS B 1 25 ? 5.332 12.008 -8.297 1 78.69 25 LYS B C 1
ATOM 3000 O O . LYS B 1 25 ? 4.559 11.93 -9.25 1 78.69 25 LYS B O 1
ATOM 3005 N N . TYR B 1 26 ? 6.402 11.312 -8.18 1 85.88 26 TYR B N 1
ATOM 3006 C CA . TYR B 1 26 ? 6.719 10.273 -9.156 1 85.88 26 TYR B CA 1
ATOM 3007 C C . TYR B 1 26 ? 5.574 9.273 -9.281 1 85.88 26 TYR B C 1
ATOM 3009 O O . TYR B 1 26 ? 5.141 8.945 -10.391 1 85.88 26 TYR B O 1
ATOM 3017 N N . ILE B 1 27 ? 5.047 8.781 -8.227 1 88.88 27 ILE B N 1
ATOM 3018 C CA . ILE B 1 27 ? 3.969 7.797 -8.219 1 88.88 27 ILE B CA 1
ATOM 3019 C C . ILE B 1 27 ? 2.719 8.398 -8.852 1 88.88 27 ILE B C 1
ATOM 3021 O O . ILE B 1 27 ? 2.072 7.762 -9.688 1 88.88 27 ILE B O 1
ATOM 3025 N N . PHE B 1 28 ? 2.381 9.648 -8.5 1 86.31 28 PHE B N 1
ATOM 3026 C CA . PHE B 1 28 ? 1.199 10.312 -9.031 1 86.31 28 PHE B CA 1
ATOM 3027 C C . PHE B 1 28 ? 1.318 10.508 -10.539 1 86.31 28 PHE B C 1
ATOM 3029 O O . PHE B 1 28 ? 0.387 10.203 -11.281 1 86.31 28 PHE B O 1
ATOM 3036 N N . GLU B 1 29 ? 2.438 10.93 -10.977 1 85.81 29 GLU B N 1
ATOM 3037 C CA . GLU B 1 29 ? 2.621 11.289 -12.383 1 85.81 29 GLU B CA 1
ATOM 3038 C C . GLU B 1 29 ? 2.811 10.047 -13.25 1 85.81 29 GLU B C 1
ATOM 3040 O O . GLU B 1 29 ? 2.445 10.047 -14.422 1 85.81 29 GLU B O 1
ATOM 3045 N N . ARG B 1 30 ? 3.363 9.031 -12.656 1 88.12 30 ARG B N 1
ATOM 3046 C CA . ARG B 1 30 ? 3.654 7.828 -13.43 1 88.12 30 ARG B CA 1
ATOM 3047 C C . ARG B 1 30 ? 2.455 6.887 -13.461 1 88.12 30 ARG B C 1
ATOM 3049 O O . ARG B 1 30 ? 2.178 6.254 -14.477 1 88.12 30 ARG B O 1
ATOM 3056 N N . SER B 1 31 ? 1.763 6.852 -12.398 1 89.38 31 SER B N 1
ATOM 3057 C CA . SER B 1 31 ? 0.729 5.828 -12.273 1 89.38 31 SER B CA 1
ATOM 3058 C C . SER B 1 31 ? -0.636 6.453 -12 1 89.38 31 SER B C 1
ATOM 3060 O O . SER B 1 31 ? -1.646 6.016 -12.555 1 89.38 31 SER B O 1
ATOM 3062 N N . GLY B 1 32 ? -0.711 7.5 -11.266 1 88.62 32 GLY B N 1
ATOM 3063 C CA . GLY B 1 32 ? -1.968 8.047 -10.773 1 88.62 32 GLY B CA 1
ATOM 3064 C C . GLY B 1 32 ? -2.68 8.914 -11.797 1 88.62 32 GLY B C 1
ATOM 3065 O O . GLY B 1 32 ? -3.6 8.453 -12.477 1 88.62 32 GLY B O 1
ATOM 3066 N N . TYR B 1 33 ? -2.148 10.008 -12.094 1 86.56 33 TYR B N 1
ATOM 3067 C CA . TYR B 1 33 ? -2.803 11.07 -12.844 1 86.56 33 TYR B CA 1
ATOM 3068 C C . TYR B 1 33 ? -3.104 10.625 -14.273 1 86.56 33 TYR B C 1
ATOM 3070 O O . TYR B 1 33 ? -4.188 10.898 -14.797 1 86.56 33 TYR B O 1
ATOM 3078 N N . PRO B 1 34 ? -2.238 9.891 -14.945 1 88 34 PRO B N 1
ATOM 3079 C CA . PRO B 1 34 ? -2.518 9.539 -16.344 1 88 34 PRO B CA 1
ATOM 3080 C C . PRO B 1 34 ? -3.744 8.641 -16.484 1 88 34 PRO B C 1
ATOM 3082 O O . PRO B 1 34 ? -4.371 8.617 -17.547 1 88 34 PRO B O 1
ATOM 3085 N N . LYS B 1 35 ? -4.105 7.969 -15.445 1 91.44 35 LYS B N 1
ATOM 3086 C CA . LYS B 1 35 ? -5.207 7.012 -15.516 1 91.44 35 LYS B CA 1
ATOM 3087 C C . LYS B 1 35 ? -6.434 7.523 -14.773 1 91.44 35 LYS B C 1
ATOM 3089 O O . LYS B 1 35 ? -7.438 6.82 -14.648 1 91.44 35 LYS B O 1
ATOM 3094 N N . GLU B 1 36 ? -6.348 8.688 -14.281 1 92.56 36 GLU B N 1
ATOM 3095 C CA . GLU B 1 36 ? -7.457 9.281 -13.547 1 92.56 36 GLU B CA 1
ATOM 3096 C C . GLU B 1 36 ? -8.609 9.648 -14.484 1 92.56 36 GLU B C 1
ATOM 3098 O O . GLU B 1 36 ? -8.398 10.328 -15.492 1 92.56 36 GLU B O 1
ATOM 3103 N N . HIS B 1 37 ? -9.828 9.102 -14.219 1 94.31 37 HIS B N 1
ATOM 3104 C CA . HIS B 1 37 ? -11.016 9.453 -14.992 1 94.31 37 HIS B CA 1
ATOM 3105 C C . HIS B 1 37 ? -11.211 10.961 -15.047 1 94.31 37 HIS B C 1
ATOM 3107 O O . HIS B 1 37 ? -11.008 11.656 -14.047 1 94.31 37 HIS B O 1
ATOM 3113 N N . GLU B 1 38 ? -11.672 11.398 -16.141 1 95.19 38 GLU B N 1
ATOM 3114 C CA . GLU B 1 38 ? -11.789 12.836 -16.359 1 95.19 38 GLU B CA 1
ATOM 3115 C C . GLU B 1 38 ? -12.68 13.484 -15.312 1 95.19 38 GLU B C 1
ATOM 3117 O O . GLU B 1 38 ? -12.359 14.555 -14.789 1 95.19 38 GLU B O 1
ATOM 3122 N N . GLN B 1 39 ? -13.789 12.867 -14.992 1 95.5 39 GLN B N 1
ATOM 3123 C CA . GLN B 1 39 ? -14.711 13.445 -14.016 1 95.5 39 GLN B CA 1
ATOM 3124 C C . GLN B 1 39 ? -14.109 13.406 -12.609 1 95.5 39 GLN B C 1
ATOM 3126 O O . GLN B 1 39 ? -14.398 14.273 -11.781 1 95.5 39 GLN B O 1
ATOM 3131 N N . LEU B 1 40 ? -13.281 12.414 -12.312 1 95.06 40 LEU B N 1
ATOM 3132 C CA . LEU B 1 40 ? -12.547 12.391 -11.047 1 95.06 40 LEU B CA 1
ATOM 3133 C C . LEU B 1 40 ? -11.562 13.555 -10.977 1 95.06 40 LEU B C 1
ATOM 3135 O O . LEU B 1 40 ? -11.461 14.219 -9.945 1 95.06 40 LEU B O 1
ATOM 3139 N N . LYS B 1 41 ? -10.859 13.789 -12.062 1 91.62 41 LYS B N 1
ATOM 3140 C CA . LYS B 1 41 ? -9.898 14.883 -12.133 1 91.62 41 LYS B CA 1
ATOM 3141 C C . LYS B 1 41 ? -10.57 16.219 -11.883 1 91.62 41 LYS B C 1
ATOM 3143 O O . LYS B 1 41 ? -10.102 17.016 -11.07 1 91.62 41 LYS B O 1
ATOM 3148 N N . GLN B 1 42 ? -11.672 16.391 -12.523 1 91.75 42 GLN B N 1
ATOM 3149 C CA . GLN B 1 42 ? -12.398 17.656 -12.375 1 91.75 42 GLN B CA 1
ATOM 3150 C C . GLN B 1 42 ? -12.961 17.797 -10.961 1 91.75 42 GLN B C 1
ATOM 3152 O O . GLN B 1 42 ? -12.938 18.891 -10.391 1 91.75 42 GLN B O 1
ATOM 3157 N N . LEU B 1 43 ? -13.469 16.734 -10.469 1 93.62 43 LEU B N 1
ATOM 3158 C CA . LEU B 1 43 ? -13.977 16.75 -9.102 1 93.62 43 LEU B CA 1
ATOM 3159 C C . LEU B 1 43 ? -12.867 17.078 -8.109 1 93.62 43 LEU B C 1
ATOM 3161 O O . LEU B 1 43 ? -13.078 17.859 -7.176 1 93.62 43 LEU B O 1
ATOM 3165 N N . ARG B 1 44 ? -11.711 16.438 -8.258 1 88.81 44 ARG B N 1
ATOM 3166 C CA . ARG B 1 44 ? -10.562 16.75 -7.41 1 88.81 44 ARG B CA 1
ATOM 3167 C C . ARG B 1 44 ? -10.211 18.234 -7.484 1 88.81 44 ARG B C 1
ATOM 3169 O O . ARG B 1 44 ? -9.992 18.875 -6.453 1 88.81 44 ARG B O 1
ATOM 3176 N N . GLU B 1 45 ? -10.203 18.828 -8.672 1 82.25 45 GLU B N 1
ATOM 3177 C CA . GLU B 1 45 ? -9.82 20.219 -8.883 1 82.25 45 GLU B CA 1
ATOM 3178 C C . GLU B 1 45 ? -10.82 21.172 -8.219 1 82.25 45 GLU B C 1
ATOM 3180 O O . GLU B 1 45 ? -10.43 22.125 -7.543 1 82.25 45 GLU B O 1
ATOM 3185 N N . ILE B 1 46 ? -12.117 20.844 -8.383 1 85.19 46 ILE B N 1
ATOM 3186 C CA . ILE B 1 46 ? -13.133 21.703 -7.809 1 85.19 46 ILE B CA 1
ATOM 3187 C C . ILE B 1 46 ? -13.109 21.594 -6.285 1 85.19 46 ILE B C 1
ATOM 3189 O O . ILE B 1 46 ? -13.352 22.578 -5.582 1 85.19 46 ILE B O 1
ATOM 3193 N N . THR B 1 47 ? -12.898 20.391 -5.812 1 85.31 47 THR B N 1
ATOM 3194 C CA . THR B 1 47 ? -12.789 20.188 -4.371 1 85.31 47 THR B CA 1
ATOM 3195 C C . THR B 1 47 ? -11.688 21.062 -3.785 1 85.31 47 THR B C 1
ATOM 3197 O O . THR B 1 47 ? -11.883 21.719 -2.758 1 85.31 47 THR B O 1
ATOM 3200 N N . VAL B 1 48 ? -10.508 21.109 -4.41 1 75.56 48 VAL B N 1
ATOM 3201 C CA . VAL B 1 48 ? -9.375 21.922 -3.959 1 75.56 48 VAL B CA 1
ATOM 3202 C C . VAL B 1 48 ? -9.727 23.406 -4.039 1 75.56 48 VAL B C 1
ATOM 3204 O O . VAL B 1 48 ? -9.391 24.172 -3.139 1 75.56 48 VAL B O 1
ATOM 3207 N N . GLN B 1 49 ? -10.383 23.781 -5.059 1 75.19 49 GLN B N 1
ATOM 3208 C CA . GLN B 1 49 ? -10.766 25.172 -5.254 1 75.19 49 GLN B CA 1
ATOM 3209 C C . GLN B 1 49 ? -11.711 25.641 -4.156 1 75.19 49 GLN B C 1
ATOM 3211 O O . GLN B 1 49 ? -11.555 26.75 -3.631 1 75.19 49 GLN B O 1
ATOM 3216 N N . LYS B 1 50 ? -12.625 24.844 -3.83 1 77 50 LYS B N 1
ATOM 3217 C CA . LYS B 1 50 ? -13.688 25.266 -2.918 1 77 50 LYS B CA 1
ATOM 3218 C C . LYS B 1 50 ? -13.273 25.062 -1.464 1 77 50 LYS B C 1
ATOM 3220 O O . LYS B 1 50 ? -13.633 25.859 -0.594 1 77 50 LYS B O 1
ATOM 3225 N N . TYR B 1 51 ? -12.641 24 -1.205 1 71.88 51 TYR B N 1
ATOM 3226 C CA . TYR B 1 51 ? -12.422 23.625 0.187 1 71.88 51 TYR B CA 1
ATOM 3227 C C . TYR B 1 51 ? -10.938 23.609 0.527 1 71.88 51 TYR B C 1
ATOM 3229 O O . TYR B 1 51 ? -10.562 23.344 1.671 1 71.88 51 TYR B O 1
ATOM 3237 N N . GLY B 1 52 ? -10.125 23.797 -0.497 1 59.62 52 GLY B N 1
ATOM 3238 C CA . GLY B 1 52 ? -8.688 23.797 -0.267 1 59.62 52 GLY B CA 1
ATOM 3239 C C . GLY B 1 52 ? -8.219 25 0.536 1 59.62 52 GLY B C 1
ATOM 3240 O O . GLY B 1 52 ? -8.938 26 0.653 1 59.62 52 GLY B O 1
ATOM 3241 N N . VAL B 1 53 ? -7.254 24.672 1.532 1 46.22 53 VAL B N 1
ATOM 3242 C CA . VAL B 1 53 ? -6.691 25.75 2.34 1 46.22 53 VAL B CA 1
ATOM 3243 C C . VAL B 1 53 ? -6.266 26.906 1.438 1 46.22 53 VAL B C 1
ATOM 3245 O O . VAL B 1 53 ? -5.477 26.719 0.508 1 46.22 53 VAL B O 1
ATOM 3248 N N . LYS B 1 54 ? -7.215 27.969 1.4 1 41.44 54 LYS B N 1
ATOM 3249 C CA . LYS B 1 54 ? -6.836 29.188 0.701 1 41.44 54 LYS B CA 1
ATOM 3250 C C . LYS B 1 54 ? -5.637 29.859 1.367 1 41.44 54 LYS B C 1
ATOM 3252 O O . LYS B 1 54 ? -5.602 30 2.592 1 41.44 54 LYS B O 1
ATOM 3257 N N . LEU B 1 55 ? -4.457 29.484 0.877 1 37.12 55 LEU B N 1
ATOM 3258 C CA . LEU B 1 55 ? -3.391 30.312 1.421 1 37.12 55 LEU B CA 1
ATOM 3259 C C . LEU B 1 55 ? -3.834 31.766 1.526 1 37.12 55 LEU B C 1
ATOM 3261 O O . LEU B 1 55 ? -4.309 32.344 0.548 1 37.12 55 LEU B O 1
ATOM 3265 N N . ASP B 1 56 ? -4.238 32.031 2.564 1 37.06 56 ASP B N 1
ATOM 3266 C CA . ASP B 1 56 ? -4.488 33.469 2.709 1 37.06 56 ASP B CA 1
ATOM 3267 C C . ASP B 1 56 ? -3.447 34.281 1.951 1 37.06 56 ASP B C 1
ATOM 3269 O O . ASP B 1 56 ? -2.314 33.844 1.766 1 37.06 56 ASP B O 1
ATOM 3273 N N . GLU B 1 57 ? -3.943 35.188 1.138 1 39.91 57 GLU B N 1
ATOM 3274 C CA . GLU B 1 57 ? -3.088 36.125 0.445 1 39.91 57 GLU B CA 1
ATOM 3275 C C . GLU B 1 57 ? -1.834 36.438 1.259 1 39.91 57 GLU B C 1
ATOM 3277 O O . GLU B 1 57 ? -0.744 36.594 0.7 1 39.91 57 GLU B O 1
ATOM 3282 N N . SER B 1 58 ? -1.99 36.531 2.482 1 38.19 58 SER B N 1
ATOM 3283 C CA . SER B 1 58 ? -0.889 36.875 3.369 1 38.19 58 SER B CA 1
ATOM 3284 C C . SER B 1 58 ? 0.118 35.75 3.494 1 38.19 58 SER B C 1
ATOM 3286 O O . SER B 1 58 ? 1.328 35.969 3.455 1 38.19 58 SER B O 1
ATOM 3288 N N . LEU B 1 59 ? -0.329 34.562 3.555 1 38.97 59 LEU B N 1
ATOM 3289 C CA . LEU B 1 59 ? 0.554 33.406 3.705 1 38.97 59 LEU B CA 1
ATOM 3290 C C . LEU B 1 59 ? 1.252 33.094 2.389 1 38.97 59 LEU B C 1
ATOM 3292 O O . LEU B 1 59 ? 2.416 32.688 2.383 1 38.97 59 LEU B O 1
ATOM 3296 N N . SER B 1 60 ? 0.513 33.406 1.331 1 39.75 60 SER B N 1
ATOM 3297 C CA . SER B 1 60 ? 1.106 33.281 0.003 1 39.75 60 SER B CA 1
ATOM 3298 C C . SER B 1 60 ? 2.285 34.25 -0.156 1 39.75 60 SER B C 1
ATOM 3300 O O . SER B 1 60 ? 3.332 33.875 -0.685 1 39.75 60 SER B O 1
ATOM 3302 N N . HIS B 1 61 ? 2.006 35.406 0.351 1 38.81 61 HIS B N 1
ATOM 3303 C CA . HIS B 1 61 ? 3.076 36.375 0.306 1 38.81 61 HIS B CA 1
ATOM 3304 C C . HIS B 1 61 ? 4.27 35.938 1.15 1 38.81 61 HIS B C 1
ATOM 3306 O O . HIS B 1 61 ? 5.418 36.094 0.736 1 38.81 61 HIS B O 1
ATOM 3312 N N . ILE B 1 62 ? 3.955 35.406 2.217 1 39.66 62 ILE B N 1
ATOM 3313 C CA . ILE B 1 62 ? 5.02 34.938 3.107 1 39.66 62 ILE B CA 1
ATOM 3314 C C . ILE B 1 62 ? 5.758 33.781 2.475 1 39.66 62 ILE B C 1
ATOM 3316 O O . ILE B 1 62 ? 6.988 33.719 2.488 1 39.66 62 ILE B O 1
ATOM 3320 N N . PHE B 1 63 ? 5.07 32.969 1.932 1 41.91 63 PHE B N 1
ATOM 3321 C CA . PHE B 1 63 ? 5.652 31.812 1.266 1 41.91 63 PHE B CA 1
ATOM 3322 C C . PHE B 1 63 ? 6.547 32.25 0.109 1 41.91 63 PHE B C 1
ATOM 3324 O O . PHE B 1 63 ? 7.695 31.797 0.009 1 41.91 63 PHE B O 1
ATOM 3331 N N . TRP B 1 64 ? 5.992 33.188 -0.647 1 45.22 64 TRP B N 1
ATOM 3332 C CA . TRP B 1 64 ? 6.746 33.625 -1.812 1 45.22 64 TRP B CA 1
A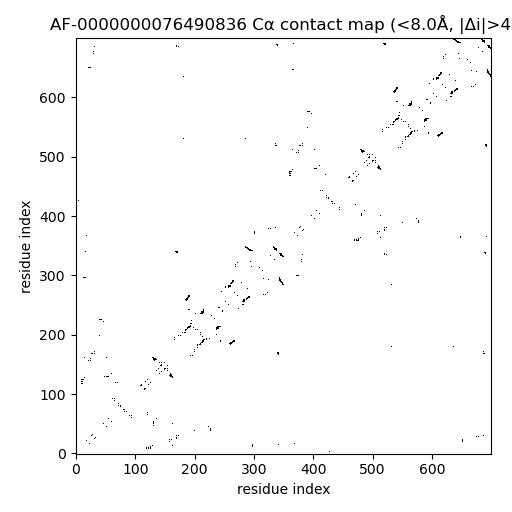TOM 3333 C C . TRP B 1 64 ? 8 34.375 -1.391 1 45.22 64 TRP B C 1
ATOM 3335 O O . TRP B 1 64 ? 9.039 34.281 -2.047 1 45.22 64 TRP B O 1
ATOM 3345 N N . ASN B 1 65 ? 7.75 34.906 -0.315 1 40.31 65 ASN B N 1
ATOM 3346 C CA . ASN B 1 65 ? 8.891 35.656 0.219 1 40.31 65 ASN B CA 1
ATOM 3347 C C . ASN B 1 65 ? 9.977 34.688 0.734 1 40.31 65 ASN B C 1
ATOM 3349 O O . ASN B 1 65 ? 11.164 34.938 0.527 1 40.31 65 ASN B O 1
ATOM 3353 N N . CYS B 1 66 ? 9.508 33.625 1.146 1 40.88 66 CYS B N 1
ATOM 3354 C CA . CYS B 1 66 ? 10.445 32.656 1.668 1 40.88 66 CYS B CA 1
ATOM 3355 C C . CYS B 1 66 ? 11.156 31.922 0.533 1 40.88 66 CYS B C 1
ATOM 3357 O O . CYS B 1 66 ? 12.367 31.703 0.596 1 40.88 66 CYS B O 1
ATOM 3359 N N . VAL B 1 67 ? 10.422 31.625 -0.441 1 43.88 67 VAL B N 1
ATOM 3360 C CA . VAL B 1 67 ? 11 30.984 -1.618 1 43.88 67 VAL B CA 1
ATOM 3361 C C . VAL B 1 67 ? 12.023 31.922 -2.264 1 43.88 67 VAL B C 1
ATOM 3363 O O . VAL B 1 67 ? 13.125 31.484 -2.623 1 43.88 67 VAL B O 1
ATOM 3366 N N . ALA B 1 68 ? 11.562 33.156 -2.346 1 41.41 68 ALA B N 1
ATOM 3367 C CA . ALA B 1 68 ? 12.453 34.156 -2.938 1 41.41 68 ALA B CA 1
ATOM 3368 C C . ALA B 1 68 ? 13.742 34.281 -2.129 1 41.41 68 ALA B C 1
ATOM 3370 O O . ALA B 1 68 ? 14.836 34.375 -2.697 1 41.41 68 ALA B O 1
ATOM 3371 N N . LEU B 1 69 ? 13.539 34.188 -0.958 1 41.19 69 LEU B N 1
ATOM 3372 C CA . LEU B 1 69 ? 14.703 34.344 -0.096 1 41.19 69 LEU B CA 1
ATOM 3373 C C . LEU B 1 69 ? 15.609 33.125 -0.172 1 41.19 69 LEU B C 1
ATOM 3375 O O . LEU B 1 69 ? 16.844 33.281 -0.214 1 41.19 69 LEU B O 1
ATOM 3379 N N . THR B 1 70 ? 14.961 31.953 -0.19 1 41.25 70 THR B N 1
ATOM 3380 C CA . THR B 1 70 ? 15.742 30.734 -0.309 1 41.25 70 THR B CA 1
ATOM 3381 C C . THR B 1 70 ? 16.516 30.703 -1.623 1 41.25 70 THR B C 1
ATOM 3383 O O . THR B 1 70 ? 17.688 30.328 -1.649 1 41.25 70 THR B O 1
ATOM 3386 N N . LEU B 1 71 ? 15.789 31.094 -2.555 1 42.06 71 LEU B N 1
ATOM 3387 C CA . LEU B 1 71 ? 16.438 31.141 -3.861 1 42.06 71 LEU B CA 1
ATOM 3388 C C . LEU B 1 71 ? 17.562 32.156 -3.867 1 42.06 71 LEU B C 1
ATOM 3390 O O . LEU B 1 71 ? 18.625 31.922 -4.445 1 42.06 71 LEU B O 1
ATOM 3394 N N . ALA B 1 72 ? 17.266 33.219 -3.176 1 41.5 72 ALA B N 1
ATOM 3395 C CA . ALA B 1 72 ? 18.297 34.25 -3.088 1 41.5 72 ALA B CA 1
ATOM 3396 C C . ALA B 1 72 ? 19.516 33.75 -2.34 1 41.5 72 ALA B C 1
ATOM 3398 O O . ALA B 1 72 ? 20.656 34 -2.748 1 41.5 72 ALA B O 1
ATOM 3399 N N . GLN B 1 73 ? 19.203 33 -1.375 1 39.16 73 GLN B N 1
ATOM 3400 C CA . GLN B 1 73 ? 20.312 32.469 -0.579 1 39.16 73 GLN B CA 1
ATOM 3401 C C . GLN B 1 73 ? 21.078 31.391 -1.342 1 39.16 73 GLN B C 1
ATOM 3403 O O . GLN B 1 73 ? 22.312 31.344 -1.294 1 39.16 73 GLN B O 1
ATOM 3408 N N . LEU B 1 74 ? 20.297 30.547 -1.899 1 39.12 74 LEU B N 1
ATOM 3409 C CA . LEU B 1 74 ? 20.938 29.531 -2.736 1 39.12 74 LEU B CA 1
ATOM 3410 C C . LEU B 1 74 ? 21.781 30.172 -3.822 1 39.12 74 LEU B C 1
ATOM 3412 O O . LEU B 1 74 ? 22.891 29.703 -4.109 1 39.12 74 LEU B O 1
ATOM 3416 N N . TRP B 1 75 ? 21.172 31.203 -4.332 1 37.91 75 TRP B N 1
ATOM 3417 C CA . TRP B 1 75 ? 21.922 31.922 -5.352 1 37.91 75 TRP B CA 1
ATOM 3418 C C . TRP B 1 75 ? 23.219 32.5 -4.77 1 37.91 75 TRP B C 1
ATOM 3420 O O . TRP B 1 75 ? 24.266 32.469 -5.406 1 37.91 75 TRP B O 1
ATOM 3430 N N . LYS B 1 76 ? 23.047 33.031 -3.621 1 42.69 76 LYS B N 1
ATOM 3431 C CA . LYS B 1 76 ? 24.234 33.594 -2.996 1 42.69 76 LYS B CA 1
ATOM 3432 C C . LYS B 1 76 ? 25.297 32.531 -2.77 1 42.69 76 LYS B C 1
ATOM 3434 O O . LYS B 1 76 ? 26.5 32.812 -2.912 1 42.69 76 LYS B O 1
ATOM 3439 N N . SER B 1 77 ? 24.828 31.406 -2.463 1 37.09 77 SER B N 1
ATOM 3440 C CA . SER B 1 77 ? 25.797 30.344 -2.178 1 37.09 77 SER B CA 1
ATOM 3441 C C . SER B 1 77 ? 26.484 29.859 -3.453 1 37.09 77 SER B C 1
ATOM 3443 O O . SER B 1 77 ? 27.578 29.297 -3.402 1 37.09 77 SER B O 1
ATOM 3445 N N . LEU B 1 78 ? 25.75 29.969 -4.582 1 38.22 78 LEU B N 1
ATOM 3446 C CA . LEU B 1 78 ? 26.328 29.562 -5.863 1 38.22 78 LEU B CA 1
ATOM 3447 C C . LEU B 1 78 ? 27.281 30.625 -6.398 1 38.22 78 LEU B C 1
ATOM 3449 O O . LEU B 1 78 ? 27.906 30.422 -7.438 1 38.22 78 LEU B O 1
ATOM 3453 N N . ASN B 1 79 ? 27.844 31.391 -5.492 1 37.94 79 ASN B N 1
ATOM 3454 C CA . ASN B 1 79 ? 28.766 32.469 -5.848 1 37.94 79 ASN B CA 1
ATOM 3455 C C . ASN B 1 79 ? 28.406 33.0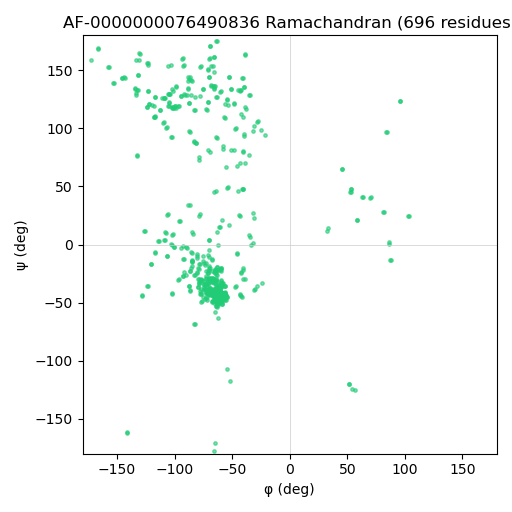94 -7.195 1 37.94 79 ASN B C 1
ATOM 3457 O O . ASN B 1 79 ? 29.297 33.406 -7.984 1 37.94 79 ASN B O 1
ATOM 3461 N N . VAL B 1 80 ? 27.359 32.875 -7.77 1 34.44 80 VAL B N 1
ATOM 3462 C CA . VAL B 1 80 ? 26.969 33.625 -8.969 1 34.44 80 VAL B CA 1
ATOM 3463 C C . VAL B 1 80 ? 26.266 34.938 -8.57 1 34.44 80 VAL B C 1
ATOM 3465 O O . VAL B 1 80 ? 25.688 35.031 -7.488 1 34.44 80 VAL B O 1
ATOM 3468 N N . PRO B 1 81 ? 26.781 36.062 -9.172 1 35.62 81 PRO B N 1
ATOM 3469 C CA . PRO B 1 81 ? 26.141 37.344 -8.852 1 35.62 81 PRO B CA 1
ATOM 3470 C C . PRO B 1 81 ? 24.625 37.219 -8.734 1 35.62 81 PRO B C 1
ATOM 3472 O O . PRO B 1 81 ? 24 36.406 -9.43 1 35.62 81 PRO B O 1
ATOM 3475 N N . PRO B 1 82 ? 24.188 37.531 -7.512 1 36.66 82 PRO B N 1
ATOM 3476 C CA . PRO B 1 82 ? 22.734 37.438 -7.336 1 36.66 82 PRO B CA 1
ATOM 3477 C C . PRO B 1 82 ? 21.953 37.969 -8.531 1 36.66 82 PRO B C 1
ATOM 3479 O O . PRO B 1 82 ? 22.375 38.938 -9.156 1 36.66 82 PRO B O 1
ATOM 3482 N N . PRO B 1 83 ? 21.344 37.219 -9.25 1 32.06 83 PRO B N 1
ATOM 3483 C CA . PRO B 1 83 ? 20.594 38 -10.242 1 32.06 83 PRO B CA 1
ATOM 3484 C C . PRO B 1 83 ? 19.953 39.25 -9.656 1 32.06 83 PRO B C 1
ATOM 3486 O O . PRO B 1 83 ? 19.781 39.344 -8.438 1 32.06 83 PRO B O 1
ATOM 3489 N N . ASP B 1 84 ? 19.891 40.375 -10.352 1 30.34 84 ASP B N 1
ATOM 3490 C CA . ASP B 1 84 ? 19.281 41.656 -9.969 1 30.34 84 ASP B CA 1
ATOM 3491 C C . ASP B 1 84 ? 18.016 41.438 -9.133 1 30.34 84 ASP B C 1
ATOM 3493 O O . ASP B 1 84 ? 17.203 42.344 -8.969 1 30.34 84 ASP B O 1
ATOM 3497 N N . PHE B 1 85 ? 17.734 40.312 -8.75 1 31.48 85 PHE B N 1
ATOM 3498 C CA . PHE B 1 85 ? 16.547 40.125 -7.922 1 31.48 85 PHE B CA 1
ATOM 3499 C C . PHE B 1 85 ? 16.719 40.844 -6.586 1 31.48 85 PHE B C 1
ATOM 3501 O O . PHE B 1 85 ? 15.734 41.031 -5.855 1 31.48 85 PHE B O 1
ATOM 3508 N N . TYR B 1 86 ? 17.844 41.125 -6.113 1 30.75 86 TYR B N 1
ATOM 3509 C CA . TYR B 1 86 ? 18.109 41.875 -4.898 1 30.75 86 TYR B CA 1
ATOM 3510 C C . TYR B 1 86 ? 17.594 43.312 -5.023 1 30.75 86 TYR B C 1
ATOM 3512 O O . TYR B 1 86 ? 17.375 44 -4.016 1 30.75 86 TYR B O 1
ATOM 3520 N N . GLN B 1 87 ? 17.75 43.938 -6.168 1 31.12 87 GLN B N 1
ATOM 3521 C CA . GLN B 1 87 ? 17.25 45.281 -6.273 1 31.12 87 GLN B CA 1
ATOM 3522 C C . GLN B 1 87 ? 15.734 45.344 -6.141 1 31.12 87 GLN B C 1
ATOM 3524 O O . GLN B 1 87 ? 15.141 46.438 -6.109 1 31.12 87 GLN B O 1
ATOM 3529 N N . LEU B 1 88 ? 14.984 44.281 -6.434 1 29.98 88 LEU B N 1
ATOM 3530 C CA . LEU B 1 88 ? 13.555 44.438 -6.227 1 29.98 88 LEU B CA 1
ATOM 3531 C C . LEU B 1 88 ? 13.219 44.469 -4.738 1 29.98 88 LEU B C 1
ATOM 3533 O O . LEU B 1 88 ? 13.844 43.75 -3.949 1 29.98 88 LEU B O 1
ATOM 3537 N N . ASP B 1 89 ? 12.703 45.562 -4.234 1 30.92 89 ASP B N 1
ATOM 3538 C CA . ASP B 1 89 ? 12.102 45.906 -2.947 1 30.92 89 ASP B CA 1
ATOM 3539 C C . ASP B 1 89 ? 11.375 44.688 -2.355 1 30.92 89 ASP B C 1
ATOM 3541 O O . ASP B 1 89 ? 10.148 44.594 -2.406 1 30.92 89 ASP B O 1
ATOM 3545 N N . VAL B 1 90 ? 11.773 43.594 -2.676 1 32.88 90 VAL B N 1
ATOM 3546 C CA . VAL B 1 90 ? 11.133 42.375 -2.191 1 32.88 90 VAL B CA 1
ATOM 3547 C C . VAL B 1 90 ? 11.133 42.375 -0.664 1 32.88 90 VAL B C 1
ATOM 3549 O O . VAL B 1 90 ? 10.148 42 -0.037 1 32.88 90 VAL B O 1
ATOM 3552 N N . LYS B 1 91 ? 12.148 42.875 -0.087 1 33.81 91 LYS B N 1
ATOM 3553 C CA . LYS B 1 91 ? 12.117 43.062 1.361 1 33.81 91 LYS B CA 1
ATOM 3554 C C . LYS B 1 91 ? 11.016 44.031 1.774 1 33.81 91 LYS B C 1
ATOM 3556 O O . LYS B 1 91 ? 10.25 43.75 2.701 1 33.81 91 LYS B O 1
ATOM 3561 N N . GLU B 1 92 ? 10.992 45.188 1.175 1 35.25 92 GLU B N 1
ATOM 3562 C CA . GLU B 1 92 ? 9.992 46.188 1.507 1 35.25 92 GLU B CA 1
ATOM 3563 C C . GLU B 1 92 ? 8.586 45.719 1.166 1 35.25 92 GLU B C 1
ATOM 3565 O O . GLU B 1 92 ? 7.648 45.938 1.933 1 35.25 92 GLU B O 1
ATOM 3570 N N . ARG B 1 93 ? 8.422 45.031 0.085 1 32.88 93 ARG B N 1
ATOM 3571 C CA . ARG B 1 93 ? 7.094 44.531 -0.272 1 32.88 93 ARG B CA 1
ATOM 3572 C C . ARG B 1 93 ? 6.695 43.344 0.6 1 32.88 93 ARG B C 1
ATOM 3574 O O . ARG B 1 93 ? 5.539 43.25 1.009 1 32.88 93 ARG B O 1
ATOM 3581 N N . ILE B 1 94 ? 7.637 42.531 0.969 1 35.03 94 ILE B N 1
ATOM 3582 C CA . ILE B 1 94 ? 7.367 41.469 1.938 1 35.03 94 ILE B CA 1
ATOM 3583 C C . ILE B 1 94 ? 7.051 42.094 3.299 1 35.03 94 ILE B C 1
ATOM 3585 O O . ILE B 1 94 ? 6.09 41.688 3.961 1 35.03 94 ILE B O 1
ATOM 3589 N N . PHE B 1 95 ? 7.863 42.969 3.682 1 35.09 95 PHE B N 1
ATOM 3590 C CA . PHE B 1 95 ? 7.66 43.594 4.984 1 35.09 95 PHE B CA 1
ATOM 3591 C C . PHE B 1 95 ? 6.363 44.406 5 1 35.09 95 PHE B C 1
ATOM 3593 O O . PHE B 1 95 ? 5.691 44.5 6.031 1 35.09 95 PHE B O 1
ATOM 3600 N N . LYS B 1 96 ? 6.152 45.125 3.947 1 34.66 96 LYS B N 1
ATOM 3601 C CA . LYS B 1 96 ? 4.949 45.938 3.977 1 34.66 96 LYS B CA 1
ATOM 3602 C C . LYS B 1 96 ? 3.693 45.094 4.074 1 34.66 96 LYS B C 1
ATOM 3604 O O . LYS B 1 96 ? 2.705 45.5 4.691 1 34.66 96 LYS B O 1
ATOM 3609 N N . ASN B 1 97 ? 3.701 44 3.367 1 30.88 97 ASN B N 1
ATOM 3610 C CA . ASN B 1 97 ? 2.457 43.25 3.379 1 30.88 97 ASN B CA 1
ATOM 3611 C C . ASN B 1 97 ? 2.447 42.188 4.496 1 30.88 97 ASN B C 1
ATOM 3613 O O . ASN B 1 97 ? 1.442 41.531 4.707 1 30.88 97 ASN B O 1
ATOM 3617 N N . ILE B 1 98 ? 3.625 41.719 4.973 1 31.5 98 ILE B N 1
ATOM 3618 C CA . ILE B 1 98 ? 3.58 40.906 6.176 1 31.5 98 ILE B CA 1
ATOM 3619 C C . ILE B 1 98 ? 3.238 41.781 7.383 1 31.5 98 ILE B C 1
ATOM 3621 O O . ILE B 1 98 ? 4.031 42.625 7.781 1 31.5 98 ILE B O 1
ATOM 3625 N N . ARG B 1 99 ? 2.123 42.031 7.539 1 28 99 ARG B N 1
ATOM 3626 C CA . ARG B 1 99 ? 1.747 42.531 8.859 1 28 99 ARG B CA 1
ATOM 3627 C C . ARG B 1 99 ? 2.203 41.562 9.953 1 28 99 ARG B C 1
ATOM 3629 O O . ARG B 1 99 ? 1.514 40.594 10.258 1 28 99 ARG B O 1
ATOM 3636 N N . PHE B 1 100 ? 3.473 41.125 9.922 1 29.12 100 PHE B N 1
ATOM 3637 C CA . PHE B 1 100 ? 3.863 40.438 11.148 1 29.12 100 PHE B CA 1
ATOM 3638 C C . PHE B 1 100 ? 3.473 41.25 12.375 1 29.12 100 PHE B C 1
ATOM 3640 O O . PHE B 1 100 ? 3.492 42.5 12.328 1 29.12 100 PHE B O 1
ATOM 3647 N N . PRO B 1 101 ? 2.65 40.719 13.273 1 28.02 101 PRO B N 1
ATOM 3648 C CA . PRO B 1 101 ? 2.621 41.625 14.422 1 28.02 101 PRO B CA 1
ATOM 3649 C C . PRO B 1 101 ? 3.992 42.219 14.742 1 28.02 101 PRO B C 1
ATOM 3651 O O . PRO B 1 101 ? 5.016 41.656 14.312 1 28.02 101 PRO B O 1
ATOM 3654 N N . SER B 1 102 ? 4.148 43.281 15.516 1 27.84 102 SER B N 1
ATOM 3655 C CA . SER B 1 102 ? 5.168 44.188 16 1 27.84 102 SER B CA 1
ATOM 3656 C C . SER B 1 102 ? 6.406 43.438 16.484 1 27.84 102 SER B C 1
ATOM 3658 O O . SER B 1 102 ? 7.289 44.031 17.109 1 27.84 102 SER B O 1
ATOM 3660 N N . HIS B 1 103 ? 6.465 42.062 16.609 1 26.16 103 HIS B N 1
ATOM 3661 C CA . HIS B 1 103 ? 7.699 41.781 17.344 1 26.16 103 HIS B CA 1
ATOM 3662 C C . HIS B 1 103 ? 8.906 41.812 16.406 1 26.16 103 HIS B C 1
ATOM 3664 O O . HIS B 1 103 ? 9.07 40.906 15.578 1 26.16 103 HIS B O 1
ATOM 3670 N N . PRO B 1 104 ? 9.586 42.938 16.125 1 31.44 104 PRO B N 1
ATOM 3671 C CA . PRO B 1 104 ? 10.758 43.344 15.336 1 31.44 104 PRO B CA 1
ATOM 3672 C C . PRO B 1 104 ? 11.922 42.344 15.453 1 31.44 104 PRO B C 1
ATOM 3674 O O . PRO B 1 104 ? 12.609 42.094 14.469 1 31.44 104 PRO B O 1
ATOM 3677 N N . PRO B 1 105 ? 12.227 41.875 16.719 1 30.42 105 PRO B N 1
ATOM 3678 C CA . PRO B 1 105 ? 13.516 41.219 16.938 1 30.42 105 PRO B CA 1
ATOM 3679 C C . PRO B 1 105 ? 13.602 39.844 16.281 1 30.42 105 PRO B C 1
ATOM 3681 O O . PRO B 1 105 ? 14.703 39.375 15.969 1 30.42 105 PRO B O 1
ATOM 3684 N N . LEU B 1 106 ? 12.445 39.25 16.078 1 31.42 106 LEU B N 1
ATOM 3685 C CA . LEU B 1 106 ? 12.57 37.875 15.586 1 31.42 106 LEU B CA 1
ATOM 3686 C C . LEU B 1 106 ? 13.047 37.875 14.133 1 31.42 106 LEU B C 1
ATOM 3688 O O . LEU B 1 106 ? 13.859 37.031 13.75 1 31.42 106 LEU B O 1
ATOM 3692 N N . LEU B 1 107 ? 12.617 38.875 13.391 1 32.53 107 LEU B N 1
ATOM 3693 C CA . LEU B 1 107 ? 13.016 38.875 11.992 1 32.53 107 LEU B CA 1
ATOM 3694 C C . LEU B 1 107 ? 14.5 39.188 11.852 1 32.53 107 LEU B C 1
ATOM 3696 O O . LEU B 1 107 ? 15.195 38.594 11.023 1 32.53 107 LEU B O 1
ATOM 3700 N N . ASP B 1 108 ? 14.977 40.156 12.641 1 32.34 108 ASP B N 1
ATOM 3701 C CA . ASP B 1 108 ? 16.391 40.5 12.609 1 32.34 108 ASP B CA 1
ATOM 3702 C C . ASP B 1 108 ? 17.266 39.312 12.977 1 32.34 108 ASP B C 1
ATOM 3704 O O . ASP B 1 108 ? 18.328 39.094 12.383 1 32.34 108 ASP B O 1
ATOM 3708 N N . THR B 1 109 ? 16.828 38.531 14 1 29.72 109 THR B N 1
ATOM 3709 C CA . THR B 1 109 ? 17.594 37.375 14.422 1 29.72 109 THR B CA 1
ATOM 3710 C C . THR B 1 109 ? 17.562 36.281 13.359 1 29.72 109 THR B C 1
ATOM 3712 O O . THR B 1 109 ? 18.562 35.625 13.094 1 29.72 109 THR B O 1
ATOM 3715 N N . ILE B 1 110 ? 16.438 36.125 12.711 1 36.34 110 ILE B N 1
ATOM 3716 C CA . ILE B 1 110 ? 16.344 35.062 11.695 1 36.34 110 ILE B CA 1
ATOM 3717 C C . ILE B 1 110 ? 17.266 35.406 10.531 1 36.34 110 ILE B C 1
ATOM 3719 O O . ILE B 1 110 ? 17.969 34.531 10 1 36.34 110 ILE B O 1
ATOM 3723 N N . PHE B 1 111 ? 17.328 36.656 10.18 1 34.59 111 PHE B N 1
ATOM 3724 C CA . PHE B 1 111 ? 18.172 37.062 9.062 1 34.59 111 PHE B CA 1
ATOM 3725 C C . PHE B 1 111 ? 19.641 37.094 9.461 1 34.59 111 PHE B C 1
ATOM 3727 O O . PHE B 1 111 ? 20.516 37.094 8.594 1 34.59 111 PHE B O 1
ATOM 3734 N N . SER B 1 112 ? 19.938 37.375 10.719 1 31.56 112 SER B N 1
ATOM 3735 C CA . SER B 1 112 ? 21.344 37.469 11.125 1 31.56 112 SER B CA 1
ATOM 3736 C C . SER B 1 112 ? 21.938 36.062 11.32 1 31.56 112 SER B C 1
ATOM 3738 O O . SER B 1 112 ? 23.172 35.938 11.383 1 31.56 112 SER B O 1
ATOM 3740 N N . TRP B 1 113 ? 21.156 35 11.781 1 28.42 113 TRP B N 1
ATOM 3741 C CA . TRP B 1 113 ? 21.734 33.688 11.953 1 28.42 113 TRP B CA 1
ATOM 3742 C C . TRP B 1 113 ? 21.266 32.75 10.867 1 28.42 113 TRP B C 1
ATOM 3744 O O . TRP B 1 113 ? 20.078 32.406 10.789 1 28.42 113 TRP B O 1
ATOM 3754 N N . PRO B 1 114 ? 22.109 32.469 9.789 1 32.22 114 PRO B N 1
ATOM 3755 C CA . PRO B 1 114 ? 21.859 31.562 8.664 1 32.22 114 PRO B CA 1
ATOM 3756 C C . PRO B 1 114 ? 21.172 30.281 9.094 1 32.22 114 PRO B C 1
ATOM 3758 O O . PRO B 1 114 ? 20.297 29.781 8.367 1 32.22 114 PRO B O 1
ATOM 3761 N N . SER B 1 115 ? 21.469 29.906 10.328 1 30.95 115 SER B N 1
ATOM 3762 C CA . SER B 1 115 ? 20.906 28.672 10.836 1 30.95 115 SER B CA 1
ATOM 3763 C C . SER B 1 115 ? 19.406 28.797 11.094 1 30.95 115 SER B C 1
ATOM 3765 O O . SER B 1 115 ? 18.656 27.844 10.867 1 30.95 115 SER B O 1
ATOM 3767 N N . LEU B 1 116 ? 19 29.953 11.586 1 33.88 116 LEU B N 1
ATOM 3768 C CA . LEU B 1 116 ? 17.594 30.125 11.922 1 33.88 116 LEU B CA 1
ATOM 3769 C C . LEU B 1 116 ? 16.75 30.25 10.656 1 33.88 116 LEU B C 1
ATOM 3771 O O . LEU B 1 116 ? 15.609 29.75 10.609 1 33.88 116 LEU B O 1
ATOM 3775 N N . PHE B 1 117 ? 17.375 30.891 9.633 1 35.94 117 PHE B N 1
ATOM 3776 C CA . PHE B 1 117 ? 16.703 30.984 8.344 1 35.94 117 PHE B CA 1
ATOM 3777 C C . PHE B 1 117 ? 16.453 29.609 7.754 1 35.94 117 PHE B C 1
ATOM 3779 O O . PHE B 1 117 ? 15.344 29.297 7.312 1 35.94 117 PHE B O 1
ATOM 3786 N N . VAL B 1 118 ? 17.469 28.812 7.789 1 33.75 118 VAL B N 1
ATOM 3787 C CA . VAL B 1 118 ? 17.375 27.422 7.328 1 33.75 118 VAL B CA 1
ATOM 3788 C C . VAL B 1 118 ? 16.328 26.672 8.156 1 33.75 118 VAL B C 1
ATOM 3790 O O . VAL B 1 118 ? 15.516 25.922 7.605 1 33.75 118 VAL B O 1
ATOM 3793 N N . ALA B 1 119 ? 16.297 27.094 9.383 1 33.5 119 ALA B N 1
ATOM 3794 C CA . ALA B 1 119 ? 15.328 26.438 10.25 1 33.5 119 ALA B CA 1
ATOM 3795 C C . ALA B 1 119 ? 13.914 26.906 9.93 1 33.5 119 ALA B C 1
ATOM 3797 O O . ALA B 1 119 ? 12.984 26.094 9.914 1 33.5 119 ALA B O 1
ATOM 3798 N N . ALA B 1 120 ? 13.742 28.172 9.633 1 35.56 120 ALA B N 1
ATOM 3799 C CA . ALA B 1 120 ? 12.414 28.688 9.312 1 35.56 120 ALA B CA 1
ATOM 3800 C C . ALA B 1 120 ? 11.922 28.141 7.973 1 35.56 120 ALA B C 1
ATOM 3802 O O . ALA B 1 120 ? 10.766 27.734 7.848 1 35.56 120 ALA B O 1
ATOM 3803 N N . VAL B 1 121 ? 12.883 28.125 6.98 1 37.62 121 VAL B N 1
ATOM 3804 C CA . VAL B 1 121 ? 12.555 27.516 5.691 1 37.62 121 VAL B CA 1
ATOM 3805 C C . VAL B 1 121 ? 12.242 26.031 5.879 1 37.62 121 VAL B C 1
ATOM 3807 O O . VAL B 1 121 ? 11.289 25.516 5.297 1 37.62 121 VAL B O 1
ATOM 3810 N N . TYR B 1 122 ? 13.102 25.469 6.688 1 33.16 122 TYR B N 1
ATOM 3811 C CA . TYR B 1 122 ? 12.898 24.078 7.047 1 33.16 122 TYR B CA 1
ATOM 3812 C C . TYR B 1 122 ? 11.57 23.891 7.777 1 33.16 122 TYR B C 1
ATOM 3814 O O . TYR B 1 122 ? 10.82 22.953 7.488 1 33.16 122 TYR B O 1
ATOM 3822 N N . GLU B 1 123 ? 11.344 24.844 8.82 1 32.97 123 GLU B N 1
ATOM 3823 C CA . GLU B 1 123 ? 10.078 24.75 9.531 1 32.97 123 GLU B CA 1
ATOM 3824 C C . GLU B 1 123 ? 8.898 25.078 8.617 1 32.97 123 GLU B C 1
ATOM 3826 O O . GLU B 1 123 ? 7.855 24.422 8.688 1 32.97 123 GLU B O 1
ATOM 3831 N N . ILE B 1 124 ? 9.07 26.125 7.953 1 34.81 124 ILE B N 1
ATOM 3832 C CA . ILE B 1 124 ? 8.023 26.438 6.984 1 34.81 124 ILE B CA 1
ATOM 3833 C C . ILE B 1 124 ? 7.875 25.266 6 1 34.81 124 ILE B C 1
ATOM 3835 O O . ILE B 1 124 ? 6.758 24.906 5.633 1 34.81 124 ILE B O 1
ATOM 3839 N N . TRP B 1 125 ? 9.07 24.766 5.566 1 32.88 125 TRP B N 1
ATOM 3840 C CA . TRP B 1 125 ? 9.07 23.531 4.781 1 32.88 125 TRP B CA 1
ATOM 3841 C C . TRP B 1 125 ? 8.461 22.375 5.574 1 32.88 125 TRP B C 1
ATOM 3843 O O . TRP B 1 125 ? 7.684 21.594 5.039 1 32.88 125 TRP B O 1
ATOM 3853 N N . HIS B 1 126 ? 8.906 22.266 6.766 1 30.31 126 HIS B N 1
ATOM 3854 C CA . HIS B 1 126 ? 8.43 21.219 7.66 1 30.31 126 HIS B CA 1
ATOM 3855 C C . HIS B 1 126 ? 7.012 21.516 8.148 1 30.31 126 HIS B C 1
ATOM 3857 O O . HIS B 1 126 ? 6.301 20.609 8.586 1 30.31 126 HIS B O 1
ATOM 3863 N N . MET B 1 127 ? 6.77 22.812 8.609 1 27.44 127 MET B N 1
ATOM 3864 C CA . MET B 1 127 ? 5.406 23.047 9.062 1 27.44 127 MET B CA 1
ATOM 3865 C C . MET B 1 127 ? 4.395 22.625 8.008 1 27.44 127 MET B C 1
ATOM 3867 O O . MET B 1 127 ? 3.436 21.906 8.305 1 27.44 127 MET B O 1
ATOM 3871 N N . ARG B 1 128 ? 3.566 23.734 7.5 1 28.47 128 ARG B N 1
ATOM 3872 C CA . ARG B 1 128 ? 2.184 23.5 7.094 1 28.47 128 ARG B CA 1
ATOM 3873 C C . ARG B 1 128 ? 2.121 22.578 5.883 1 28.47 128 ARG B C 1
ATOM 3875 O O . ARG B 1 128 ? 3.109 22.422 5.16 1 28.47 128 ARG B O 1
ATOM 3882 N N . ASN B 1 129 ? 0.608 22.516 5.289 1 28.33 129 ASN B N 1
ATOM 3883 C CA . ASN B 1 129 ? -0.528 21.969 4.559 1 28.33 129 ASN B CA 1
ATOM 3884 C C . ASN B 1 129 ? -0.263 21.922 3.055 1 28.33 129 ASN B C 1
ATOM 3886 O O . ASN B 1 129 ? 0.433 22.781 2.52 1 28.33 129 ASN B O 1
ATOM 3890 N N . TYR B 1 130 ? -0.626 20.844 2.518 1 28.69 130 TYR B N 1
ATOM 3891 C CA . TYR B 1 130 ? -0.993 20.5 1.146 1 28.69 130 TYR B CA 1
ATOM 3892 C C . TYR B 1 130 ? -1.476 21.734 0.391 1 28.69 130 TYR B C 1
ATOM 3894 O O . TYR B 1 130 ? -1.499 21.75 -0.842 1 28.69 130 TYR B O 1
ATOM 3902 N N . ILE B 1 131 ? -2.127 22.672 1.09 1 28.17 131 ILE B N 1
ATOM 3903 C CA . ILE B 1 131 ? -2.887 23.734 0.445 1 28.17 131 ILE B CA 1
ATOM 3904 C C . ILE B 1 131 ? -1.928 24.719 -0.232 1 28.17 131 ILE B C 1
ATOM 3906 O O . ILE B 1 131 ? -2.219 25.234 -1.315 1 28.17 131 ILE B O 1
ATOM 3910 N N . VAL B 1 132 ? -0.916 25.031 0.346 1 30.72 132 VAL B N 1
ATOM 3911 C CA . VAL B 1 132 ? -0.124 26.141 -0.177 1 30.72 132 VAL B CA 1
ATOM 3912 C C . VAL B 1 132 ? 0.641 25.688 -1.42 1 30.72 132 VAL B C 1
ATOM 3914 O O . VAL B 1 132 ? 1.039 26.516 -2.246 1 30.72 132 VAL B O 1
ATOM 3917 N N . TYR B 1 133 ? 0.65 24.438 -1.557 1 31.53 133 TYR B N 1
ATOM 3918 C CA . TYR B 1 133 ? 1.493 23.938 -2.635 1 31.53 133 TYR B CA 1
ATOM 3919 C C . TYR B 1 133 ? 0.826 24.141 -3.99 1 31.53 133 TYR B C 1
ATOM 3921 O O . TYR B 1 133 ? 1.476 24.562 -4.953 1 31.53 133 TYR B O 1
ATOM 3929 N N . SER B 1 134 ? -0.502 23.844 -3.969 1 31.12 134 SER B N 1
ATOM 3930 C CA . SER B 1 134 ? -1.215 24 -5.23 1 31.12 134 SER B CA 1
ATOM 3931 C C . SER B 1 134 ? -1.122 25.453 -5.73 1 31.12 134 SER B C 1
ATOM 3933 O O . SER B 1 134 ? -0.896 25.688 -6.918 1 31.12 134 SER B O 1
ATOM 3935 N N . GLN B 1 135 ? -1.371 26.25 -4.852 1 30.55 135 GLN B N 1
ATOM 3936 C CA . GLN B 1 135 ? -1.389 27.656 -5.242 1 30.55 135 GLN B CA 1
ATOM 3937 C C . GLN B 1 135 ? 0.016 28.141 -5.574 1 30.55 135 GLN B C 1
ATOM 3939 O O . GLN B 1 135 ? 0.19 28.984 -6.465 1 30.55 135 GLN B O 1
ATOM 3944 N N . MET B 1 136 ? 0.96 27.391 -5.066 1 33.84 136 MET B N 1
ATOM 3945 C CA . MET B 1 136 ? 2.324 27.797 -5.375 1 33.84 136 MET B CA 1
ATOM 3946 C C . MET B 1 136 ? 2.705 27.406 -6.797 1 33.84 136 MET B C 1
ATOM 3948 O O . MET B 1 136 ? 3.314 28.188 -7.523 1 33.84 136 MET B O 1
ATOM 3952 N N . GLN B 1 137 ? 2.275 26.219 -7.039 1 35.19 137 GLN B N 1
ATOM 3953 C CA . GLN B 1 137 ? 2.541 25.797 -8.406 1 35.19 137 GLN B CA 1
ATOM 3954 C C . GLN B 1 137 ? 1.874 26.719 -9.414 1 35.19 137 GLN B C 1
ATOM 3956 O O . GLN B 1 137 ? 2.484 27.109 -10.414 1 35.19 137 GLN B O 1
ATOM 3961 N N . TYR B 1 138 ? 0.598 26.906 -9.102 1 34.31 138 TYR B N 1
ATOM 3962 C CA . TYR B 1 138 ? -0.135 27.828 -9.977 1 34.31 138 TYR B CA 1
ATOM 3963 C C . TYR B 1 138 ? 0.549 29.188 -10.031 1 34.31 138 TYR B C 1
ATOM 3965 O O . TYR B 1 138 ? 0.732 29.75 -11.117 1 34.31 138 TYR B O 1
ATOM 3973 N N . ASN B 1 139 ? 0.974 29.625 -8.938 1 33.16 139 ASN B N 1
ATOM 3974 C CA . ASN B 1 139 ? 1.533 30.969 -8.922 1 33.16 139 ASN B CA 1
ATOM 3975 C C . ASN B 1 139 ? 2.963 30.984 -9.453 1 33.16 139 ASN B C 1
ATOM 3977 O O . ASN B 1 139 ? 3.357 31.922 -10.156 1 33.16 139 ASN B O 1
ATOM 3981 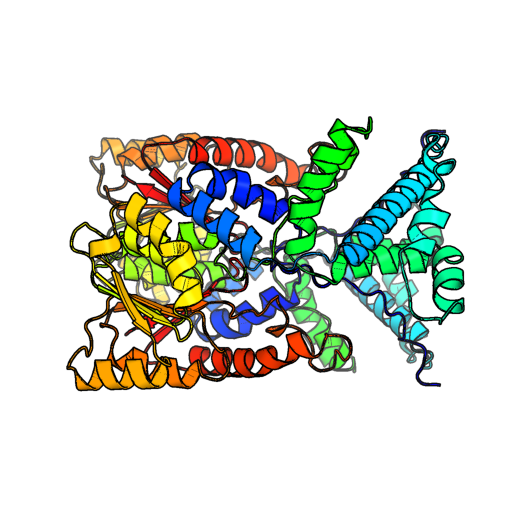N N . VAL B 1 140 ? 3.676 29.891 -9.109 1 36.34 140 VAL B N 1
ATOM 3982 C CA . VAL B 1 140 ? 5.004 29.844 -9.711 1 36.34 140 VAL B CA 1
ATOM 3983 C C . VAL B 1 140 ? 4.875 29.781 -11.234 1 36.34 140 VAL B C 1
ATOM 3985 O O . VAL B 1 140 ? 5.621 30.438 -11.953 1 36.34 140 VAL B O 1
ATOM 3988 N N . GLU B 1 141 ? 3.934 28.859 -11.57 1 36.47 141 GLU B N 1
ATOM 3989 C CA . GLU B 1 141 ? 3.664 28.844 -13 1 36.47 141 GLU B CA 1
ATOM 3990 C C . GLU B 1 141 ? 3.26 30.234 -13.5 1 36.47 141 GLU B C 1
ATOM 3992 O O . GLU B 1 141 ? 3.688 30.672 -14.57 1 36.47 141 GLU B O 1
ATOM 3997 N N . ARG B 1 142 ? 2.418 30.859 -12.742 1 33.69 142 ARG B N 1
ATOM 3998 C CA . ARG B 1 142 ? 1.994 32.188 -13.117 1 33.69 142 ARG B CA 1
ATOM 3999 C C . ARG B 1 142 ? 3.148 33.188 -13.008 1 33.69 142 ARG B C 1
ATOM 4001 O O . ARG B 1 142 ? 3.301 34.062 -13.852 1 33.69 142 ARG B O 1
ATOM 4008 N N . ILE B 1 143 ? 3.836 32.969 -11.883 1 33.28 143 ILE B N 1
ATOM 4009 C CA . ILE B 1 143 ? 4.984 33.875 -11.734 1 33.28 143 ILE B CA 1
ATOM 4010 C C . ILE B 1 143 ? 6.055 33.5 -12.766 1 33.28 143 ILE B C 1
ATOM 4012 O O . ILE B 1 143 ? 6.711 34.375 -13.328 1 33.28 143 ILE B O 1
ATOM 4016 N N . SER B 1 144 ? 6.238 32.188 -12.883 1 34.19 144 SER B N 1
ATOM 4017 C CA . SER B 1 144 ? 7.184 31.812 -13.93 1 34.19 144 SER B CA 1
ATOM 4018 C C . SER B 1 144 ? 6.773 32.375 -15.281 1 34.19 144 SER B C 1
ATOM 4020 O O . SER B 1 144 ? 7.625 32.812 -16.062 1 34.19 144 SER B O 1
ATOM 4022 N N . LYS B 1 145 ? 5.523 32.25 -15.523 1 37.31 145 LYS B N 1
ATOM 4023 C CA . LYS B 1 145 ? 5.078 32.875 -16.766 1 37.31 145 LYS B CA 1
ATOM 4024 C C . LYS B 1 145 ? 5.34 34.375 -16.75 1 37.31 145 LYS B C 1
ATOM 4026 O O . LYS B 1 145 ? 5.633 34.969 -17.797 1 37.31 145 LYS B O 1
ATOM 4031 N N . SER B 1 146 ? 4.977 34.938 -15.672 1 33.59 146 SER B N 1
ATOM 4032 C CA . SER B 1 146 ? 5.16 36.375 -15.719 1 33.59 146 SER B CA 1
ATOM 4033 C C . SER B 1 146 ? 6.625 36.75 -15.531 1 33.59 146 SER B C 1
ATOM 4035 O O . SER B 1 146 ? 7.078 37.781 -16.047 1 33.59 146 SER B O 1
ATOM 4037 N N . HIS B 1 147 ? 7.301 36.156 -14.414 1 33.19 147 HIS B N 1
ATOM 4038 C CA . HIS B 1 147 ? 8.695 36.562 -14.258 1 33.19 147 HIS B CA 1
ATOM 4039 C C . HIS B 1 147 ? 9.641 35.469 -14.773 1 33.19 147 HIS B C 1
ATOM 4041 O O . HIS B 1 147 ? 9.281 34.312 -14.812 1 33.19 147 HIS B O 1
ATOM 4047 N N . ALA B 1 148 ? 10.68 35.75 -15.57 1 31.34 148 ALA B N 1
ATOM 4048 C CA . ALA B 1 148 ? 11.734 34.938 -16.188 1 31.34 148 ALA B CA 1
ATOM 4049 C C . ALA B 1 148 ? 12.312 33.938 -15.203 1 31.34 148 ALA B C 1
ATOM 4051 O O . ALA B 1 148 ? 13.422 34.125 -14.688 1 31.34 148 ALA B O 1
ATOM 4052 N N . ALA B 1 149 ? 11.688 33.5 -14.211 1 34.56 149 ALA B N 1
ATOM 4053 C CA . ALA B 1 149 ? 12.281 32.531 -13.297 1 34.56 149 ALA B CA 1
ATOM 4054 C C . ALA B 1 149 ? 12.742 31.281 -14.047 1 34.56 149 ALA B C 1
ATOM 4056 O O . ALA B 1 149 ? 12.07 30.828 -14.984 1 34.56 149 ALA B O 1
ATOM 4057 N N . PRO B 1 150 ? 14.109 30.938 -13.969 1 32.88 150 PRO B N 1
ATOM 4058 C CA . PRO B 1 150 ? 14.578 29.781 -14.727 1 32.88 150 PRO B CA 1
ATOM 4059 C C . PRO B 1 150 ? 13.734 28.531 -14.469 1 32.88 150 PRO B C 1
ATOM 4061 O O . PRO B 1 150 ? 13.18 28.375 -13.375 1 32.88 150 PRO B O 1
ATOM 4064 N N . PRO B 1 151 ? 13.359 27.844 -15.477 1 35.88 151 PRO B N 1
ATOM 4065 C CA . PRO B 1 151 ? 12.594 26.594 -15.406 1 35.88 151 PRO B CA 1
ATOM 4066 C C . PRO B 1 151 ? 13.086 25.656 -14.297 1 35.88 151 PRO B C 1
ATOM 4068 O O . PRO B 1 151 ? 12.312 24.859 -13.773 1 35.88 151 PRO B O 1
ATOM 4071 N N . SER B 1 152 ? 14.312 25.859 -13.984 1 34.09 152 SER B N 1
ATOM 4072 C CA . SER B 1 152 ? 14.914 24.938 -13.023 1 34.09 152 SER B CA 1
ATOM 4073 C C . SER B 1 152 ? 14.32 25.141 -11.633 1 34.09 152 SER B C 1
ATOM 4075 O O . SER B 1 152 ? 14.25 24.188 -10.844 1 34.09 152 SER B O 1
ATOM 4077 N N . LEU B 1 153 ? 14.07 26.375 -11.297 1 34.41 153 LEU B N 1
ATOM 4078 C CA . LEU B 1 153 ? 13.5 26.656 -9.984 1 34.41 153 LEU B CA 1
ATOM 4079 C C . LEU B 1 153 ? 12.109 26.047 -9.852 1 34.41 153 LEU B C 1
ATOM 4081 O O . LEU B 1 153 ? 11.711 25.625 -8.766 1 34.41 153 LEU B O 1
ATOM 4085 N N . ILE B 1 154 ? 11.492 26 -11.023 1 35.06 154 ILE B N 1
ATOM 4086 C CA . ILE B 1 154 ? 10.148 25.438 -11.109 1 35.06 154 ILE B CA 1
ATOM 4087 C C . ILE B 1 154 ? 10.18 23.969 -10.719 1 35.06 154 ILE B C 1
ATOM 4089 O O . ILE B 1 154 ? 9.234 23.453 -10.109 1 35.06 154 ILE B O 1
ATOM 4093 N N . ARG B 1 155 ? 11.234 23.438 -11.094 1 33.44 155 ARG B N 1
ATOM 4094 C CA . ARG B 1 155 ? 11.344 22.016 -10.859 1 33.44 155 ARG B CA 1
ATOM 4095 C C . ARG B 1 155 ? 11.484 21.719 -9.367 1 33.44 155 ARG B C 1
ATOM 4097 O O . ARG B 1 155 ? 11.32 20.578 -8.938 1 33.44 155 ARG B O 1
ATOM 4104 N N . LEU B 1 156 ? 11.914 22.75 -8.734 1 32.53 156 LEU B N 1
ATOM 4105 C CA . LEU B 1 156 ? 12.18 22.516 -7.316 1 32.53 156 LEU B CA 1
ATOM 4106 C C . LEU B 1 156 ? 10.883 22.531 -6.516 1 32.53 156 LEU B C 1
ATOM 4108 O O . LEU B 1 156 ? 10.867 22.156 -5.34 1 32.53 156 LEU B O 1
ATOM 4112 N N . VAL B 1 157 ? 9.898 23.188 -7.191 1 31.89 157 VAL B N 1
ATOM 4113 C CA . VAL B 1 157 ? 8.656 23.266 -6.418 1 31.89 157 VAL B CA 1
ATOM 4114 C C . VAL B 1 157 ? 7.879 21.953 -6.543 1 31.89 157 VAL B C 1
ATOM 4116 O O . VAL B 1 157 ? 7.504 21.547 -7.648 1 31.89 157 VAL B O 1
ATOM 4119 N N . PRO B 1 158 ? 8.164 21.047 -5.723 1 33.59 158 PRO B N 1
ATOM 4120 C CA . PRO B 1 158 ? 7.371 19.828 -5.875 1 33.59 158 PRO B CA 1
ATOM 4121 C C . PRO B 1 158 ? 5.895 20.109 -6.133 1 33.59 158 PRO B C 1
ATOM 4123 O O . PRO B 1 158 ? 5.391 21.172 -5.746 1 33.59 158 PRO B O 1
ATOM 4126 N N . PRO B 1 159 ? 5.305 19.547 -7.008 1 32.62 159 PRO B N 1
ATOM 4127 C CA . PRO B 1 159 ? 3.879 19.703 -7.297 1 32.62 159 PRO B CA 1
ATOM 4128 C C . PRO B 1 159 ? 3.025 19.781 -6.031 1 32.62 159 PRO B C 1
ATOM 4130 O O . PRO B 1 159 ? 3.42 19.266 -4.984 1 32.62 159 PRO B O 1
ATOM 4133 N N . PRO B 1 160 ? 2.045 20.734 -5.965 1 31.59 160 PRO B N 1
ATOM 4134 C CA . PRO B 1 160 ? 1.087 20.875 -4.863 1 31.59 160 PRO B CA 1
ATOM 4135 C C . PRO B 1 160 ? 0.565 19.516 -4.367 1 31.59 160 PRO B C 1
ATOM 4137 O O . PRO B 1 160 ? 0.044 18.734 -5.152 1 31.59 160 PRO B O 1
ATOM 4140 N N . ILE B 1 161 ? 1.264 18.828 -3.588 1 35.25 161 ILE B N 1
ATOM 4141 C CA . ILE B 1 161 ? 0.537 17.719 -2.986 1 35.25 161 ILE B CA 1
ATOM 4142 C C . ILE B 1 161 ? -0.565 18.25 -2.074 1 35.25 161 ILE B C 1
ATOM 4144 O O . ILE B 1 161 ? -0.285 18.797 -1.01 1 35.25 161 ILE B O 1
ATOM 4148 N N . GLY B 1 162 ? -1.424 19.234 -2.365 1 33.62 162 GLY B N 1
ATOM 4149 C CA . GLY B 1 162 ? -2.572 19.688 -1.597 1 33.62 162 GLY B CA 1
ATOM 4150 C C . GLY B 1 162 ? -3.174 18.594 -0.729 1 33.62 162 GLY B C 1
ATOM 4151 O O . GLY B 1 162 ? -3.264 17.438 -1.148 1 33.62 162 GLY B O 1
ATOM 4152 N N . SER B 1 163 ? -2.893 18.734 0.695 1 40.19 163 SER B N 1
ATOM 4153 C CA . SER B 1 163 ? -3.641 17.922 1.651 1 40.19 163 SER B CA 1
ATOM 4154 C C . SER B 1 163 ? -5.109 17.828 1.256 1 40.19 163 SER B C 1
ATOM 4156 O O . SER B 1 163 ? -5.863 18.797 1.378 1 40.19 163 SER B O 1
ATOM 4158 N N . THR B 1 164 ? -5.449 17.562 0.101 1 49.75 164 THR B N 1
ATOM 4159 C CA . THR B 1 164 ? -6.875 17.453 -0.192 1 49.75 164 THR B CA 1
ATOM 4160 C C . THR B 1 164 ? -7.535 16.406 0.695 1 49.75 164 THR B C 1
ATOM 4162 O O . THR B 1 164 ? -6.988 15.32 0.887 1 49.75 164 THR B O 1
ATOM 4165 N N . MET B 1 165 ? -8.43 16.969 1.689 1 57.84 165 MET B N 1
ATOM 4166 C CA . MET B 1 165 ? -9.375 16.172 2.463 1 57.84 165 MET B CA 1
ATOM 4167 C C . MET B 1 165 ? -9.883 14.984 1.644 1 57.84 165 MET B C 1
ATOM 4169 O O . MET B 1 165 ? -10.609 14.133 2.16 1 57.84 165 MET B O 1
ATOM 4173 N N . SER B 1 166 ? -9.312 14.977 0.449 1 74.31 166 SER B N 1
ATOM 4174 C CA . SER B 1 166 ? -9.797 13.883 -0.384 1 74.31 166 SER B CA 1
ATOM 4175 C C . SER B 1 166 ? -8.758 12.773 -0.505 1 74.31 166 SER B C 1
ATOM 4177 O O . SER B 1 166 ? -7.566 13.008 -0.288 1 74.31 166 SER B O 1
ATOM 4179 N N . VAL B 1 167 ? -9.281 11.602 -0.738 1 88.56 167 VAL B N 1
ATOM 4180 C CA . VAL B 1 167 ? -8.43 10.445 -1.006 1 88.56 167 VAL B CA 1
ATOM 4181 C C . VAL B 1 167 ? -7.484 10.766 -2.164 1 88.56 167 VAL B C 1
ATOM 4183 O O . VAL B 1 167 ? -7.914 11.266 -3.205 1 88.56 167 VAL B O 1
ATOM 4186 N N . PRO B 1 168 ? -6.164 10.625 -1.933 1 87.75 168 PRO B N 1
ATOM 4187 C CA . PRO B 1 168 ? -5.227 10.867 -3.033 1 87.75 168 PRO B CA 1
ATOM 4188 C C . PRO B 1 168 ? -5.375 9.852 -4.164 1 87.75 168 PRO B C 1
ATOM 4190 O O . PRO B 1 168 ? -5.914 8.766 -3.957 1 87.75 168 PRO B O 1
ATOM 4193 N N . VAL B 1 169 ? -4.871 10.18 -5.32 1 89.88 169 VAL B N 1
ATOM 4194 C CA . VAL B 1 169 ? -5.117 9.461 -6.566 1 89.88 169 VAL B CA 1
ATOM 4195 C C . VAL B 1 169 ? -4.535 8.047 -6.473 1 89.88 169 VAL B C 1
ATOM 4197 O O . VAL B 1 169 ? -5.105 7.098 -7.004 1 89.88 169 VAL B O 1
ATOM 4200 N N . ASP B 1 170 ? -3.377 7.867 -5.871 1 90.94 170 ASP B N 1
ATOM 4201 C CA . ASP B 1 170 ? -2.77 6.543 -5.77 1 90.94 170 ASP B CA 1
ATOM 4202 C C . ASP B 1 170 ? -3.613 5.613 -4.898 1 90.94 170 ASP B C 1
ATOM 4204 O O . ASP B 1 170 ? -3.824 4.449 -5.246 1 90.94 170 ASP B O 1
ATOM 4208 N N . GLU B 1 171 ? -4.121 6.121 -3.812 1 94 171 GLU B N 1
ATOM 4209 C CA . GLU B 1 171 ? -5.016 5.344 -2.961 1 94 171 GLU B CA 1
ATOM 4210 C C . GLU B 1 171 ? -6.305 4.984 -3.695 1 94 171 GLU B C 1
ATOM 4212 O O . GLU B 1 171 ? -6.762 3.842 -3.635 1 94 171 GLU B O 1
ATOM 4217 N N . ALA B 1 172 ? -6.887 5.961 -4.406 1 95.44 172 ALA B N 1
ATOM 4218 C CA . ALA B 1 172 ? -8.109 5.707 -5.164 1 95.44 172 ALA B CA 1
ATOM 4219 C C . ALA B 1 172 ? -7.879 4.641 -6.23 1 95.44 172 ALA B C 1
ATOM 4221 O O . ALA B 1 172 ? -8.727 3.764 -6.43 1 95.44 172 ALA B O 1
ATOM 4222 N N . GLN B 1 173 ? -6.809 4.73 -6.887 1 95.5 173 GLN B N 1
ATOM 4223 C CA . GLN B 1 173 ? -6.469 3.756 -7.922 1 95.5 173 GLN B CA 1
ATOM 4224 C C . GLN B 1 173 ? -6.344 2.352 -7.332 1 95.5 173 GLN B C 1
ATOM 4226 O O . GLN B 1 173 ? -6.879 1.391 -7.891 1 95.5 173 GLN B O 1
ATOM 4231 N N . PHE B 1 174 ? -5.637 2.264 -6.27 1 97.25 174 PHE B N 1
ATOM 4232 C CA . PHE B 1 174 ? -5.477 0.981 -5.594 1 97.25 174 PHE B CA 1
ATOM 4233 C C . PHE B 1 174 ? -6.832 0.414 -5.184 1 97.25 174 PHE B C 1
ATOM 4235 O O . PHE B 1 174 ? -7.137 -0.745 -5.473 1 97.25 174 PHE B O 1
ATOM 4242 N N . LEU B 1 175 ? -7.625 1.211 -4.516 1 97.94 175 LEU B N 1
ATOM 4243 C CA . LEU B 1 175 ? -8.922 0.748 -4.027 1 97.94 175 LEU B CA 1
ATOM 4244 C C . LEU B 1 175 ? -9.828 0.361 -5.188 1 97.94 175 LEU B C 1
ATOM 4246 O O . LEU B 1 175 ? -10.625 -0.572 -5.07 1 97.94 175 LEU B O 1
ATOM 4250 N N . SER B 1 176 ? -9.758 1.083 -6.266 1 97.94 176 SER B N 1
ATOM 4251 C CA . SER B 1 176 ? -10.516 0.734 -7.457 1 97.94 176 SER B CA 1
ATOM 4252 C C . SER B 1 176 ? -10.172 -0.667 -7.949 1 97.94 176 SER B C 1
ATOM 4254 O O . SER B 1 176 ? -11.062 -1.471 -8.234 1 97.94 176 SER B O 1
ATOM 4256 N N . ILE B 1 177 ? -8.914 -0.982 -8.008 1 97.5 177 ILE B N 1
ATOM 4257 C CA . ILE B 1 177 ? -8.461 -2.297 -8.453 1 97.5 177 ILE B CA 1
ATOM 4258 C C . ILE B 1 177 ? -8.898 -3.359 -7.449 1 97.5 177 ILE B C 1
ATOM 4260 O O . ILE B 1 177 ? -9.336 -4.445 -7.836 1 97.5 177 ILE B O 1
ATOM 4264 N N . LEU B 1 178 ? -8.781 -3.037 -6.184 1 98.38 178 LEU B N 1
ATOM 4265 C CA . LEU B 1 178 ? -9.203 -3.961 -5.137 1 98.38 178 LEU B CA 1
ATOM 4266 C C . LEU B 1 178 ? -10.68 -4.328 -5.301 1 98.38 178 LEU B C 1
ATOM 4268 O O . LEU B 1 178 ? -11.039 -5.504 -5.199 1 98.38 178 LEU B O 1
ATOM 4272 N N . LEU B 1 179 ? -11.539 -3.334 -5.578 1 98.56 179 LEU B N 1
ATOM 4273 C CA . LEU B 1 179 ? -12.969 -3.562 -5.762 1 98.56 179 LEU B CA 1
ATOM 4274 C C . LEU B 1 179 ? -13.219 -4.504 -6.934 1 98.56 179 LEU B C 1
ATOM 4276 O O . LEU B 1 179 ? -14.102 -5.363 -6.867 1 98.56 179 LEU B O 1
ATOM 4280 N N . LYS B 1 180 ? -12.5 -4.355 -7.945 1 98 180 LYS B N 1
ATOM 4281 C CA . LYS B 1 180 ? -12.664 -5.191 -9.133 1 98 180 LYS B CA 1
ATOM 4282 C C . LYS B 1 180 ? -12.188 -6.617 -8.875 1 98 180 LYS B C 1
ATOM 4284 O O . LYS B 1 180 ? -12.82 -7.578 -9.32 1 98 180 LYS B O 1
ATOM 4289 N N . ILE B 1 181 ? -11.078 -6.703 -8.156 1 97.12 181 ILE B N 1
ATOM 4290 C CA . ILE B 1 181 ? -10.578 -8.016 -7.773 1 97.12 181 ILE B CA 1
ATOM 4291 C C . ILE B 1 181 ? -11.633 -8.75 -6.945 1 97.12 181 ILE B C 1
ATOM 4293 O O . ILE B 1 181 ? -11.844 -9.953 -7.113 1 97.12 181 ILE B O 1
ATOM 4297 N N . MET B 1 182 ? -12.352 -8.055 -6.137 1 97.06 182 MET B N 1
ATOM 4298 C CA . MET B 1 182 ? -13.352 -8.594 -5.219 1 97.06 182 MET B CA 1
ATOM 4299 C C . MET B 1 182 ? -14.648 -8.914 -5.961 1 97.06 182 MET B C 1
ATOM 4301 O O . MET B 1 182 ? -15.523 -9.602 -5.422 1 97.06 182 MET B O 1
ATOM 4305 N N . ASN B 1 183 ? -14.797 -8.398 -7.098 1 96.94 183 ASN B N 1
ATOM 4306 C CA . ASN B 1 183 ? -16.094 -8.398 -7.762 1 96.94 183 ASN B CA 1
ATOM 4307 C C . ASN B 1 183 ? -17.188 -7.801 -6.875 1 96.94 183 ASN B C 1
ATOM 4309 O O . ASN B 1 183 ? -18.25 -8.391 -6.707 1 96.94 183 ASN B O 1
ATOM 4313 N N . ALA B 1 184 ? -16.859 -6.641 -6.297 1 98.38 184 ALA B N 1
ATOM 4314 C CA . ALA B 1 184 ? -17.781 -6.004 -5.355 1 98.38 184 ALA B CA 1
ATOM 4315 C C . ALA B 1 184 ? -19 -5.461 -6.07 1 98.38 184 ALA B C 1
ATOM 4317 O O . ALA B 1 184 ? -18.906 -4.914 -7.172 1 98.38 184 ALA B O 1
ATOM 4318 N N . LYS B 1 185 ? -20.172 -5.559 -5.355 1 98.62 185 LYS B N 1
ATOM 4319 C CA . LYS B 1 185 ? -21.422 -5.086 -5.934 1 98.62 185 LYS B CA 1
ATOM 4320 C C . LYS B 1 185 ? -22.141 -4.137 -4.977 1 98.62 185 LYS B C 1
ATOM 4322 O O . LYS B 1 185 ? -22.75 -3.152 -5.41 1 98.62 185 LYS B O 1
ATOM 4327 N N . LYS B 1 186 ? -22.188 -4.492 -3.734 1 98.81 186 LYS B N 1
ATOM 4328 C CA . LYS B 1 186 ? -22.828 -3.666 -2.717 1 98.81 186 LYS B CA 1
ATOM 4329 C C . LYS B 1 186 ? -21.812 -3.109 -1.729 1 98.81 186 LYS B C 1
ATOM 4331 O O . LYS B 1 186 ? -21.156 -3.867 -1.003 1 98.81 186 LYS B O 1
ATOM 4336 N N . THR B 1 187 ? -21.688 -1.758 -1.732 1 98.88 187 THR B N 1
ATOM 4337 C CA . THR B 1 187 ? -20.656 -1.145 -0.908 1 98.88 187 THR B CA 1
ATOM 4338 C C . THR B 1 187 ? -21.234 -0.01 -0.068 1 98.88 187 THR B C 1
ATOM 4340 O O . THR B 1 187 ? -22.375 0.409 -0.283 1 98.88 187 THR B O 1
ATOM 4343 N N . LEU B 1 188 ? -20.5 0.41 0.933 1 98.88 188 LEU B N 1
ATOM 4344 C CA . LEU B 1 188 ? -20.859 1.46 1.878 1 98.88 188 LEU B CA 1
ATOM 4345 C C . LEU B 1 188 ? -19.688 2.418 2.1 1 98.88 188 LEU B C 1
ATOM 4347 O O . LEU B 1 188 ? -18.547 1.989 2.223 1 98.88 188 LEU B O 1
ATOM 4351 N N . GLU B 1 189 ? -19.984 3.699 2.068 1 98.75 189 GLU B N 1
ATOM 4352 C CA . GLU B 1 189 ? -18.984 4.719 2.365 1 98.75 189 GLU B CA 1
ATOM 4353 C C . GLU B 1 189 ? -19.422 5.605 3.525 1 98.75 189 GLU B C 1
ATOM 4355 O O . GLU B 1 189 ? -20.5 6.199 3.484 1 98.75 189 GLU B O 1
ATOM 4360 N N . ILE B 1 190 ? -18.625 5.617 4.543 1 98.62 190 ILE B N 1
ATOM 4361 C CA . ILE B 1 190 ? -18.828 6.504 5.684 1 98.62 190 ILE B CA 1
ATOM 4362 C C . ILE B 1 190 ? -17.875 7.699 5.578 1 98.62 190 ILE B C 1
ATOM 4364 O O . ILE B 1 190 ? -16.656 7.551 5.703 1 98.62 190 ILE B O 1
ATOM 4368 N N . GLY B 1 191 ? -18.391 8.922 5.477 1 97.31 191 GLY B N 1
ATOM 4369 C CA . GLY B 1 191 ? -17.609 10.102 5.141 1 97.31 191 GLY B CA 1
ATOM 4370 C C . GLY B 1 191 ? -17.406 10.281 3.648 1 97.31 191 GLY B C 1
ATOM 4371 O O . GLY B 1 191 ? -16.5 9.695 3.061 1 97.31 191 GLY B O 1
ATOM 4372 N N . VAL B 1 192 ? -18.312 11.156 3.062 1 96.62 192 VAL B N 1
ATOM 4373 C CA . VAL B 1 192 ? -18.328 11.281 1.608 1 96.62 192 VAL B CA 1
ATOM 4374 C C . VAL B 1 192 ? -17.609 12.555 1.189 1 96.62 192 VAL B C 1
ATOM 4376 O O . VAL B 1 192 ? -16.859 12.562 0.208 1 96.62 192 VAL B O 1
ATOM 4379 N N . PHE B 1 193 ? -17.859 13.695 1.916 1 93.94 193 PHE B N 1
ATOM 4380 C CA . PHE B 1 193 ? -17.344 15.008 1.539 1 93.94 193 PHE B CA 1
ATOM 4381 C C . PHE B 1 193 ? -17.781 15.367 0.12 1 93.94 193 PHE B C 1
ATOM 4383 O O . PHE B 1 193 ? -18.969 15.352 -0.196 1 93.94 193 PHE B O 1
ATOM 4390 N N . THR B 1 194 ? -16.875 15.688 -0.767 1 93.5 194 THR B N 1
ATOM 4391 C CA . THR B 1 194 ? -17.281 16.078 -2.113 1 93.5 194 THR B CA 1
ATOM 4392 C C . THR B 1 194 ? -17.484 14.852 -2.994 1 93.5 194 THR B C 1
ATOM 4394 O O . THR B 1 194 ? -18.047 14.953 -4.082 1 93.5 194 THR B O 1
ATOM 4397 N N . GLY B 1 195 ? -17.047 13.719 -2.609 1 96.81 195 GLY B N 1
ATOM 4398 C CA . GLY B 1 195 ? -17.422 12.477 -3.264 1 96.81 195 GLY B CA 1
ATOM 4399 C C . GLY B 1 195 ? -16.344 11.922 -4.172 1 96.81 195 GLY B C 1
ATOM 4400 O O . GLY B 1 195 ? -16.641 11.156 -5.094 1 96.81 195 GLY B O 1
ATOM 4401 N N . TYR B 1 196 ? -15.062 12.25 -3.955 1 95.38 196 TYR B N 1
ATOM 4402 C CA . TYR B 1 196 ? -14.008 11.734 -4.812 1 95.38 196 TYR B CA 1
ATOM 4403 C C . TYR B 1 196 ? -13.906 10.219 -4.691 1 95.38 196 TYR B C 1
ATOM 4405 O O . TYR B 1 196 ? -13.938 9.5 -5.699 1 95.38 196 TYR B O 1
ATOM 4413 N N . SER B 1 197 ? -13.781 9.711 -3.453 1 97.06 197 SER B N 1
ATOM 4414 C CA . SER B 1 197 ? -13.719 8.266 -3.262 1 97.06 197 SER B CA 1
ATOM 4415 C C . SER B 1 197 ? -15.031 7.594 -3.652 1 97.06 197 SER B C 1
ATOM 4417 O O . SER B 1 197 ? -15.031 6.48 -4.18 1 97.06 197 SER B O 1
ATOM 4419 N N . LEU B 1 198 ? -16.125 8.242 -3.457 1 98.19 198 LEU B N 1
ATOM 4420 C CA . LEU B 1 198 ? -17.438 7.723 -3.828 1 98.19 198 LEU B CA 1
ATOM 4421 C C . LEU B 1 198 ? -17.531 7.52 -5.336 1 98.19 198 LEU B C 1
ATOM 4423 O O . LEU B 1 198 ? -17.969 6.461 -5.797 1 98.19 198 LEU B O 1
ATOM 4427 N N . LEU B 1 199 ? -17.172 8.531 -6.047 1 98.44 199 LEU B N 1
ATOM 4428 C CA . LEU B 1 199 ? -17.188 8.453 -7.504 1 98.44 199 LEU B CA 1
ATOM 4429 C C . LEU B 1 199 ? -16.219 7.371 -7.992 1 98.44 199 LEU B C 1
ATOM 4431 O O . LEU B 1 199 ? -16.562 6.598 -8.891 1 98.44 199 LEU B O 1
ATOM 4435 N N . SER B 1 200 ? -15.008 7.332 -7.422 1 98.25 200 SER B N 1
ATOM 4436 C CA . SER B 1 200 ? -14.039 6.297 -7.777 1 98.25 200 SER B CA 1
ATOM 4437 C C . SER B 1 200 ? -14.633 4.902 -7.582 1 98.25 200 SER B C 1
ATOM 4439 O O . SER B 1 200 ? -14.492 4.039 -8.453 1 98.25 200 SER B O 1
ATOM 4441 N N . THR B 1 201 ? -15.297 4.691 -6.457 1 98.69 201 THR B N 1
ATOM 4442 C CA . THR B 1 201 ? -15.938 3.414 -6.168 1 98.69 201 THR B CA 1
ATOM 4443 C C . THR B 1 201 ? -17.031 3.117 -7.188 1 98.69 201 THR B C 1
ATOM 4445 O O . THR B 1 201 ? -17.094 2.014 -7.734 1 98.69 201 THR B O 1
ATOM 4448 N N . ALA B 1 202 ? -17.844 4.078 -7.453 1 98.75 202 ALA B N 1
ATOM 4449 C CA . ALA B 1 202 ? -18.953 3.891 -8.391 1 98.75 202 ALA B CA 1
ATOM 4450 C C . ALA B 1 202 ? -18.422 3.486 -9.773 1 98.75 202 ALA B C 1
ATOM 4452 O O . ALA B 1 202 ? -19 2.617 -10.43 1 98.75 202 ALA B O 1
ATOM 4453 N N . LEU B 1 203 ? -17.375 4.109 -10.18 1 98.31 203 LEU B N 1
ATOM 4454 C CA . LEU B 1 203 ? -16.797 3.822 -11.484 1 98.31 203 LEU B CA 1
ATOM 4455 C C . LEU B 1 203 ? -16.203 2.414 -11.516 1 98.31 203 LEU B C 1
ATOM 4457 O O . LEU B 1 203 ? -16.141 1.784 -12.57 1 98.31 203 LEU B O 1
ATOM 4461 N N . ALA B 1 204 ? -15.758 1.932 -10.383 1 98.25 204 ALA B N 1
ATOM 4462 C CA . ALA B 1 204 ? -15.117 0.62 -10.305 1 98.25 204 ALA B CA 1
ATOM 4463 C C . ALA B 1 204 ? -16.156 -0.494 -10.258 1 98.25 204 ALA B C 1
ATOM 4465 O O . ALA B 1 204 ? -15.875 -1.632 -10.641 1 98.25 204 ALA B O 1
ATOM 4466 N N . LEU B 1 205 ? -17.375 -0.227 -9.82 1 98.56 205 LEU B N 1
ATOM 4467 C CA . LEU B 1 205 ? -18.422 -1.23 -9.664 1 98.56 205 LEU B CA 1
ATOM 4468 C C . LEU B 1 205 ? -19.047 -1.576 -11.016 1 98.56 205 LEU B C 1
ATOM 4470 O O . LEU B 1 205 ? -19.016 -0.761 -11.945 1 98.56 205 LEU B O 1
ATOM 4474 N N . PRO B 1 206 ? -19.578 -2.807 -11.133 1 98.06 206 PRO B N 1
ATOM 4475 C CA . PRO B 1 206 ? -20.359 -3.121 -12.336 1 98.06 206 PRO B CA 1
ATOM 4476 C C . PRO B 1 206 ? -21.609 -2.266 -12.469 1 98.06 206 PRO B C 1
ATOM 4478 O O . PRO B 1 206 ? -21.953 -1.517 -11.547 1 98.06 206 PRO B O 1
ATOM 4481 N N . SER B 1 207 ? -22.266 -2.428 -13.539 1 97.69 207 SER B N 1
ATOM 4482 C CA . SER B 1 207 ? -23.391 -1.55 -13.867 1 97.69 207 SER B CA 1
ATOM 4483 C C . SER B 1 207 ? -24.516 -1.692 -12.844 1 97.69 207 SER B C 1
ATOM 4485 O O . SER B 1 207 ? -25.25 -0.736 -12.586 1 97.69 207 SER B O 1
ATOM 4487 N N . ASP B 1 208 ? -24.562 -2.807 -12.258 1 98.06 208 ASP B N 1
ATOM 4488 C CA . ASP B 1 208 ? -25.656 -3.043 -11.305 1 98.06 208 ASP B CA 1
ATOM 4489 C C . ASP B 1 208 ? -25.156 -2.885 -9.867 1 98.06 208 ASP B C 1
ATOM 4491 O O . ASP B 1 208 ? -25.859 -3.24 -8.922 1 98.06 208 ASP B O 1
ATOM 4495 N N . GLY B 1 209 ? -23.969 -2.408 -9.719 1 98.56 209 GLY B N 1
ATOM 4496 C CA . GLY B 1 209 ? -23.422 -2.168 -8.391 1 98.56 209 GLY B CA 1
ATOM 4497 C C . GLY B 1 209 ? -24.125 -1.034 -7.664 1 98.56 209 GLY B C 1
ATOM 4498 O O . GLY B 1 209 ? -24.719 -0.158 -8.297 1 98.56 209 GLY B O 1
ATOM 4499 N N . LYS B 1 210 ? -24.109 -1.081 -6.32 1 98.69 210 LYS B N 1
ATOM 4500 C CA . LYS B 1 210 ? -24.75 -0.072 -5.48 1 98.69 210 LYS B CA 1
ATOM 4501 C C . LYS B 1 210 ? -23.812 0.411 -4.383 1 98.69 210 LYS B C 1
ATOM 4503 O O . LYS B 1 210 ? -23.062 -0.383 -3.803 1 98.69 210 LYS B O 1
ATOM 4508 N N . ILE B 1 211 ? -23.984 1.685 -4.098 1 98.75 211 ILE B N 1
ATOM 4509 C CA . ILE B 1 211 ? -23.203 2.297 -3.021 1 98.75 211 ILE B CA 1
ATOM 4510 C C . ILE B 1 211 ? -24.125 3.133 -2.135 1 98.75 211 ILE B C 1
ATOM 4512 O O . ILE B 1 211 ? -24.891 3.965 -2.631 1 98.75 211 ILE B O 1
ATOM 4516 N N . ILE B 1 212 ? -24.031 2.922 -0.889 1 98.81 212 ILE B N 1
ATOM 4517 C CA . ILE B 1 212 ? -24.641 3.832 0.082 1 98.81 212 ILE B CA 1
ATOM 4518 C C . ILE B 1 212 ? -23.562 4.758 0.65 1 98.81 212 ILE B C 1
ATOM 4520 O O . ILE B 1 212 ? -22.531 4.293 1.149 1 98.81 212 ILE B O 1
ATOM 4524 N N . GLY B 1 213 ? -23.719 6.051 0.416 1 98.75 213 GLY B N 1
ATOM 4525 C CA . GLY B 1 213 ? -22.828 7.051 0.986 1 98.75 213 GLY B CA 1
ATOM 4526 C C . GLY B 1 213 ? -23.453 7.828 2.127 1 98.75 213 GLY B C 1
ATOM 4527 O O . GLY B 1 213 ? -24.562 8.352 1.992 1 98.75 213 GLY B O 1
ATOM 4528 N N . ILE B 1 214 ? -22.75 7.902 3.225 1 98.69 214 ILE B N 1
ATOM 4529 C CA . ILE B 1 214 ? -23.266 8.562 4.414 1 98.69 214 ILE B CA 1
ATOM 4530 C C . ILE B 1 214 ? -22.391 9.766 4.762 1 98.69 214 ILE B C 1
ATOM 4532 O O . ILE B 1 214 ? -21.172 9.641 4.879 1 98.69 214 ILE B O 1
ATOM 4536 N N . ASP B 1 215 ? -23.016 10.875 4.902 1 97.88 215 ASP B N 1
ATOM 4537 C CA . ASP B 1 215 ? -22.328 12.086 5.363 1 97.88 215 ASP B CA 1
ATOM 4538 C C . ASP B 1 215 ? -23.328 13.07 5.969 1 97.88 215 ASP B C 1
ATOM 4540 O O . ASP B 1 215 ? -24.5 13.094 5.586 1 97.88 215 ASP B O 1
ATOM 4544 N N . VAL B 1 216 ? -22.828 13.883 6.871 1 96.44 216 VAL B N 1
ATOM 4545 C CA . VAL B 1 216 ? -23.688 14.883 7.492 1 96.44 216 VAL B CA 1
ATOM 4546 C C . VAL B 1 216 ? -23.75 16.141 6.613 1 96.44 216 VAL B C 1
ATOM 4548 O O . VAL B 1 216 ? -24.672 16.953 6.742 1 96.44 216 VAL B O 1
ATOM 4551 N N . ASP B 1 217 ? -22.797 16.266 5.738 1 94.12 217 ASP B N 1
ATOM 4552 C CA . ASP B 1 217 ? -22.656 17.484 4.934 1 94.12 217 ASP B CA 1
ATOM 4553 C C . ASP B 1 217 ? -23.156 17.266 3.508 1 94.12 217 ASP B C 1
ATOM 4555 O O . ASP B 1 217 ? -22.359 16.953 2.613 1 94.12 217 ASP B O 1
ATOM 4559 N N . ARG B 1 218 ? -24.422 17.562 3.232 1 96.25 218 ARG B N 1
ATOM 4560 C CA . ARG B 1 218 ? -24.984 17.406 1.896 1 96.25 218 ARG B CA 1
ATOM 4561 C C . ARG B 1 218 ? -24.422 18.438 0.929 1 96.25 218 ARG B C 1
ATOM 4563 O O . ARG B 1 218 ? -24.25 18.156 -0.259 1 96.25 218 ARG B O 1
ATOM 4570 N N . GLN B 1 219 ? -24.156 19.578 1.455 1 94.19 219 GLN B N 1
ATOM 4571 C CA . GLN B 1 219 ? -23.641 20.641 0.598 1 94.19 219 GLN B CA 1
ATOM 4572 C C . GLN B 1 219 ? -22.312 20.234 -0.042 1 94.19 219 GLN B C 1
ATOM 4574 O O . GLN B 1 219 ? -22.078 20.5 -1.224 1 94.19 219 GLN B O 1
ATOM 4579 N N . ALA B 1 220 ? -21.453 19.641 0.703 1 92.62 220 ALA B N 1
ATOM 4580 C CA . ALA B 1 220 ? -20.188 19.156 0.152 1 92.62 220 ALA B CA 1
ATOM 4581 C C . ALA B 1 220 ? -20.438 18.125 -0.94 1 92.62 220 ALA B C 1
ATOM 4583 O O . ALA B 1 220 ? -19.844 18.188 -2.02 1 92.62 220 ALA B O 1
ATOM 4584 N N . TYR B 1 221 ? -21.344 17.219 -0.689 1 96.5 221 TYR B N 1
ATOM 4585 C CA . TYR B 1 221 ? -21.688 16.188 -1.662 1 96.5 221 TYR B CA 1
ATOM 4586 C C . TYR B 1 221 ? -22.219 16.797 -2.953 1 96.5 221 TYR B C 1
ATOM 4588 O O . TYR B 1 221 ? -21.859 16.359 -4.047 1 96.5 221 TYR B O 1
ATOM 4596 N N . GLU B 1 222 ? -22.969 17.75 -2.83 1 97.19 222 GLU B N 1
ATOM 4597 C CA . GLU B 1 222 ? -23.594 18.391 -3.988 1 97.19 222 GLU B CA 1
ATOM 4598 C C . GLU B 1 222 ? -22.562 19.094 -4.859 1 97.19 222 GLU B C 1
ATOM 4600 O O . GLU B 1 222 ? -22.797 19.328 -6.043 1 97.19 222 GLU B O 1
ATOM 4605 N N . THR B 1 223 ? -21.438 19.422 -4.23 1 93.56 223 THR B N 1
ATOM 4606 C CA . THR B 1 223 ? -20.328 19.953 -5.008 1 93.56 223 THR B CA 1
ATOM 4607 C C . THR B 1 223 ? -19.844 18.938 -6.023 1 93.56 223 THR B C 1
ATOM 4609 O O . THR B 1 223 ? -19.453 19.297 -7.141 1 93.56 223 THR B O 1
ATOM 4612 N N . GLY B 1 224 ? -19.844 17.703 -5.68 1 96.44 224 GLY B N 1
ATOM 4613 C CA . GLY B 1 224 ? -19.312 16.641 -6.543 1 96.44 224 GLY B CA 1
ATOM 4614 C C . GLY B 1 224 ? -20.391 16.016 -7.414 1 96.44 224 GLY B C 1
ATOM 4615 O O . GLY B 1 224 ? -20.078 15.359 -8.406 1 96.44 224 GLY B O 1
ATOM 4616 N N . LEU B 1 225 ? -21.672 16.266 -7.156 1 97.88 225 LEU B N 1
ATOM 4617 C CA . LEU B 1 225 ? -22.797 15.586 -7.793 1 97.88 225 LEU B CA 1
ATOM 4618 C C . LEU B 1 225 ? -22.781 15.82 -9.297 1 97.88 225 LEU B C 1
ATOM 4620 O O . LEU B 1 225 ? -23.031 14.891 -10.078 1 97.88 225 LEU B O 1
ATOM 4624 N N . PRO B 1 226 ? -22.469 17 -9.812 1 97.88 226 PRO B N 1
ATOM 4625 C CA . PRO B 1 226 ? -22.469 17.188 -11.266 1 97.88 226 PRO B CA 1
ATOM 4626 C C . PRO B 1 226 ? -21.469 16.281 -11.977 1 97.88 226 PRO B C 1
ATOM 4628 O O . PRO B 1 226 ? -21.719 15.82 -13.094 1 97.88 226 PRO B O 1
ATOM 4631 N N . PHE B 1 227 ? -20.375 16.016 -11.344 1 97.12 227 PHE B N 1
ATOM 4632 C CA . PHE B 1 227 ? -19.344 15.156 -11.938 1 97.12 227 PHE B CA 1
ATOM 4633 C C . PHE B 1 227 ? -19.781 13.695 -11.898 1 97.12 227 PHE B C 1
ATOM 4635 O O . PHE B 1 227 ? -19.516 12.938 -12.828 1 97.12 227 PHE B O 1
ATOM 4642 N N . ILE B 1 228 ? -20.438 13.336 -10.844 1 98.31 228 ILE B N 1
ATOM 4643 C CA . ILE B 1 228 ? -21.016 12 -10.727 1 98.31 228 ILE B CA 1
ATOM 4644 C C . ILE B 1 228 ? -22.047 11.773 -11.828 1 98.31 228 ILE B C 1
ATOM 4646 O O . ILE B 1 228 ? -22.047 10.734 -12.492 1 98.31 228 ILE B O 1
ATOM 4650 N N . GLN B 1 229 ? -22.859 12.75 -12.016 1 98.56 229 GLN B N 1
ATOM 4651 C CA . GLN B 1 229 ? -23.891 12.688 -13.047 1 98.56 229 GLN B CA 1
ATOM 4652 C C . GLN B 1 229 ? -23.281 12.633 -14.438 1 98.56 229 GLN B C 1
ATOM 4654 O O . GLN B 1 229 ? -23.672 11.812 -15.273 1 98.56 229 GLN B O 1
ATOM 4659 N N . LYS B 1 230 ? -22.312 13.43 -14.648 1 98.44 230 LYS B N 1
ATOM 4660 C CA . LYS B 1 230 ? -21.641 13.453 -15.945 1 98.44 230 LYS B CA 1
ATOM 4661 C C . LYS B 1 230 ? -20.938 12.133 -16.219 1 98.44 230 LYS B C 1
ATOM 4663 O O . LYS B 1 230 ? -20.844 11.695 -17.375 1 98.44 230 LYS B O 1
ATOM 4668 N N . ALA B 1 231 ? -20.453 11.508 -15.172 1 98.19 231 ALA B N 1
ATOM 4669 C CA . ALA B 1 231 ? -19.781 10.219 -15.305 1 98.19 231 ALA B CA 1
ATOM 4670 C C . ALA B 1 231 ? -20.781 9.102 -15.594 1 98.19 231 ALA B C 1
ATOM 4672 O O . ALA B 1 231 ? -20.391 7.988 -15.953 1 98.19 231 ALA B O 1
ATOM 4673 N N . GLY B 1 232 ? -22.062 9.328 -15.375 1 98.19 232 GLY B N 1
ATOM 4674 C CA . GLY B 1 232 ? -23.125 8.375 -15.703 1 98.19 232 GLY B CA 1
ATOM 4675 C C . GLY B 1 232 ? -23.297 7.293 -14.648 1 98.19 232 GLY B C 1
ATOM 4676 O O . GLY B 1 232 ? -23.75 6.188 -14.961 1 98.19 232 GLY B O 1
ATOM 4677 N N . VAL B 1 233 ? -22.969 7.586 -13.391 1 98.5 233 VAL B N 1
ATOM 4678 C CA . VAL B 1 233 ? -23 6.504 -12.414 1 98.5 233 VAL B CA 1
ATOM 4679 C C . VAL B 1 233 ? -23.875 6.91 -11.227 1 98.5 233 VAL B C 1
ATOM 4681 O O . VAL B 1 233 ? -23.828 6.281 -10.164 1 98.5 233 VAL B O 1
ATOM 4684 N N . GLU B 1 234 ? -24.625 7.941 -11.289 1 98.38 234 GLU B N 1
ATOM 4685 C CA . GLU B 1 234 ? -25.484 8.398 -10.195 1 98.38 234 GLU B CA 1
ATOM 4686 C C . GLU B 1 234 ? -26.469 7.312 -9.773 1 98.38 234 GLU B C 1
ATOM 4688 O O . GLU B 1 234 ? -26.797 7.199 -8.594 1 98.38 234 GLU B O 1
ATOM 4693 N N . HIS B 1 235 ? -26.891 6.527 -10.727 1 98.5 235 HIS B N 1
ATOM 4694 C CA . HIS B 1 235 ? -27.875 5.492 -10.453 1 98.5 235 HIS B CA 1
ATOM 4695 C C . HIS B 1 235 ? -27.344 4.457 -9.469 1 98.5 235 HIS B C 1
ATOM 4697 O O . HIS B 1 235 ? -28.109 3.713 -8.859 1 98.5 235 HIS B O 1
ATOM 4703 N N . LYS B 1 236 ? -26.062 4.352 -9.289 1 98.75 236 LYS B N 1
ATOM 4704 C CA . LYS B 1 236 ? -25.453 3.383 -8.383 1 98.75 236 LYS B CA 1
ATOM 4705 C C . LYS B 1 236 ? -25.406 3.918 -6.953 1 98.75 236 LYS B C 1
ATOM 4707 O O . LYS B 1 236 ? -25.156 3.166 -6.012 1 98.75 236 LYS B O 1
ATOM 4712 N N . ILE B 1 237 ? -25.625 5.242 -6.75 1 98.81 237 ILE B N 1
ATOM 4713 C CA . ILE B 1 237 ? -25.281 5.887 -5.488 1 98.81 237 ILE B CA 1
ATOM 4714 C C . ILE B 1 237 ? -26.562 6.277 -4.754 1 98.81 237 ILE B C 1
ATOM 4716 O O . ILE B 1 237 ? -27.453 6.926 -5.324 1 98.81 237 ILE B O 1
ATOM 4720 N N . ASP B 1 238 ? -26.719 5.863 -3.547 1 98.62 238 ASP B N 1
ATOM 4721 C CA . ASP B 1 238 ? -27.719 6.332 -2.592 1 98.62 238 ASP B CA 1
ATOM 4722 C C . ASP B 1 238 ? -27.062 7.145 -1.472 1 98.62 238 ASP B C 1
ATOM 4724 O O . ASP B 1 238 ? -26.438 6.578 -0.571 1 98.62 238 ASP B O 1
ATOM 4728 N N . PHE B 1 239 ? -27.219 8.445 -1.512 1 98.62 239 PHE B N 1
ATOM 4729 C CA . PHE B 1 239 ? -26.625 9.32 -0.506 1 98.62 239 PHE B CA 1
ATOM 4730 C C . PHE B 1 239 ? -27.594 9.57 0.638 1 98.62 239 PHE B C 1
ATOM 4732 O O . PHE B 1 239 ? -28.75 9.961 0.409 1 98.62 239 PHE B O 1
ATOM 4739 N N . ILE B 1 240 ? -27.125 9.375 1.853 1 98.19 240 ILE B N 1
ATOM 4740 C CA . ILE B 1 240 ? -27.922 9.586 3.061 1 98.19 240 ILE B CA 1
ATOM 4741 C C . ILE B 1 240 ? -27.266 10.664 3.924 1 98.19 240 ILE B C 1
ATOM 4743 O O . ILE B 1 240 ? -26.109 10.523 4.336 1 98.19 240 ILE B O 1
ATOM 4747 N N . GLN B 1 241 ? -28 11.727 4.156 1 98.38 241 GLN B N 1
ATOM 4748 C CA . GLN B 1 241 ? -27.516 12.789 5.031 1 98.38 241 GLN B CA 1
ATOM 4749 C C . GLN B 1 241 ? -27.875 12.508 6.488 1 98.38 241 GLN B C 1
ATOM 4751 O O . GLN B 1 241 ? -28.984 12.812 6.934 1 98.38 241 GLN B O 1
ATOM 4756 N N . THR B 1 242 ? -26.984 11.984 7.188 1 97.69 242 THR B N 1
ATOM 4757 C CA . THR B 1 242 ? -27.156 11.695 8.609 1 97.69 242 THR B CA 1
ATOM 4758 C C . THR B 1 242 ? -25.812 11.375 9.266 1 97.69 242 THR B C 1
ATOM 4760 O O . THR B 1 242 ? -24.781 11.336 8.594 1 97.69 242 THR B O 1
ATOM 4763 N N . ASP B 1 243 ? -25.812 11.328 10.562 1 97 243 ASP B N 1
ATOM 4764 C CA . ASP B 1 243 ? -24.609 10.883 11.25 1 97 243 ASP B CA 1
ATOM 4765 C C . ASP B 1 243 ? -24.391 9.383 11.047 1 97 243 ASP B C 1
ATOM 4767 O O . ASP B 1 243 ? -25.344 8.617 10.93 1 97 243 ASP B O 1
ATOM 4771 N N . ALA B 1 244 ? -23.203 8.938 11.055 1 97.88 244 ALA B N 1
ATOM 4772 C CA . ALA B 1 244 ? -22.797 7.594 10.656 1 97.88 244 ALA B CA 1
ATOM 4773 C C . ALA B 1 244 ? -23.359 6.547 11.609 1 97.88 244 ALA B C 1
ATOM 4775 O O . ALA B 1 244 ? -23.875 5.508 11.172 1 97.88 244 ALA B O 1
ATOM 4776 N N . LEU B 1 245 ? -23.281 6.816 12.906 1 98.19 245 LEU B N 1
ATOM 4777 C CA . LEU B 1 245 ? -23.75 5.824 13.867 1 98.19 245 LEU B CA 1
ATOM 4778 C C . LEU B 1 245 ? -25.25 5.559 13.703 1 98.19 245 LEU B C 1
ATOM 4780 O O . LEU B 1 245 ? -25.672 4.406 13.695 1 98.19 245 LEU B O 1
ATOM 4784 N N . SER B 1 246 ? -26.016 6.625 13.547 1 97.88 246 SER B N 1
ATOM 4785 C CA . SER B 1 246 ? -27.453 6.484 13.328 1 97.88 246 SER B CA 1
ATOM 4786 C C . SER B 1 246 ? -27.734 5.711 12.047 1 97.88 246 SER B C 1
ATOM 4788 O O . SER B 1 246 ? -28.578 4.812 12.031 1 97.88 246 SER B O 1
ATOM 4790 N N . ALA B 1 247 ? -27.031 6.023 11.031 1 98 247 ALA B N 1
ATOM 4791 C CA . ALA B 1 247 ? -27.234 5.348 9.758 1 98 247 ALA B CA 1
ATOM 4792 C C . ALA B 1 247 ? -26.906 3.859 9.867 1 98 247 ALA B C 1
ATOM 4794 O O . ALA B 1 247 ? -27.641 3.02 9.328 1 98 247 ALA B O 1
ATOM 4795 N N . LEU B 1 248 ? -25.828 3.492 10.531 1 98.56 248 LEU B N 1
ATOM 4796 C CA . LEU B 1 248 ? -25.406 2.1 10.672 1 98.56 248 LEU B CA 1
ATOM 4797 C C . LEU B 1 248 ? -26.438 1.304 11.461 1 98.56 248 LEU B C 1
ATOM 4799 O O . LEU B 1 248 ? -26.766 0.168 11.109 1 98.56 248 LEU B O 1
ATOM 4803 N N . HIS B 1 249 ? -26.984 1.956 12.469 1 98.12 249 HIS B N 1
ATOM 4804 C CA . HIS B 1 249 ? -28.047 1.302 13.219 1 98.12 249 HIS B CA 1
ATOM 4805 C C . HIS B 1 249 ? -29.281 1.082 12.352 1 98.12 249 HIS B C 1
ATOM 4807 O O . HIS B 1 249 ? -29.906 0.017 12.398 1 98.12 249 HIS B O 1
ATOM 4813 N N . ASP B 1 250 ? -29.594 2.045 11.602 1 98.06 250 ASP B N 1
ATOM 4814 C CA . ASP B 1 250 ? -30.75 1.929 10.711 1 98.06 250 ASP B CA 1
ATOM 4815 C C . ASP B 1 250 ? -30.547 0.81 9.688 1 98.06 250 ASP B C 1
ATOM 4817 O O . ASP B 1 250 ? -31.484 0.085 9.359 1 98.06 250 ASP B O 1
ATOM 4821 N N . LEU B 1 251 ? -29.344 0.71 9.172 1 98 251 LEU B N 1
ATOM 4822 C CA . LEU B 1 251 ? -29.047 -0.339 8.203 1 98 251 LEU B CA 1
ATOM 4823 C C . LEU B 1 251 ? -29.172 -1.719 8.836 1 98 251 LEU B C 1
ATOM 4825 O O . LEU B 1 251 ? -29.688 -2.652 8.211 1 98 251 LEU B O 1
ATOM 4829 N N . ILE B 1 252 ? -28.688 -1.849 10.062 1 97.75 252 ILE B N 1
ATOM 4830 C CA . ILE B 1 252 ? -28.797 -3.119 10.766 1 97.75 252 ILE B CA 1
ATOM 4831 C C . ILE B 1 252 ? -30.266 -3.449 11.008 1 97.75 252 ILE B C 1
ATOM 4833 O O . ILE B 1 252 ? -30.719 -4.562 10.727 1 97.75 252 ILE B O 1
ATOM 4837 N N . ASN B 1 253 ? -31.031 -2.463 11.43 1 96.25 253 ASN B N 1
ATOM 4838 C CA . ASN B 1 253 ? -32.438 -2.641 11.688 1 96.25 253 ASN B CA 1
ATOM 4839 C C . ASN B 1 253 ? -33.219 -2.93 10.398 1 96.25 253 ASN B C 1
ATOM 4841 O O . ASN B 1 253 ? -34.25 -3.619 10.422 1 96.25 253 ASN B O 1
ATOM 4845 N N . GLY B 1 254 ? -32.719 -2.418 9.305 1 94.5 254 GLY B N 1
ATOM 4846 C CA . GLY B 1 254 ? -33.344 -2.613 8 1 94.5 254 GLY B CA 1
ATOM 4847 C C . GLY B 1 254 ? -32.938 -3.916 7.336 1 94.5 254 GLY B C 1
ATOM 4848 O O . GLY B 1 254 ? -33.094 -4.078 6.125 1 94.5 254 GLY B O 1
ATOM 4849 N N . LYS B 1 255 ? -32.281 -4.781 7.988 1 92.69 255 LYS B N 1
ATOM 4850 C CA . LYS B 1 255 ? -31.938 -6.137 7.57 1 92.69 255 LYS B CA 1
ATOM 4851 C C . LYS B 1 255 ? -30.891 -6.117 6.465 1 92.69 255 LYS B C 1
ATOM 4853 O O . LYS B 1 255 ? -31 -6.844 5.477 1 92.69 255 LYS B O 1
ATOM 4858 N N . HIS B 1 256 ? -29.953 -5.266 6.59 1 94.25 256 HIS B N 1
ATOM 4859 C CA . HIS B 1 256 ? -28.828 -5.234 5.668 1 94.25 256 HIS B CA 1
ATOM 4860 C C . HIS B 1 256 ? -27.641 -6.004 6.23 1 94.25 256 HIS B C 1
ATOM 4862 O O . HIS B 1 256 ? -26.5 -5.828 5.773 1 94.25 256 HIS B O 1
ATOM 4868 N N . GLU B 1 257 ? -27.891 -6.871 7.16 1 95.19 257 GLU B N 1
ATOM 4869 C CA . GLU B 1 257 ? -26.797 -7.625 7.777 1 95.19 257 GLU B CA 1
ATOM 4870 C C . GLU B 1 257 ? -26.141 -8.555 6.766 1 95.19 257 GLU B C 1
ATOM 4872 O O . GLU B 1 257 ? -26.812 -9.172 5.941 1 95.19 257 GLU B O 1
ATOM 4877 N N . GLU B 1 258 ? -24.828 -8.539 6.828 1 96.81 258 GLU B N 1
ATOM 4878 C CA . GLU B 1 258 ? -23.969 -9.414 6.023 1 96.81 258 GLU B CA 1
ATOM 4879 C C . GLU B 1 258 ? -24.312 -9.297 4.543 1 96.81 258 GLU B C 1
ATOM 4881 O O . GLU B 1 258 ? -24.438 -10.312 3.848 1 96.81 258 GLU B O 1
ATOM 4886 N N . THR B 1 259 ? -24.484 -8.039 4.094 1 98 259 THR B N 1
ATOM 4887 C CA . THR B 1 259 ? -24.844 -7.887 2.689 1 98 259 THR B CA 1
ATOM 4888 C C . THR B 1 259 ? -23.797 -7.059 1.949 1 98 259 THR B C 1
ATOM 4890 O O . THR B 1 259 ? -23.766 -7.047 0.717 1 98 259 THR B O 1
ATOM 4893 N N . PHE B 1 260 ? -22.984 -6.355 2.672 1 98.81 260 PHE B N 1
ATOM 4894 C CA . PHE B 1 260 ? -22.031 -5.473 2.021 1 98.81 260 PHE B CA 1
ATOM 4895 C C . PHE B 1 260 ? -20.734 -6.215 1.701 1 98.81 260 PHE B C 1
ATOM 4897 O O . PHE B 1 260 ? -20.219 -6.949 2.541 1 98.81 260 PHE B O 1
ATOM 4904 N N . ASP B 1 261 ? -20.25 -6.023 0.485 1 98.81 261 ASP B N 1
ATOM 4905 C CA . ASP B 1 261 ? -18.984 -6.594 0.056 1 98.81 261 ASP B CA 1
ATOM 4906 C C . ASP B 1 261 ? -17.797 -5.781 0.594 1 98.81 261 ASP B C 1
ATOM 4908 O O . ASP B 1 261 ? -16.734 -6.332 0.856 1 98.81 261 ASP B O 1
ATOM 4912 N N . TYR B 1 262 ? -18.031 -4.508 0.671 1 98.81 262 TYR B N 1
ATOM 4913 C CA . TYR B 1 262 ? -16.953 -3.564 0.916 1 98.81 262 TYR B CA 1
ATOM 4914 C C . TYR B 1 262 ? -17.469 -2.307 1.603 1 98.81 262 TYR B C 1
ATOM 4916 O O . TYR B 1 262 ? -18.547 -1.811 1.273 1 98.81 262 TYR B O 1
ATOM 4924 N N . VAL B 1 263 ? -16.688 -1.803 2.58 1 98.94 263 VAL B N 1
ATOM 4925 C CA . VAL B 1 263 ? -16.984 -0.539 3.246 1 98.94 263 VAL B CA 1
ATOM 4926 C C . VAL B 1 263 ? -15.727 0.318 3.316 1 98.94 263 VAL B C 1
ATOM 4928 O O . VAL B 1 263 ? -14.648 -0.183 3.635 1 98.94 263 VAL B O 1
ATOM 4931 N N . PHE B 1 264 ? -15.859 1.567 2.965 1 98.88 264 PHE B N 1
ATOM 4932 C CA . PHE B 1 264 ? -14.789 2.549 3.125 1 98.88 264 PHE B CA 1
ATOM 4933 C C . PHE B 1 264 ? -15.133 3.541 4.23 1 98.88 264 PHE B C 1
ATOM 4935 O O . PHE B 1 264 ? -16.203 4.156 4.215 1 98.88 264 PHE B O 1
ATOM 4942 N N . VAL B 1 265 ? -14.234 3.693 5.203 1 98.56 265 VAL B N 1
ATOM 4943 C CA . VAL B 1 265 ? -14.484 4.555 6.352 1 98.56 265 VAL B CA 1
ATOM 4944 C C . VAL B 1 265 ? -13.469 5.695 6.371 1 98.56 265 VAL B C 1
ATOM 4946 O O . VAL B 1 265 ? -12.273 5.469 6.594 1 98.56 265 VAL B O 1
ATOM 4949 N N . ASP B 1 266 ? -13.844 6.852 6.129 1 96.19 266 ASP B N 1
ATOM 4950 C CA . ASP B 1 266 ? -13.078 8.086 6.223 1 96.19 266 ASP B CA 1
ATOM 4951 C C . ASP B 1 266 ? -13.859 9.164 6.973 1 96.19 266 ASP B C 1
ATOM 4953 O O . ASP B 1 266 ? -14.391 10.094 6.363 1 96.19 266 ASP B O 1
ATOM 4957 N N . ALA B 1 267 ? -13.883 9.023 8.281 1 93.88 267 ALA B N 1
ATOM 4958 C CA . ALA B 1 267 ? -14.719 9.859 9.141 1 93.88 267 ALA B CA 1
ATOM 4959 C C . ALA B 1 267 ? -13.992 10.211 10.438 1 93.88 267 ALA B C 1
ATOM 4961 O O . ALA B 1 267 ? -12.766 10.273 10.469 1 93.88 267 ALA B O 1
ATOM 4962 N N . ASP B 1 268 ? -14.789 10.648 11.445 1 91.69 268 ASP B N 1
ATOM 4963 C CA . ASP B 1 268 ? -14.18 11.031 12.719 1 91.69 268 ASP B CA 1
ATOM 4964 C C . ASP B 1 268 ? -13.5 9.836 13.383 1 91.69 268 ASP B C 1
ATOM 4966 O O . ASP B 1 268 ? -14.125 8.797 13.602 1 91.69 268 ASP B O 1
ATOM 4970 N N . LYS B 1 269 ? -12.242 9.984 13.742 1 92.56 269 LYS B N 1
ATOM 4971 C CA . LYS B 1 269 ? -11.398 8.891 14.219 1 92.56 269 LYS B CA 1
ATOM 4972 C C . LYS B 1 269 ? -11.867 8.383 15.578 1 92.56 269 LYS B C 1
ATOM 4974 O O . LYS B 1 269 ? -11.773 7.191 15.867 1 92.56 269 LYS B O 1
ATOM 4979 N N . LYS B 1 270 ? -12.469 9.219 16.375 1 93.62 270 LYS B N 1
ATOM 4980 C CA . LYS B 1 270 ? -12.875 8.875 17.734 1 93.62 270 LYS B CA 1
ATOM 4981 C C . LYS B 1 270 ? -13.938 7.781 17.734 1 93.62 270 LYS B C 1
ATOM 4983 O O . LYS B 1 270 ? -14.07 7.039 18.719 1 93.62 270 LYS B O 1
ATOM 4988 N N . ASN B 1 271 ? -14.648 7.605 16.656 1 96.75 271 ASN B N 1
ATOM 4989 C CA . ASN B 1 271 ? -15.75 6.656 16.625 1 96.75 271 ASN B CA 1
ATOM 4990 C C . ASN B 1 271 ? -15.398 5.422 15.797 1 96.75 271 ASN B C 1
ATOM 4992 O O . ASN B 1 271 ? -16.25 4.562 15.555 1 96.75 271 ASN B O 1
ATOM 4996 N N . PHE B 1 272 ? -14.18 5.227 15.398 1 98.06 272 PHE B N 1
ATOM 4997 C CA . PHE B 1 272 ? -13.773 4.137 14.523 1 98.06 272 PHE B CA 1
ATOM 4998 C C . PHE B 1 272 ? -14.078 2.787 15.164 1 98.06 272 PHE B C 1
ATOM 5000 O O . PHE B 1 272 ? -14.57 1.873 14.492 1 98.06 272 PHE B O 1
ATOM 5007 N N . ILE B 1 273 ? -13.828 2.652 16.453 1 98.5 273 ILE B N 1
ATOM 5008 C CA . ILE B 1 273 ? -14.062 1.375 17.109 1 98.5 273 ILE B CA 1
ATOM 5009 C C . ILE B 1 273 ? -15.562 1.068 17.125 1 98.5 273 ILE B C 1
ATOM 5011 O O . ILE B 1 273 ? -15.969 -0.063 16.859 1 98.5 273 ILE B O 1
ATOM 5015 N N . LYS B 1 274 ? -16.344 2.09 17.391 1 98.5 274 LYS B N 1
ATOM 5016 C CA . LYS B 1 274 ? -17.797 1.906 17.359 1 98.5 274 LYS B CA 1
ATOM 5017 C C . LYS B 1 274 ? -18.281 1.548 15.953 1 98.5 274 LYS B C 1
ATOM 5019 O O . LYS B 1 274 ? -19.109 0.65 15.789 1 98.5 274 LYS B O 1
ATOM 5024 N N . TYR B 1 275 ? -17.797 2.266 14.953 1 98.75 275 TYR B N 1
ATOM 5025 C CA . TYR B 1 275 ? -18.125 1.914 13.57 1 98.75 275 TYR B CA 1
ATOM 5026 C C . TYR B 1 275 ? -17.766 0.46 13.281 1 98.75 275 TYR B C 1
ATOM 5028 O O . TYR B 1 275 ? -18.578 -0.272 12.695 1 98.75 275 TYR B O 1
ATOM 5036 N N . HIS B 1 276 ? -16.578 0.039 13.719 1 98.81 276 HIS B N 1
ATOM 5037 C CA . HIS B 1 276 ? -16.062 -1.294 13.422 1 98.81 276 HIS B CA 1
ATOM 5038 C C . HIS B 1 276 ? -17 -2.375 13.953 1 98.81 276 HIS B C 1
ATOM 5040 O O . HIS B 1 276 ? -17.328 -3.322 13.234 1 98.81 276 HIS B O 1
ATOM 5046 N N . GLU B 1 277 ? -17.5 -2.158 15.141 1 98.75 277 GLU B N 1
ATOM 5047 C CA . GLU B 1 277 ? -18.391 -3.137 15.758 1 98.75 277 GLU B CA 1
ATOM 5048 C C . GLU B 1 277 ? -19.688 -3.273 14.969 1 98.75 277 GLU B C 1
ATOM 5050 O O . GLU B 1 277 ? -20.188 -4.383 14.773 1 98.75 277 GLU B O 1
ATOM 5055 N N . LEU B 1 278 ? -20.203 -2.232 14.523 1 98.75 278 LEU B N 1
ATOM 5056 C CA . LEU B 1 278 ? -21.438 -2.256 13.75 1 98.75 278 LEU B CA 1
ATOM 5057 C C . LEU B 1 278 ? -21.188 -2.785 12.336 1 98.75 278 LEU B C 1
ATOM 5059 O O . LEU B 1 278 ? -22 -3.549 11.805 1 98.75 278 LEU B O 1
ATOM 5063 N N . LEU B 1 279 ? -20.094 -2.406 11.781 1 98.88 279 LEU B N 1
ATOM 5064 C CA . LEU B 1 279 ? -19.781 -2.799 10.406 1 98.88 279 LEU B CA 1
ATOM 5065 C C . LEU B 1 279 ? -19.531 -4.301 10.312 1 98.88 279 LEU B C 1
ATOM 5067 O O . LEU B 1 279 ? -19.844 -4.926 9.297 1 98.88 279 LEU B O 1
ATOM 5071 N N . LEU B 1 280 ? -18.969 -4.93 11.406 1 98.69 280 LEU B N 1
ATOM 5072 C CA . LEU B 1 280 ? -18.766 -6.371 11.414 1 98.69 280 LEU B CA 1
ATOM 5073 C C . LEU B 1 280 ? -20.078 -7.121 11.25 1 98.69 280 LEU B C 1
ATOM 5075 O O . LEU B 1 280 ? -20.094 -8.258 10.758 1 98.69 280 LEU B O 1
ATOM 5079 N N . LYS B 1 281 ? -21.188 -6.434 11.555 1 98.44 281 LYS B N 1
ATOM 5080 C CA . LYS B 1 281 ? -22.5 -7.047 11.391 1 98.44 281 LYS B CA 1
ATOM 5081 C C . LYS B 1 281 ? -23.031 -6.852 9.969 1 98.44 281 LYS B C 1
ATOM 5083 O O . LYS B 1 281 ? -23.875 -7.617 9.5 1 98.44 281 LYS B O 1
ATOM 5088 N N . LEU B 1 282 ? -22.562 -5.887 9.305 1 98.81 282 LEU B N 1
ATOM 5089 C CA . LEU B 1 282 ? -23.125 -5.484 8.023 1 98.81 282 LEU B CA 1
ATOM 5090 C C . LEU B 1 282 ? -22.344 -6.105 6.867 1 98.81 282 LEU B C 1
ATOM 5092 O O . LEU B 1 282 ? -22.922 -6.359 5.801 1 98.81 282 LEU B O 1
ATOM 5096 N N . VAL B 1 283 ? -21.062 -6.355 7.031 1 98.81 283 VAL B N 1
ATOM 5097 C CA . VAL B 1 283 ? -20.188 -6.816 5.957 1 98.81 283 VAL B CA 1
ATOM 5098 C C . VAL B 1 283 ? -20.219 -8.344 5.883 1 98.81 283 VAL B C 1
ATOM 5100 O O . VAL B 1 283 ? -20.188 -9.023 6.91 1 98.81 283 VAL B O 1
ATOM 5103 N N . LYS B 1 284 ? -20.219 -8.852 4.684 1 98.19 284 LYS B N 1
ATOM 5104 C CA . LYS B 1 284 ? -20.234 -10.297 4.469 1 98.19 284 LYS B CA 1
ATOM 5105 C C . LYS B 1 284 ? -18.906 -10.93 4.895 1 98.19 284 LYS B C 1
ATOM 5107 O O . LYS B 1 284 ? -17.891 -10.25 4.969 1 98.19 284 LYS B O 1
ATOM 5112 N N . LYS B 1 285 ? -19.047 -12.273 5.105 1 97.69 285 LYS B N 1
ATOM 5113 C CA . LYS B 1 285 ? -17.797 -13.016 5.262 1 97.69 285 LYS B CA 1
ATOM 5114 C C . LYS B 1 285 ? -16.922 -12.891 4.016 1 97.69 285 LYS B C 1
ATOM 5116 O O . LYS B 1 285 ? -17.406 -13.039 2.893 1 97.69 285 LYS B O 1
ATOM 5121 N N . GLY B 1 286 ? -15.672 -12.578 4.246 1 97.56 286 GLY B N 1
ATOM 5122 C CA . GLY B 1 286 ? -14.758 -12.375 3.129 1 97.56 286 GLY B CA 1
ATOM 5123 C C . GLY B 1 286 ? -14.758 -10.945 2.615 1 97.56 286 GLY B C 1
ATOM 5124 O O . GLY B 1 286 ? -13.898 -10.57 1.817 1 97.56 286 GLY B O 1
ATOM 5125 N N . GLY B 1 287 ? -15.789 -10.172 3.061 1 98.62 287 GLY B N 1
ATOM 5126 C CA . GLY B 1 287 ? -15.828 -8.766 2.68 1 98.62 287 GLY B CA 1
ATOM 5127 C C . GLY B 1 287 ? -14.734 -7.941 3.326 1 98.62 287 GLY B C 1
ATOM 5128 O O . GLY B 1 287 ? -14 -8.438 4.188 1 98.62 287 GLY B O 1
ATOM 5129 N N . ILE B 1 288 ? -14.578 -6.652 2.881 1 98.88 288 ILE B N 1
ATOM 5130 C CA . ILE B 1 288 ? -13.469 -5.816 3.33 1 98.88 288 ILE B CA 1
ATOM 5131 C C . ILE B 1 288 ? -14.016 -4.531 3.947 1 98.88 288 ILE B C 1
ATOM 5133 O O . ILE B 1 288 ? -14.945 -3.922 3.412 1 98.88 288 ILE B O 1
ATOM 5137 N N . ILE B 1 289 ? -13.516 -4.203 5.086 1 98.94 289 ILE B N 1
ATOM 5138 C CA . ILE B 1 289 ? -13.633 -2.854 5.629 1 98.94 289 ILE B CA 1
ATOM 5139 C C . ILE B 1 289 ? -12.297 -2.127 5.508 1 98.94 289 ILE B C 1
ATOM 5141 O O . ILE B 1 289 ? -11.281 -2.594 6.023 1 98.94 289 ILE B O 1
ATOM 5145 N N . ALA B 1 290 ? -12.273 -1.055 4.789 1 98.81 290 ALA B N 1
ATOM 5146 C CA . ALA B 1 290 ? -11.07 -0.233 4.637 1 98.81 290 ALA B CA 1
ATOM 5147 C C . ALA B 1 290 ? -11.18 1.05 5.457 1 98.81 290 ALA B C 1
ATOM 5149 O O . ALA B 1 290 ? -12.109 1.834 5.277 1 98.81 290 ALA B O 1
ATOM 5150 N N . TYR B 1 291 ? -10.25 1.289 6.355 1 98.44 291 TYR B N 1
ATOM 5151 C CA . TYR B 1 291 ? -10.188 2.492 7.176 1 98.44 291 TYR B CA 1
ATOM 5152 C C . TYR B 1 291 ? -9.094 3.432 6.684 1 98.44 291 TYR B C 1
ATOM 5154 O O . TYR B 1 291 ? -7.938 3.023 6.527 1 98.44 291 TYR B O 1
ATOM 5162 N N . ASP B 1 292 ? -9.445 4.652 6.496 1 96 292 ASP B N 1
ATOM 5163 C CA . ASP B 1 292 ? -8.523 5.652 5.973 1 96 292 ASP B CA 1
ATOM 5164 C C . ASP B 1 292 ? -7.805 6.387 7.105 1 96 292 ASP B C 1
ATOM 5166 O O . ASP B 1 292 ? -8.289 6.418 8.234 1 96 292 ASP B O 1
ATOM 5170 N N . ASN B 1 293 ? -6.57 6.941 6.844 1 92.19 293 ASN B N 1
ATOM 5171 C CA . ASN B 1 293 ? -5.77 7.82 7.691 1 92.19 293 ASN B CA 1
ATOM 5172 C C . ASN B 1 293 ? -5.355 7.129 8.984 1 92.19 293 ASN B C 1
ATOM 5174 O O . ASN B 1 293 ? -5.387 7.742 10.055 1 92.19 293 ASN B O 1
ATOM 5178 N N . THR B 1 294 ? -4.98 5.883 8.914 1 95.44 294 THR B N 1
ATOM 5179 C CA . THR B 1 294 ? -4.734 5.125 10.141 1 95.44 294 THR B CA 1
ATOM 5180 C C . THR B 1 294 ? -3.275 5.266 10.57 1 95.44 294 THR B C 1
ATOM 5182 O O . THR B 1 294 ? -2.873 4.711 11.602 1 95.44 294 THR B O 1
ATOM 5185 N N . LEU B 1 295 ? -2.447 5.977 9.805 1 90.5 295 LEU B N 1
ATOM 5186 C CA . LEU B 1 295 ? -1.09 6.266 10.258 1 90.5 295 LEU B CA 1
ATOM 5187 C C . LEU B 1 295 ? -0.956 7.73 10.664 1 90.5 295 LEU B C 1
ATOM 5189 O O . LEU B 1 295 ? 0.043 8.117 11.273 1 90.5 295 LEU B O 1
ATOM 5193 N N . TRP B 1 296 ? -1.919 8.484 10.383 1 87.81 296 TRP B N 1
ATOM 5194 C CA . TRP B 1 296 ? -2.121 9.859 10.82 1 87.81 296 TRP B CA 1
ATOM 5195 C C . TRP B 1 296 ? -0.837 10.672 10.688 1 87.81 296 TRP B C 1
ATOM 5197 O O . TRP B 1 296 ? -0.278 11.125 11.688 1 87.81 296 TRP B O 1
ATOM 5207 N N . LEU B 1 297 ? -0.48 10.781 9.406 1 75.5 297 LEU B N 1
ATOM 5208 C CA . LEU B 1 297 ? 0.677 11.586 9.023 1 75.5 297 LEU B CA 1
ATOM 5209 C C . LEU B 1 297 ? 1.941 11.078 9.711 1 75.5 297 LEU B C 1
ATOM 5211 O O . LEU B 1 297 ? 2.891 11.836 9.914 1 75.5 297 LEU B O 1
ATOM 5215 N N . GLY B 1 298 ? 1.908 9.859 10.125 1 79.62 298 GLY B N 1
ATOM 5216 C CA . GLY B 1 298 ? 3.076 9.242 10.727 1 79.62 298 GLY B CA 1
ATOM 5217 C C . GLY B 1 298 ? 3.189 9.508 12.219 1 79.62 298 GLY B C 1
ATOM 5218 O O . GLY B 1 298 ? 4.082 8.984 12.883 1 79.62 298 GLY B O 1
ATOM 5219 N N . THR B 1 299 ? 2.27 10.227 12.812 1 78.62 299 THR B N 1
ATOM 5220 C CA . THR B 1 299 ? 2.369 10.633 14.211 1 78.62 299 THR B CA 1
ATOM 5221 C C . THR B 1 299 ? 2.162 9.438 15.133 1 78.62 299 THR B C 1
ATOM 5223 O O . THR B 1 299 ? 2.561 9.477 16.297 1 78.62 299 THR B O 1
ATOM 5226 N N . VAL B 1 300 ? 1.547 8.453 14.703 1 86.44 300 VAL B N 1
ATOM 5227 C CA . VAL B 1 300 ? 1.316 7.262 15.508 1 86.44 300 VAL B CA 1
ATOM 5228 C C . VAL B 1 300 ? 2.652 6.664 15.945 1 86.44 300 VAL B C 1
ATOM 5230 O O . VAL B 1 300 ? 2.717 5.918 16.922 1 86.44 300 VAL B O 1
ATOM 5233 N N . ALA B 1 301 ? 3.697 6.996 15.25 1 80.38 301 ALA B N 1
ATOM 5234 C CA . ALA B 1 301 ? 5.008 6.418 15.539 1 80.38 301 ALA B CA 1
ATOM 5235 C C . ALA B 1 301 ? 5.871 7.395 16.344 1 80.38 301 ALA B C 1
ATOM 5237 O O . ALA B 1 301 ? 7.012 7.082 16.688 1 80.38 301 ALA B O 1
ATOM 5238 N N . MET B 1 302 ? 5.332 8.547 16.578 1 73.12 302 MET B N 1
ATOM 5239 C CA . MET B 1 302 ? 6.105 9.562 17.281 1 73.12 302 MET B CA 1
ATOM 5240 C C . MET B 1 302 ? 5.957 9.414 18.797 1 73.12 302 MET B C 1
ATOM 5242 O O . MET B 1 302 ? 4.934 8.922 19.281 1 73.12 302 MET B O 1
ATOM 5246 N N . SER B 1 303 ? 7.078 9.711 19.469 1 65.75 303 SER B N 1
ATOM 5247 C CA . SER B 1 303 ? 7.02 9.664 20.922 1 65.75 303 SER B CA 1
ATOM 5248 C C . SER B 1 303 ? 6.094 10.742 21.469 1 65.75 303 SER B C 1
ATOM 5250 O O . SER B 1 303 ? 5.906 11.789 20.844 1 65.75 303 SER B O 1
ATOM 5252 N N . GLU B 1 304 ? 5.258 10.367 22.406 1 59.59 304 GLU B N 1
ATOM 5253 C CA . GLU B 1 304 ? 4.289 11.258 23.047 1 59.59 304 GLU B CA 1
ATOM 5254 C C . GLU B 1 304 ? 4.945 12.57 23.469 1 59.59 304 GLU B C 1
ATOM 5256 O O . GLU B 1 304 ? 4.285 13.609 23.516 1 59.59 304 GLU B O 1
ATOM 5261 N N . ASN B 1 305 ? 6.16 12.5 23.906 1 50.09 305 ASN B N 1
ATOM 5262 C CA . ASN B 1 305 ? 6.785 13.68 24.5 1 50.09 305 ASN B CA 1
ATOM 5263 C C . ASN B 1 305 ? 7.066 14.75 23.438 1 50.09 305 ASN B C 1
ATOM 5265 O O . ASN B 1 305 ? 7.816 15.695 23.703 1 50.09 305 ASN B O 1
ATOM 5269 N N . ASN B 1 306 ? 6.637 14.406 22.344 1 49.66 306 ASN B N 1
ATOM 5270 C CA . ASN B 1 306 ? 7 15.422 21.359 1 49.66 306 ASN B CA 1
ATOM 5271 C C . ASN B 1 306 ? 6.074 16.625 21.438 1 49.66 306 ASN B C 1
ATOM 5273 O O . ASN B 1 306 ? 4.977 16.609 20.875 1 49.66 306 ASN B O 1
ATOM 5277 N N . ASP B 1 307 ? 6.227 17.453 22.422 1 43.97 307 ASP B N 1
ATOM 5278 C CA . ASP B 1 307 ? 5.562 18.703 22.766 1 43.97 307 ASP B CA 1
ATOM 5279 C C . ASP B 1 307 ? 5.312 19.562 21.516 1 43.97 307 ASP B C 1
ATOM 5281 O O . ASP B 1 307 ? 4.602 20.562 21.578 1 43.97 307 ASP B O 1
ATOM 5285 N N . LYS B 1 308 ? 6.07 19.328 20.438 1 46.72 308 LYS B N 1
ATOM 5286 C CA . LYS B 1 308 ? 6.051 20.375 19.422 1 46.72 308 LYS B CA 1
ATOM 5287 C C . LYS B 1 308 ? 5.023 20.078 18.344 1 46.72 308 LYS B C 1
ATOM 5289 O O . LYS B 1 308 ? 4.953 20.781 17.328 1 46.72 308 LYS B O 1
ATOM 5294 N N . ILE B 1 309 ? 4.375 18.875 18.484 1 51.56 309 ILE B N 1
ATOM 5295 C CA . ILE B 1 309 ? 3.428 18.688 17.391 1 51.56 309 ILE B CA 1
ATOM 5296 C C . ILE B 1 309 ? 2.164 19.5 17.641 1 51.56 309 ILE B C 1
ATOM 5298 O O . ILE B 1 309 ? 1.706 19.609 18.781 1 51.56 309 ILE B O 1
ATOM 5302 N N . GLU B 1 310 ? 1.775 20.281 16.688 1 50.19 310 GLU B N 1
ATOM 5303 C CA . GLU B 1 310 ? 0.59 21.125 16.766 1 50.19 310 GLU B CA 1
ATOM 5304 C C . GLU B 1 310 ? -0.598 20.359 17.344 1 50.19 310 GLU B C 1
ATOM 5306 O O . GLU B 1 310 ? -0.771 19.172 17.078 1 50.19 310 GLU B O 1
ATOM 5311 N N . ASP B 1 311 ? -1.236 21 18.266 1 51.84 311 ASP B N 1
ATOM 5312 C CA . ASP B 1 311 ? -2.365 20.484 19.031 1 51.84 311 ASP B CA 1
ATOM 5313 C C . ASP B 1 311 ? -3.354 19.75 18.125 1 51.84 311 ASP B C 1
ATOM 5315 O O . ASP B 1 311 ? -3.859 18.688 18.5 1 51.84 311 ASP B O 1
ATOM 5319 N N . SER B 1 312 ? -3.641 20.344 16.953 1 51.41 312 SER B N 1
ATOM 5320 C CA . SER B 1 312 ? -4.688 19.781 16.094 1 51.41 312 SER B CA 1
ATOM 5321 C C . SER B 1 312 ? -4.277 18.422 15.539 1 51.41 312 SER B C 1
ATOM 5323 O O . SER B 1 312 ? -5.109 17.516 15.406 1 51.41 312 SER B O 1
ATOM 5325 N N . LEU B 1 313 ? -3.039 18.328 15.219 1 56.62 313 LEU B N 1
ATOM 5326 C CA . LEU B 1 313 ? -2.57 17.031 14.75 1 56.62 313 LEU B CA 1
ATOM 5327 C C . LEU B 1 313 ? -2.592 16 15.875 1 56.62 313 LEU B C 1
ATOM 5329 O O . LEU B 1 313 ? -2.844 14.82 15.633 1 56.62 313 LEU B O 1
ATOM 5333 N N . TRP B 1 314 ? -2.758 16.531 16.953 1 63.34 314 TRP B N 1
ATOM 5334 C CA . TRP B 1 314 ? -2.621 15.648 18.125 1 63.34 314 TRP B CA 1
ATOM 5335 C C . TRP B 1 314 ? -3.975 15.086 18.531 1 63.34 314 TRP B C 1
ATOM 5337 O O . TRP B 1 314 ? -4.051 13.969 19.062 1 63.34 314 TRP B O 1
ATOM 5347 N N . GLN B 1 315 ? -4.945 15.844 18.203 1 73.75 315 GLN B N 1
ATOM 5348 C CA . GLN B 1 315 ? -6.234 15.445 18.75 1 73.75 315 GLN B CA 1
ATOM 5349 C C . GLN B 1 315 ? -6.66 14.086 18.203 1 73.75 315 GLN B C 1
ATOM 5351 O O . GLN B 1 315 ? -7.258 13.281 18.922 1 73.75 315 GLN B O 1
ATOM 5356 N N . ASN B 1 316 ? -6.238 13.719 16.984 1 85.69 316 ASN B N 1
ATOM 5357 C CA . ASN B 1 316 ? -6.715 12.469 16.406 1 85.69 316 ASN B CA 1
ATOM 5358 C C . ASN B 1 316 ? -5.652 11.375 16.484 1 85.69 316 ASN B C 1
ATOM 5360 O O . ASN B 1 316 ? -5.906 10.227 16.109 1 85.69 316 ASN B O 1
ATOM 5364 N N . ARG B 1 317 ? -4.551 11.727 17.031 1 84.75 317 ARG B N 1
ATOM 5365 C CA . ARG B 1 317 ? -3.498 10.727 17.172 1 84.75 317 ARG B CA 1
ATOM 5366 C C . ARG B 1 317 ? -3.898 9.633 18.156 1 84.75 317 ARG B C 1
ATOM 5368 O O . ARG B 1 317 ? -3.797 8.445 17.844 1 84.75 317 ARG B O 1
ATOM 5375 N N . GLU B 1 318 ? -4.375 10.047 19.312 1 88.12 318 GLU B N 1
ATOM 5376 C CA . GLU B 1 318 ? -4.695 9.086 20.359 1 88.12 318 GLU B CA 1
ATOM 5377 C C . GLU B 1 318 ? -5.82 8.148 19.922 1 88.12 318 GLU B C 1
ATOM 5379 O O . GLU B 1 318 ? -5.691 6.926 20.016 1 88.12 318 GLU B O 1
ATOM 5384 N N . PRO B 1 319 ? -6.91 8.711 19.422 1 93.44 319 PRO B N 1
ATOM 5385 C CA . PRO B 1 319 ? -7.949 7.809 18.906 1 93.44 319 PRO B CA 1
ATOM 5386 C C . PRO B 1 319 ? -7.426 6.859 17.828 1 93.44 319 PRO B C 1
ATOM 5388 O O . PRO B 1 319 ? -7.863 5.707 17.766 1 93.44 319 PRO B O 1
ATOM 5391 N N . THR B 1 320 ? -6.547 7.309 17.031 1 93.81 320 THR B N 1
ATOM 5392 C CA . THR B 1 320 ? -5.984 6.469 15.984 1 93.81 320 THR B CA 1
ATOM 5393 C C . THR B 1 320 ? -5.141 5.348 16.578 1 93.81 320 THR B C 1
ATOM 5395 O O . THR B 1 320 ? -5.23 4.195 16.156 1 93.81 320 THR B O 1
ATOM 5398 N N . LEU B 1 321 ? -4.348 5.668 17.578 1 92.44 321 LEU B N 1
ATOM 5399 C CA . LEU B 1 321 ? -3.555 4.66 18.266 1 92.44 321 LEU B CA 1
ATOM 5400 C C . LEU B 1 321 ? -4.453 3.611 18.922 1 92.44 321 LEU B C 1
ATOM 5402 O O . LEU B 1 321 ? -4.18 2.414 18.828 1 92.44 321 LEU B O 1
ATOM 5406 N N . GLU B 1 322 ? -5.469 4.094 19.531 1 94.19 322 GLU B N 1
ATOM 5407 C CA . GLU B 1 322 ? -6.422 3.188 20.172 1 94.19 322 GLU B CA 1
ATOM 5408 C C . GLU B 1 322 ? -7.082 2.27 19.156 1 94.19 322 GLU B C 1
ATOM 5410 O O . GLU B 1 322 ? -7.211 1.066 19.375 1 94.19 322 GLU B O 1
ATOM 5415 N N . PHE B 1 323 ? -7.465 2.816 18.125 1 97.56 323 PHE B N 1
ATOM 5416 C CA . PHE B 1 323 ? -8.094 2.043 17.062 1 97.56 323 PHE B CA 1
ATOM 5417 C C . PHE B 1 323 ? -7.137 0.993 16.516 1 97.56 323 PHE B C 1
ATOM 5419 O O . PHE B 1 323 ? -7.504 -0.173 16.375 1 97.56 323 PHE B O 1
ATOM 5426 N N . ASN B 1 324 ? -5.906 1.427 16.172 1 96.81 324 ASN B N 1
ATOM 5427 C CA . ASN B 1 324 ? -4.918 0.493 15.641 1 96.81 324 ASN B CA 1
ATOM 5428 C C . ASN B 1 324 ? -4.672 -0.668 16.594 1 96.81 324 ASN B C 1
ATOM 5430 O O . ASN B 1 324 ? -4.527 -1.813 16.172 1 96.81 324 ASN B O 1
ATOM 5434 N N . ASN B 1 325 ? -4.586 -0.352 17.859 1 94.5 325 ASN B N 1
ATOM 5435 C CA . ASN B 1 325 ? -4.414 -1.4 18.859 1 94.5 325 ASN B CA 1
ATOM 5436 C C . ASN B 1 325 ? -5.613 -2.344 18.891 1 94.5 325 ASN B C 1
ATOM 5438 O O . ASN B 1 325 ? -5.449 -3.561 18.984 1 94.5 325 ASN B O 1
ATOM 5442 N N . TYR B 1 326 ? -6.773 -1.79 18.797 1 97 326 TYR B N 1
ATOM 5443 C CA . TYR B 1 326 ? -8 -2.574 18.797 1 97 326 TYR B CA 1
ATOM 5444 C C . TYR B 1 326 ? -8.039 -3.535 17.625 1 97 326 TYR B C 1
ATOM 5446 O O . TYR B 1 326 ? -8.297 -4.73 17.797 1 97 326 TYR B O 1
ATOM 5454 N N . ILE B 1 327 ? -7.773 -3.059 16.438 1 97.5 327 ILE B N 1
ATOM 5455 C CA . ILE B 1 327 ? -7.812 -3.836 15.195 1 97.5 327 ILE B CA 1
ATOM 5456 C C . ILE B 1 327 ? -6.75 -4.93 15.242 1 97.5 327 ILE B C 1
ATOM 5458 O O . ILE B 1 327 ? -6.988 -6.059 14.805 1 97.5 327 ILE B O 1
ATOM 5462 N N . ALA B 1 328 ? -5.594 -4.586 15.781 1 93.5 328 ALA B N 1
ATOM 5463 C CA . ALA B 1 328 ? -4.484 -5.531 15.859 1 93.5 328 ALA B CA 1
ATOM 5464 C C . ALA B 1 328 ? -4.863 -6.762 16.688 1 93.5 328 ALA B C 1
ATOM 5466 O O . ALA B 1 328 ? -4.355 -7.859 16.438 1 93.5 328 ALA B O 1
ATOM 5467 N N . ASN B 1 329 ? -5.836 -6.66 17.531 1 93.69 329 ASN B N 1
ATOM 5468 C CA . ASN B 1 329 ? -6.172 -7.734 18.453 1 93.69 329 ASN B CA 1
ATOM 5469 C C . ASN B 1 329 ? -7.547 -8.328 18.156 1 93.69 329 ASN B C 1
ATOM 5471 O O . ASN B 1 329 ? -8.031 -9.195 18.891 1 93.69 329 ASN B O 1
ATOM 5475 N N . ASP B 1 330 ? -8.203 -7.887 17.156 1 96.69 330 ASP B N 1
ATOM 5476 C CA . ASP B 1 330 ? -9.531 -8.398 16.812 1 96.69 330 ASP B CA 1
ATOM 5477 C C . ASP B 1 330 ? -9.422 -9.695 16 1 96.69 330 ASP B C 1
ATOM 5479 O O . ASP B 1 330 ? -9.016 -9.672 14.844 1 96.69 330 ASP B O 1
ATOM 5483 N N . THR B 1 331 ? -9.883 -10.828 16.5 1 96.25 331 THR B N 1
ATOM 5484 C CA . THR B 1 331 ? -9.727 -12.141 15.883 1 96.25 331 THR B CA 1
ATOM 5485 C C . THR B 1 331 ? -10.836 -12.398 14.867 1 96.25 331 THR B C 1
ATOM 5487 O O . THR B 1 331 ? -10.797 -13.391 14.133 1 96.25 331 THR B O 1
ATOM 5490 N N . ARG B 1 332 ? -11.812 -11.594 14.727 1 98.12 332 ARG B N 1
ATOM 5491 C CA . ARG B 1 332 ? -12.93 -11.742 13.797 1 98.12 332 ARG B CA 1
ATOM 5492 C C . ARG B 1 332 ? -12.539 -11.289 12.391 1 98.12 332 ARG B C 1
ATOM 5494 O O . ARG B 1 332 ? -13.273 -11.516 11.43 1 98.12 332 ARG B O 1
ATOM 5501 N N . ILE B 1 333 ? -11.336 -10.617 12.328 1 98.06 333 ILE B N 1
ATOM 5502 C CA . ILE B 1 333 ? -10.867 -10.125 11.039 1 98.06 333 ILE B CA 1
ATOM 5503 C C . ILE B 1 333 ? -9.414 -10.539 10.82 1 98.06 333 ILE B C 1
ATOM 5505 O O . ILE B 1 333 ? -8.734 -10.938 11.766 1 98.06 333 ILE B O 1
ATOM 5509 N N . GLU B 1 334 ? -8.984 -10.562 9.602 1 97.06 334 GLU B N 1
ATOM 5510 C CA . GLU B 1 334 ? -7.594 -10.477 9.172 1 97.06 334 GLU B CA 1
ATOM 5511 C C . GLU B 1 334 ? -7.254 -9.078 8.664 1 97.06 334 GLU B C 1
ATOM 5513 O O . GLU B 1 334 ? -7.867 -8.594 7.711 1 97.06 334 GLU B O 1
ATOM 5518 N N . SER B 1 335 ? -6.32 -8.438 9.352 1 96.81 335 SER B N 1
ATOM 5519 C CA . SER B 1 335 ? -6.109 -7.027 9.023 1 96.81 335 SER B CA 1
ATOM 5520 C C . SER B 1 335 ? -4.66 -6.766 8.617 1 96.81 335 SER B C 1
ATOM 5522 O O . SER B 1 335 ? -3.77 -7.555 8.945 1 96.81 335 SER B O 1
ATOM 5524 N N . THR B 1 336 ? -4.402 -5.711 7.855 1 96.25 336 THR B N 1
ATOM 5525 C CA . THR B 1 336 ? -3.088 -5.184 7.504 1 96.25 336 THR B CA 1
ATOM 5526 C C . THR B 1 336 ? -3.125 -3.662 7.398 1 96.25 336 THR B C 1
ATOM 5528 O O . THR B 1 336 ? -4.141 -3.088 6.996 1 96.25 336 THR B O 1
ATOM 5531 N N . ILE B 1 337 ? -2.049 -3.008 7.824 1 95.62 337 ILE B N 1
ATOM 5532 C CA . ILE B 1 337 ? -1.881 -1.57 7.652 1 95.62 337 ILE B CA 1
ATOM 5533 C C . ILE B 1 337 ? -0.982 -1.298 6.449 1 95.62 337 ILE B C 1
ATOM 5535 O O . ILE B 1 337 ? 0.163 -1.754 6.406 1 95.62 337 ILE B O 1
ATOM 5539 N N . LEU B 1 338 ? -1.533 -0.613 5.496 1 94.62 338 LEU B N 1
ATOM 5540 C CA . LEU B 1 338 ? -0.781 -0.219 4.309 1 94.62 338 LEU B CA 1
ATOM 5541 C C . LEU B 1 338 ? -0.289 1.22 4.434 1 94.62 338 LEU B C 1
ATOM 5543 O O . LEU B 1 338 ? -1.053 2.111 4.809 1 94.62 338 LEU B O 1
ATOM 5547 N N . SER B 1 339 ? 0.96 1.471 4.066 1 91.31 339 SER B N 1
ATOM 5548 C CA . SER B 1 339 ? 1.555 2.799 4.172 1 91.31 339 SER B CA 1
ATOM 5549 C C . SER B 1 339 ? 1.296 3.623 2.918 1 91.31 339 SER B C 1
ATOM 5551 O O . SER B 1 339 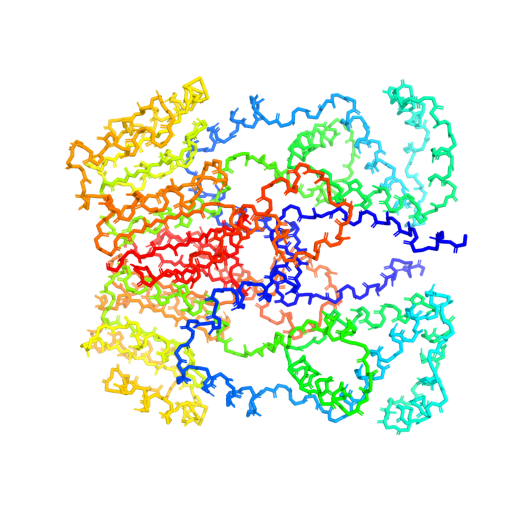? 2.146 4.414 2.5 1 91.31 339 SER B O 1
ATOM 5553 N N . ILE B 1 340 ? 0.218 3.441 2.326 1 90.06 340 ILE B N 1
ATOM 5554 C CA . ILE B 1 340 ? -0.218 4.254 1.196 1 90.06 340 ILE B CA 1
ATOM 5555 C C . ILE B 1 340 ? -0.928 5.508 1.707 1 90.06 340 ILE B C 1
ATOM 5557 O O . ILE B 1 340 ? -1.653 5.457 2.703 1 90.06 340 ILE B O 1
ATOM 5561 N N . ALA B 1 341 ? -0.721 6.668 1.041 1 87.94 341 ALA B N 1
ATOM 5562 C CA . ALA B 1 341 ? -1.315 7.93 1.468 1 87.94 341 ALA B CA 1
ATOM 5563 C C . ALA B 1 341 ? -1.041 8.195 2.945 1 87.94 341 ALA B C 1
ATOM 5565 O O . ALA B 1 341 ? 0.115 8.219 3.375 1 87.94 341 ALA B O 1
ATOM 5566 N N . ASP B 1 342 ? -2.08 8.32 3.785 1 85.69 342 ASP B N 1
ATOM 5567 C CA . ASP B 1 342 ? -1.918 8.57 5.215 1 85.69 342 ASP B CA 1
ATOM 5568 C C . ASP B 1 342 ? -2.229 7.316 6.031 1 85.69 342 ASP B C 1
ATOM 5570 O O . ASP B 1 342 ? -2.699 7.41 7.164 1 85.69 342 ASP B O 1
ATOM 5574 N N . GLY B 1 343 ? -2.059 6.168 5.383 1 91.69 343 GLY B N 1
ATOM 5575 C CA . GLY B 1 343 ? -2.344 4.895 6.016 1 91.69 343 GLY B CA 1
ATOM 5576 C C . GLY B 1 343 ? -3.732 4.367 5.703 1 91.69 343 GLY B C 1
ATOM 5577 O O . GLY B 1 343 ? -4.723 5.082 5.867 1 91.69 343 GLY B O 1
ATOM 5578 N N . VAL B 1 344 ? -3.754 3.176 5.16 1 96.31 344 VAL B N 1
ATOM 5579 C CA . VAL B 1 344 ? -5.012 2.477 4.91 1 96.31 344 VAL B CA 1
ATOM 5580 C C . VAL B 1 344 ? -4.984 1.109 5.59 1 96.31 344 VAL B C 1
ATOM 5582 O O . VAL B 1 344 ? -4.105 0.288 5.312 1 96.31 344 VAL B O 1
ATOM 5585 N N . THR B 1 345 ? -5.887 0.893 6.512 1 98.06 345 THR B N 1
ATOM 5586 C CA . THR B 1 345 ? -6.008 -0.421 7.133 1 98.06 345 THR B CA 1
ATOM 5587 C C . THR B 1 345 ? -7.105 -1.24 6.461 1 98.06 345 THR B C 1
ATOM 5589 O O . THR B 1 345 ? -8.25 -0.801 6.379 1 98.06 345 THR B O 1
ATOM 5592 N N . LEU B 1 346 ? -6.723 -2.357 5.898 1 98.5 346 LEU B N 1
ATOM 5593 C CA . LEU B 1 346 ? -7.68 -3.307 5.34 1 98.5 346 LEU B CA 1
ATOM 5594 C C . LEU B 1 346 ? -8.039 -4.383 6.363 1 98.5 346 LEU B C 1
ATOM 5596 O O . LEU B 1 346 ? -7.152 -4.988 6.969 1 98.5 346 LEU B O 1
ATOM 5600 N N . CYS B 1 347 ? -9.328 -4.566 6.566 1 98.56 347 CYS B N 1
ATOM 5601 C CA . CYS B 1 347 ? -9.859 -5.621 7.422 1 98.56 347 CYS B CA 1
ATOM 5602 C C . CYS B 1 347 ? -10.727 -6.59 6.625 1 98.56 347 CYS B C 1
ATOM 5604 O O . CYS B 1 347 ? -11.812 -6.227 6.172 1 98.56 347 CYS B O 1
ATOM 5606 N N . ARG B 1 348 ? -10.258 -7.777 6.426 1 98.5 348 ARG B N 1
ATOM 5607 C CA . ARG B 1 348 ? -11.055 -8.836 5.82 1 98.5 348 ARG B CA 1
ATOM 5608 C C . ARG B 1 348 ? -11.859 -9.586 6.879 1 98.5 348 ARG B C 1
ATOM 5610 O O . ARG B 1 348 ? -11.289 -10.156 7.812 1 98.5 348 ARG B O 1
ATOM 5617 N N . CYS B 1 349 ? -13.148 -9.562 6.676 1 98.38 349 CYS B N 1
ATOM 5618 C CA . CYS B 1 349 ? -14.023 -10.195 7.652 1 98.38 349 CYS B CA 1
ATOM 5619 C C . CYS B 1 349 ? -13.977 -11.719 7.52 1 98.38 349 CYS B C 1
ATOM 5621 O O . CYS B 1 349 ? -14.008 -12.25 6.406 1 98.38 349 CYS B O 1
ATOM 5623 N N . LEU B 1 350 ? -13.844 -12.383 8.695 1 97.06 350 LEU B N 1
ATOM 5624 C CA . LEU B 1 350 ? -13.703 -13.836 8.703 1 97.06 350 LEU B CA 1
ATOM 5625 C C . LEU B 1 350 ? -15.047 -14.508 8.961 1 97.06 350 LEU B C 1
ATOM 5627 O O . LEU B 1 350 ? -15.898 -13.953 9.656 1 97.06 350 LEU B O 1
#

InterPro domains:
  IPR002935 Class I-like SAM-dependent O-methyltransferase [PF01596] (162-348)
  IPR002935 Class I-like SAM-dependent O-methyltransferase [PS51682] (126-350)
  IPR029063 S-adenosyl-L-methionine-dependent methyltransferase superfamily [G3DSA:3.40.50.150] (135-349)
  IPR029063 S-adenosyl-L-methionine-dependent methyltransferase superfamily [SSF53335] (162-349)
  IPR050362 Cation-dependent O-methyltransferase [PTHR10509] (141-348)

Secondary structure (DSSP, 8-state):
---TT---------SSSBS-HHHHHHHIIIIIGGG--HHHHHHHHHHHHHHS----HHHHHHHHHHHHHHHHHHHHHTTS---GGGGSTHHHHHHHH----S-HHHHHHHHH-HHHHHHHHHHHHHHS-THHHHHHHHHHHHHHHHTT--HHHHTTS-------SSPPHHHHHHHHHHHHHHT--EEEEE--TTSHHHHHHHHHS-TT-EEEEEES-HHHHHHHHHHHHHHT-GGGEEEEES-HHHHHHHHHHTT-TT-EEEEEE-S-GGGHHHHHHHHHHHEEEEEEEEEE-SSGGGGGGS-TT-TTS-HHHHHTHHHHHHHHHHHHT-TTEEEEEE-STT-EEEEEE-/---TT---------SSSBS-HHHHHHHIIIIIGGG--HHHHHHHHHHHHHHS----HHHHHHHHHHHHHHHHHHHHHTTS---GGGGSTHHHHHHHH----S-HHHHHHHHH-HHHHHHHHHHHHHHS-THHHHHHHHHHHHHHHHTT--HHHHTTS-------SS--HHHHHHHHHHHHHHT--EEEEE--TTSHHHHHHHHHS-TT-EEEEEES-HHHHHHHHHHHHHHT-GGGEEEEES-HHHHHHHHHHTT-TT-EEEEEE-S-GGGHHHHHHHHHHHEEEEEEEEEE-SSGGGGGGS-TT-TTS-HHHHHTHHHHHHHHHHHHT-TTEEEEEE-STT-EEEEEE-

Nearest PDB structures (foldseek):
  8gxo-assembly1_A  TM=9.687E-01  e=4.681E-25  Camellia sinensis
  2avd-assembly1_B  TM=9.497E-01  e=1.599E-18  Homo sapiens
  5log-assembly1_A  TM=9.593E-01  e=1.148E-17  Myxococcus xanthus
  5lhm-assembly1_A  TM=8.891E-01  e=5.273E-18  Myxococcus xanthus
  5log-assembly1_B  TM=8.238E-01  e=1.209E-17  Myxococcus xanthus

Foldseek 3Di:
DPCPVVPPLLQQLPLAPDPDLVVVLCCCVVPFVVPDDPLLVVLLVLLCVPPFPPCPPLNLLVLVLLLVVVVQVVCVVVVDPRPCPVVPCSVVVNVVSNVPDPPPVVVVVCVVDVVNSCSVNSNVVSHDFLNSLQVCLVVCVVCVVVPVDPVVSSVVSRHSNGPRLDDDRSRLVVVLVVCLVLQFAEEEEEDQQCNSSVLSNLVSHPLNGAYEYEEQDVVRPVSSVVSSVVVVRVVRYDYDNDHPLVVLVVCVVVVLFQPGQEYEYSDQLLCVVVNVVSVLGRHHQQGKYKYPLLCLSVCLVPDPPPVPDDPVSVVNSVSSNVVVVVLVPDPQWDWDWDSPSNIMIMTHGD/DPCPVPPPLQQQLPLAPDPDLVVVLCCCVVPFVVPDDPLLVVLLVLLCVPVFPPCPPLNLLVVVLLLLVVVQVVCVVVVDPRPCPVVPCSVVVNVVSNVPDPPPPVVVVCVVDVVNSSSVSSNVVRHDFLRSLQVCLVVCVVCVVVPVDPVVSSVVSRHSSGPRLDDDRSRLVVVLVVCLVLQFAEEEEEDQQCNSSVLSNLVSHPLNGAYEYEEQDVVRPVSSVVSSVVVPRVVRYHYDNDHPLVVLVVCVVVVLFQPGQEYEYSDQLLCLVVNVVSVLGRHHQQGKYKYPLLCLSVCLVPDPPPVPDDPVSVVNSVSSNVVVVVLVPDPQWDWDWDSPNNIMIMTHGD

pLDDT: mean 70.06, std 29.51, range [16.47, 98.94]

Sequence (700 aa):
MDELFSNREGSSAQKGLLKSPALLKYIFERSGYPKEHEQLKQLREITVQKYGVKLDESLSHIFWNCVALTLAQLWKSLNVPPPDFYQLDVKERIFKNIRFPSHPPLLDTIFSWPSLFVAAVYEIWHMRNYIVYSQMQYNVERISKSHAAPPSLIRLVPPPIGSTMSVPVDEAQFLSILLKIMNAKKTLEIGVFTGYSLLSTALALPSDGKIIGIDVDRQAYETGLPFIQKAGVEHKIDFIQTDALSALHDLINGKHEETFDYVFVDADKKNFIKYHELLLKLVKKGGIIAYDNTLWLGTVAMSENNDKIEDSLWQNREPTLEFNNYIANDTRIESTILSIADGVTLCRCLMDELFSNREGSSAQKGLLKSPALLKYIFERSGYPKEHEQLKQLREITVQKYGVKLDESLSHIFWNCVALTLAQLWKSLNVPPPDFYQLDVKERIFKNIRFPSHPPLLDTIFSWPSLFVAAVYEIWHMRNYIVYSQMQYNVERISKSHAAPPSLIRLVPPPIGSTMSVPVDEAQFLSILLKIMNAKKTLEIGVFTGYSLLSTALALPSDGKIIGIDVDRQAYETGLPFIQKAGVEHKIDFIQTDALSALHDLINGKHEETFDYVFVDADKKNFIKYHELLLKLVKKGGIIAYDNTLWLGTVAMSENNDKIEDSLWQNREPTLEFNNYIANDTRIESTILSIADGVTLCRCL